Protein 6OQ7 (pdb70)

Radius of gyration: 30.63 Å; Cα contacts (8 Å, |Δi|>4): 1035; chains: 2; bounding box: 73×65×92 Å

InterPro domains:
  IPR018337 Cell wall/choline-binding repeat [PF01473] (1855-1870)
  IPR018337 Cell wall/choline-binding repeat [PF01473] (2105-2118)
  IPR018337 Cell wall/choline-binding repeat [PF01473] (2121-2137)
  IPR018337 Cell wall/choline-binding repeat [PF19127] (1968-2008)
  IPR018337 Cell wall/choline-binding repeat [PF19127] (2234-2272)
  IPR018337 Cell wall/choline-binding repeat [PS51170] (1987-2006)
  IPR018337 Cell wall/choline-binding repeat [PS51170] (2253-2272)
  IPR020974 CGT/MARTX, cysteine protease (CPD) domain [PF11713] (576-755)
  IPR020974 CGT/MARTX, cysteine protease (CPD) domain [PS51771] (568-775)
  IPR024769 TcdA/TcdB toxin, pore forming domain [PF12920] (863-1528)
  IPR024770 TcdA/TcdB toxin, catalytic glycosyltransferase domain [PF12919] (96-469)
  IPR024772 TcdA/TcdB toxin, N-terminal helical domain [PF12918] (22-83)
  IPR029044 Nucleotide-diphospho-sugar transferases [SSF53448] (1-542)
  IPR038383 CGT/MARTX, cysteine protease 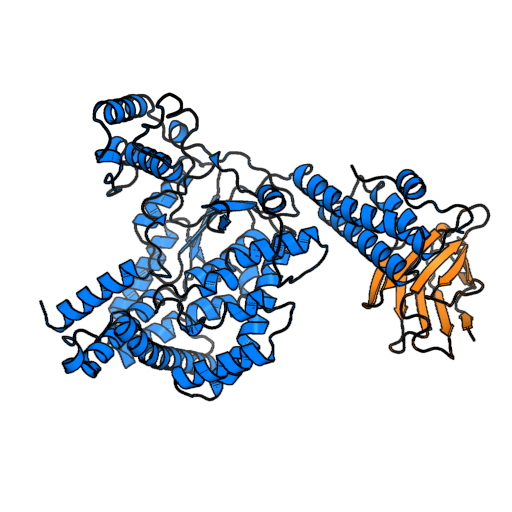(CPD) domain superfamily [G3DSA:3.40.50.11050] (545-798)

Solvent-accessible surface area: 29556 Å² total; per-residue (Å²): 128,13,26,66,45,138,84,0,44,164,59,1,99,46,182,179,84,123,77,18,10,2,3,10,1,0,0,19,0,0,79,30,17,76,104,15,109,156,48,79,13,50,75,42,2,73,4,0,57,28,0,15,20,5,0,62,15,0,32,59,31,46,153,207,11,51,5,8,181,17,0,105,90,0,53,89,67,0,40,101,20,0,30,61,14,3,74,88,66,72,53,106,6,56,69,22,0,0,1,11,55,6,1,4,54,3,87,86,50,8,17,36,3,3,47,5,2,62,82,8,3,111,78,17,86,18,18,0,2,17,1,28,25,0,6,0,0,51,31,0,25,144,8,0,30,96,22,0,3,76,56,0,7,93,77,48,135,157,60,1,136,64,138,148,24,76,19,40,10,0,0,107,65,5,1,54,43,0,7,82,40,2,27,84,0,6,90,50,24,106,58,36,64,150,137,56,98,129,45,65,2,2,43,3,0,42,55,8,0,34,102,102,54,104,91,72,70,112,127,13,56,48,65,31,107,97,1,59,90,52,4,78,148,29,36,29,49,16,0,39,111,14,93,99,2,66,112,35,133,7,26,93,11,0,41,26,2,0,2,43,13,0,7,25,28,0,0,10,10,0,0,11,2,5,0,4,48,31,51,0,0,0,3,0,35,22,25,0,0,0,2,25,39,76,74,10,13,135,114,20,128,78,25,131,83,8,163,55,82,81,57,28,29,8,16,25,0,3,0,0,8,97,62,56,133,53,7,93,177,26,33,23,145,51,1,67,108,14,98,130,133,18,39,54,42,0,94,70,42,0,83,73,65,106,77,39,39,84,0,0,41,46,13,25,123,18,94,0,0,26,0,0,0,30,0,1,19,36,198,51,66,16,51,11,8,0,0,0,0,10,117,81,2,40,0,1,55,2,4,24,48,0,0,49,26,1,2,125,36,0,46,90,18,6,32,80,15,37,92,114,66,60,83,5,72,52,0,30,106,50,1,41,136,36,13,52,88,73,33,81,168,118,15,88,54,2,8,79,127,0,28,39,8,1,53,8,14,1,42,7,90,3,70,2,8,62,8,2,0,1,20,31,0,1,13,0,0,1,38,0,0,4,50,15,136,74,73,19,16,55,29,80,45,118,75,77,29,25,116,41,0,49,3,46,95,77,13,4,1,21,12,1,62,44,63,126,51,56,117,44,50,29,69,68,129,111,0,100,112,57,6,98,100,55,40,118,84,38,108,153,84,146,45,104,47,60,31,33,35,124,25,112,71,49,27,57,27,122,0,23,0,33,11,73,76,51,172,24,7,0,63,9,1,2,0,1,8,67,27,130,81,143,95,36,61,2,1,0,4,17,12,98,109,81,57,83,1,37,0,53,49,1,98,86,28,5,81,2,36,28,48,154,68,50,23,25,0,63,0,37,0,47,56,1,98,63,95,0,39,2,47,0,28,0,24,0,44,170,29,101,4,162,24,13,94,0,47,7,49,87

Nearest PDB structures (foldseek):
  7s0z-assembly2_A  TM=9.963E-01  e=4.067E-74  Clostridioides difficile
  8y9c-assembly1_B  TM=9.790E-01  e=5.880E-68  Clostridioides difficile
  7v1n-assembly1_A  TM=9.703E-01  e=2.972E-64  Clostridioides difficile
  2bvm-assembly1_A  TM=9.924E-01  e=7.792E-62  Clostridioides difficile
  6oq5-assembly1_A  TM=9.741E-01  e=1.049E-63  Clostridioides difficile

Foldseek 3Di:
DADALVRLCVLQDDPPDDQDPLNVQLSVLRNVLVVPPPDALVVSLVSLLVSLVSLVVVCVVCVPRSRNVSSVVSNLSSLVVLLCSFQPDWDWFQQEEEEEDEQAADDPLLLLQVVLLCQQAVVHQYEYEYALQHHCLVVLLVLLLLVLLLVLCVVCVVCLPPPPCALQVSLVSSLLSSLVVLVVLVVQVVVVCVVPVVRGLLNSSLVCCCVPVVDDSVVSVVRSVNRVVNNVVRNYDHPVPVVCLCPDDCVVVLCCCVRRQSQPVLSVLLVVLSCCQAPFFKYAYSQWHWFFQCPLCVPQDDPPVQPDPLLVLQLLVLLCCVQVVSDPPFDNPSVVVDDPVSSVVSNVSNVVDDRSCNGGPRPPIDIGRLQAKFFADDPLATWRNMIGHHHNRNLSVLLNLLLVLLVVVVCVLLVVLVVVVDTPVSSLVSSLVSLVVPDDPQQPVLSVQCSLVSCWQSHACSPSSCLNRIRVSRLVSLVCSSNVHGNRNPSDDDSVSSVSRHDDPSTINCSGPCNVPDDTHHHPVVSNVVSVVSSCVSVPD/DKDWDFADEEAQFAKIKTKIAADDDQQQQLKKWKWWDDPPDDIGTAWIAHNVRDIGGDPVQPPFWDWDADPSNGMIMIIGGRDDQVNFGWMWMDGPPDIDPTGGHGYDD

Organism: Clostridioides difficile (NCBI:txid1496)

Sequence (650 aa):
SLVNRKQLEKMANVRFRVQEDEYVAILDALEEYHNMSENTVVEKYLKLKDINSLTDTYIDTYKKSGRNKALKKFKEYLVIEILELKNSNLTPVEKNLHFIWIGGQINDTAINYINQWKDVNSDYNVNVFYDSNAFLINTLKKTIIESASNDTLESFRENLNDPEFNHTAFFRKRMQIIYDKQQNFINYYKAQKEENPDLIIDDIVKTYLSNEYSKDIDELNAYIEESLNKVTENSGNDVRNFEEFKTGEVFNLYEQELVERWNLAGASDILRVAILKNIGGVYLDVDMLPGIHPDLFKDINKPDSVKTAVDWEEMQLEAIMKHKEYIPEYTSKHFDTLDEEVQSSFESVLASKSDKSEIFLPLGDIEVSPLEVKIAFAKGSIINQALISAKDSYCSDLLIKQIQNRYKILNDTLGPIISQGNDFNTTMNNFGESLGAIANEENISFIAKIGSYLRVGFYPEANTTITLSGPTIYAGAYKDLLTFKEMSIDTSILSSELRNFEFPKVNISQATEQEKNSLWQFNEERAKIQFEEYKKNYFEGQLVESGGGLVQTGGSLRLSCASSGSIAGFETVTWSRQAPGKSLQWVASMTKTNNEIYSDSVKGRFIISRDNAKNTVYLQMNSLKPEDTGVYFCKGPELRGQGIQVTVSS

Structure (mmCIF, N/CA/C/O backbone):
data_6OQ7
#
_entry.id   6OQ7
#
_cell.length_a   66.018
_cell.length_b   104.096
_cell.length_c   113.825
_cell.angle_alpha   90.00
_cell.angle_beta   90.00
_cell.angle_gamma   90.00
#
_symmetry.space_group_name_H-M   'P 21 21 21'
#
loop_
_entity.id
_entity.type
_entity.pdbx_description
1 polymer 'Toxin B'
2 polymer E3
3 non-polymer "URIDINE-5'-DIPHOSPHATE"
4 non-polymer alpha-D-glucopyranose
5 non-polymer 'MANGANESE (II) ION'
6 non-polymer 'MAGNESIUM ION'
7 water water
#
loop_
_atom_site.group_PDB
_atom_site.id
_atom_site.type_symbol
_atom_site.label_atom_id
_atom_site.label_alt_id
_atom_site.label_comp_id
_atom_site.label_asym_id
_atom_site.label_entity_id
_atom_site.label_seq_id
_atom_site.pdbx_PDB_ins_code
_atom_site.Cartn_x
_atom_site.Cartn_y
_atom_site.Cartn_z
_atom_site.occupancy
_atom_site.B_iso_or_equiv
_atom_site.auth_seq_id
_atom_site.auth_comp_id
_atom_site.auth_asym_id
_atom_site.auth_atom_id
_atom_site.pdbx_PDB_model_num
ATOM 1 N N . SER A 1 2 ? -7.941 23.200 -12.414 1.00 59.23 2 SER A N 1
ATOM 2 C CA . SER A 1 2 ? -7.955 22.385 -11.168 1.00 56.81 2 SER A CA 1
ATOM 3 C C . SER A 1 2 ? -9.311 21.707 -11.019 1.00 52.43 2 SER A C 1
ATOM 4 O O . SER A 1 2 ? -10.322 22.250 -11.455 1.00 55.61 2 SER A O 1
ATOM 7 N N . LEU A 1 3 ? -9.316 20.522 -10.398 1.00 46.06 3 LEU A N 1
ATOM 8 C CA . LEU A 1 3 ? -10.525 19.727 -10.263 1.00 43.76 3 LEU A CA 1
ATOM 9 C C . LEU A 1 3 ? -11.459 20.378 -9.243 1.00 40.97 3 LEU A C 1
ATOM 10 O O . LEU A 1 3 ? -11.001 20.858 -8.211 1.00 38.60 3 LEU A O 1
ATOM 15 N N . VAL A 1 4 ? -12.765 20.384 -9.550 1.00 38.95 4 VAL A N 1
ATOM 16 C CA . VAL A 1 4 ? -13.809 20.822 -8.630 1.00 38.32 4 VAL A CA 1
ATOM 17 C C . VAL A 1 4 ? -13.584 20.199 -7.251 1.00 39.84 4 VAL A C 1
ATOM 18 O O . VAL A 1 4 ? -13.176 19.042 -7.142 1.00 37.49 4 VAL A O 1
ATOM 22 N N . ASN A 1 5 ? -13.858 20.988 -6.202 1.00 39.83 5 ASN A N 1
ATOM 23 C CA . ASN A 1 5 ? -13.820 20.494 -4.835 1.00 38.21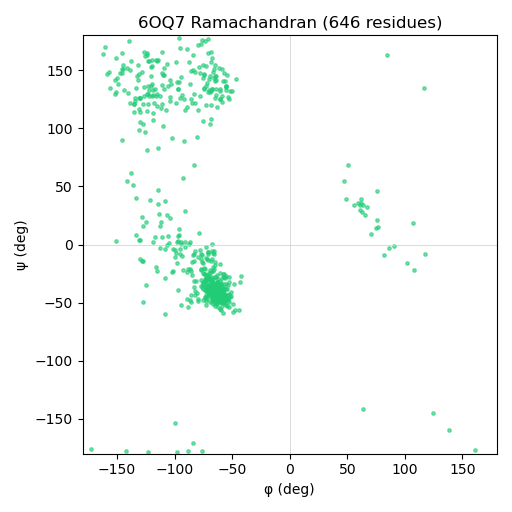 5 ASN A CA 1
ATOM 24 C C . ASN A 1 5 ? -15.190 19.929 -4.470 1.00 36.58 5 ASN A C 1
ATOM 25 O O . ASN A 1 5 ? -16.102 19.923 -5.297 1.00 34.33 5 ASN A O 1
ATOM 30 N N . ARG A 1 6 ? -15.318 19.476 -3.217 1.00 37.87 6 ARG A N 1
ATOM 31 C CA . ARG A 1 6 ? -16.500 18.765 -2.760 1.00 39.83 6 ARG A CA 1
ATOM 32 C C . ARG A 1 6 ? -17.745 19.619 -3.002 1.00 39.64 6 ARG A C 1
ATOM 33 O O . ARG A 1 6 ? -18.713 19.151 -3.598 1.00 41.70 6 ARG A O 1
ATOM 41 N N . LYS A 1 7 ? -17.696 20.881 -2.567 1.00 40.58 7 LYS A N 1
ATOM 42 C CA . LYS A 1 7 ? -18.852 21.762 -2.609 1.00 40.64 7 LYS A CA 1
ATOM 43 C C . LYS A 1 7 ? -19.249 22.054 -4.054 1.00 41.91 7 LYS A C 1
ATOM 44 O O . LYS A 1 7 ? -20.435 22.190 -4.349 1.00 45.09 7 LYS A O 1
ATOM 50 N N . GLN A 1 8 ? -18.258 22.144 -4.951 1.00 41.39 8 GLN A N 1
ATOM 51 C CA . GLN A 1 8 ? -18.532 22.412 -6.355 1.00 40.54 8 GLN A CA 1
ATOM 52 C C . GLN A 1 8 ? -19.207 21.211 -7.022 1.00 41.30 8 GLN A C 1
ATOM 53 O O . GLN A 1 8 ? -20.104 21.404 -7.841 1.00 40.43 8 GLN A O 1
ATOM 59 N N . LEU A 1 9 ? -18.780 19.983 -6.671 1.00 41.42 9 LEU A N 1
ATOM 60 C CA . LEU A 1 9 ? -19.462 18.786 -7.143 1.00 41.01 9 LEU A CA 1
ATOM 61 C C . LEU A 1 9 ? -20.898 18.764 -6.614 1.00 41.23 9 LEU A C 1
ATOM 62 O O . LEU A 1 9 ? -21.829 18.457 -7.357 1.00 38.19 9 LEU A O 1
ATOM 67 N N . GLU A 1 10 ? -21.075 19.125 -5.338 1.00 42.83 10 GLU A N 1
ATOM 68 C CA . GLU A 1 10 ? -22.400 19.155 -4.732 1.00 46.85 10 GLU A CA 1
ATOM 69 C C . GLU A 1 10 ? -23.340 20.075 -5.510 1.00 45.25 10 GLU A C 1
ATOM 70 O O . GLU A 1 10 ? -24.518 19.761 -5.657 1.00 42.70 10 GLU A O 1
ATOM 76 N N . LYS A 1 11 ? -22.817 21.211 -5.995 1.00 44.94 11 LYS A N 1
ATOM 77 C CA . LYS A 1 11 ? -23.618 22.146 -6.774 1.00 44.57 11 LYS A CA 1
ATOM 78 C C . LYS A 1 11 ? -23.941 21.563 -8.146 1.00 44.30 11 LYS A C 1
ATOM 79 O O . LYS A 1 11 ? -25.054 21.746 -8.636 1.00 44.26 11 LYS A O 1
ATOM 85 N N . MET A 1 12 ? -22.967 20.864 -8.748 1.00 45.37 12 MET A N 1
ATOM 86 C CA . MET A 1 12 ? -23.152 20.214 -10.040 1.00 45.02 12 MET A CA 1
ATOM 87 C C . MET A 1 12 ? -24.207 19.110 -9.955 1.00 42.38 12 MET A C 1
ATOM 88 O O . MET A 1 12 ? -25.122 19.072 -10.772 1.00 42.15 12 MET A O 1
ATOM 93 N N . ALA A 1 13 ? -24.064 18.207 -8.975 1.00 41.69 13 ALA A N 1
ATOM 94 C CA . ALA A 1 13 ? -24.835 16.970 -8.956 1.00 43.24 13 ALA A CA 1
ATOM 95 C C . ALA A 1 13 ? -26.077 17.102 -8.071 1.00 44.09 13 ALA A C 1
ATOM 96 O O . ALA A 1 13 ? -26.732 16.111 -7.751 1.00 42.60 13 ALA A O 1
ATOM 98 N N . ASN A 1 14 ? -26.402 18.346 -7.702 1.00 48.58 14 ASN A N 1
ATOM 99 C CA . ASN A 1 14 ? -27.591 18.659 -6.926 1.00 51.52 14 ASN A CA 1
ATOM 100 C C . ASN A 1 14 ? -28.856 18.324 -7.714 1.00 52.39 14 ASN A C 1
ATOM 101 O O . ASN A 1 14 ? -29.027 18.750 -8.855 1.00 54.71 14 ASN A O 1
ATOM 106 N N . VAL A 1 15 ? -29.746 17.558 -7.079 1.00 52.87 15 VAL A N 1
ATOM 107 C CA . VAL A 1 15 ? -31.107 17.374 -7.557 1.00 54.01 15 VAL A CA 1
ATOM 108 C C . VAL A 1 15 ? -32.045 17.704 -6.398 1.00 53.41 15 VAL A C 1
ATOM 109 O O . VAL A 1 15 ? -31.964 17.089 -5.338 1.00 55.72 15 VAL A O 1
ATOM 113 N N . ARG A 1 16 ? -32.917 18.695 -6.602 1.00 51.58 16 ARG A N 1
ATOM 114 C CA . ARG A 1 16 ? -33.807 19.148 -5.545 1.00 51.88 16 ARG A CA 1
ATOM 115 C C . ARG A 1 16 ? -34.713 18.002 -5.088 1.00 49.58 16 ARG A C 1
ATOM 116 O O . ARG A 1 16 ? -35.284 17.292 -5.914 1.00 48.97 16 ARG A O 1
ATOM 124 N N . PHE A 1 17 ? -34.799 17.834 -3.757 1.00 47.92 17 PHE A N 1
ATOM 125 C CA . PHE A 1 17 ? -35.623 16.869 -3.033 1.00 49.04 17 PHE A CA 1
ATOM 126 C C . PHE A 1 17 ? -34.977 15.483 -2.956 1.00 51.68 17 PHE A C 1
ATOM 127 O O . PHE A 1 17 ? -35.461 14.613 -2.231 1.00 58.32 17 PHE A O 1
ATOM 135 N N . ARG A 1 18 ? -33.879 15.268 -3.687 1.00 49.96 18 ARG A N 1
ATOM 136 C CA . ARG A 1 18 ? -33.253 13.957 -3.679 1.00 48.43 18 ARG A CA 1
ATOM 137 C C . ARG A 1 18 ? -32.283 13.860 -2.505 1.00 46.42 18 ARG A C 1
ATOM 138 O O . ARG A 1 18 ? -31.379 14.677 -2.363 1.00 47.13 18 ARG A O 1
ATOM 146 N N . VAL A 1 19 ? -32.476 12.841 -1.667 1.00 45.00 19 VAL A N 1
ATOM 147 C CA . VAL A 1 19 ? -31.620 12.666 -0.505 1.00 46.94 19 VAL A CA 1
ATOM 148 C C . VAL A 1 19 ? -30.254 12.144 -0.960 1.00 44.56 19 VAL A C 1
ATOM 149 O O . VAL A 1 19 ? -30.166 11.394 -1.931 1.00 43.02 19 VAL A O 1
ATOM 153 N N . GLN A 1 20 ? -29.194 12.559 -0.256 1.00 44.43 20 GLN A N 1
ATOM 154 C CA . GLN A 1 20 ? -27.837 12.140 -0.574 1.00 44.78 20 GLN A CA 1
ATOM 155 C C . GLN A 1 20 ? -27.654 10.654 -0.270 1.00 45.01 20 GLN A C 1
ATOM 156 O O . GLN A 1 20 ? -27.590 10.252 0.888 1.00 44.96 20 GLN A O 1
ATOM 162 N N . GLU A 1 21 ? -27.553 9.851 -1.334 1.00 43.79 21 GLU A N 1
ATOM 163 C CA . GLU A 1 21 ? -27.356 8.413 -1.229 1.00 43.61 21 GLU A CA 1
ATOM 164 C C . GLU A 1 21 ? -25.959 8.117 -0.683 1.00 44.15 21 GLU A C 1
ATOM 165 O O . GLU A 1 21 ? -25.040 8.924 -0.818 1.00 45.54 21 GLU A O 1
ATOM 171 N N . ASP A 1 22 ? -25.799 6.927 -0.098 1.00 44.79 22 ASP A N 1
ATOM 172 C CA . ASP A 1 22 ? -24.515 6.508 0.449 1.00 46.87 22 ASP A CA 1
ATOM 173 C C . ASP A 1 22 ? -23.452 6.406 -0.647 1.00 46.63 22 ASP A C 1
ATOM 174 O O . ASP A 1 22 ? -22.273 6.641 -0.379 1.00 43.93 22 ASP A O 1
ATOM 179 N N . GLU A 1 23 ? -23.863 6.039 -1.870 1.00 44.19 23 GLU A N 1
ATOM 180 C CA . GLU A 1 23 ? -22.910 5.889 -2.962 1.00 44.57 23 GLU A CA 1
ATOM 181 C C . GLU A 1 23 ? -22.464 7.264 -3.467 1.00 45.39 23 GLU A C 1
ATOM 182 O O . GLU A 1 23 ? -21.369 7.385 -4.023 1.00 43.36 23 GLU A O 1
ATOM 188 N N . TYR A 1 24 ? -23.324 8.283 -3.275 1.00 43.17 24 TYR A N 1
ATOM 189 C CA . TYR A 1 24 ? -23.000 9.669 -3.586 1.00 42.30 24 TYR A CA 1
ATOM 190 C C . TYR A 1 24 ? -22.005 10.198 -2.552 1.00 38.93 24 TYR A C 1
ATOM 191 O O . TYR A 1 24 ? -20.965 10.747 -2.907 1.00 38.38 24 TYR A O 1
ATOM 200 N N . VAL A 1 25 ? -22.310 9.983 -1.268 1.00 36.77 25 VAL A N 1
ATOM 201 C CA . VAL A 1 25 ? -21.440 10.453 -0.201 1.00 37.12 25 VAL A CA 1
ATOM 202 C C . VAL A 1 25 ? -20.054 9.824 -0.347 1.00 38.83 25 VAL A C 1
ATOM 203 O O . VAL A 1 25 ? -19.054 10.460 -0.012 1.00 37.85 25 VAL A O 1
ATOM 207 N N . ALA A 1 26 ? -20.002 8.578 -0.849 1.00 37.88 26 ALA A N 1
ATOM 208 C CA . ALA A 1 26 ? -18.734 7.922 -1.117 1.00 37.51 26 ALA A CA 1
ATOM 209 C C . ALA A 1 26 ? -17.901 8.783 -2.071 1.00 38.51 26 ALA A C 1
ATOM 210 O O . ALA A 1 26 ? -16.706 8.983 -1.848 1.00 35.96 26 ALA A O 1
ATOM 212 N N . ILE A 1 27 ? -18.552 9.331 -3.106 1.00 37.86 27 ILE A N 1
ATOM 213 C CA . ILE A 1 27 ? -17.873 10.145 -4.106 1.00 39.38 27 ILE A CA 1
ATOM 214 C C . ILE A 1 27 ? -17.392 11.453 -3.472 1.00 39.83 27 ILE A C 1
ATOM 215 O O . ILE A 1 27 ? -16.225 11.824 -3.629 1.00 38.02 27 ILE A O 1
ATOM 220 N N . LEU A 1 28 ? -18.294 12.135 -2.750 1.00 39.58 28 LEU A N 1
ATOM 221 C CA . LEU A 1 28 ? -18.025 13.462 -2.211 1.00 38.40 28 LEU A CA 1
ATOM 222 C C . LEU A 1 28 ? -16.894 13.403 -1.186 1.00 40.67 28 LEU A C 1
ATOM 223 O O . LEU A 1 28 ? -16.027 14.274 -1.177 1.00 40.67 28 LEU A O 1
ATOM 228 N N . ASP A 1 29 ? -16.912 12.372 -0.330 1.00 42.72 29 ASP A N 1
ATOM 229 C CA . ASP A 1 29 ? -15.899 12.182 0.699 1.00 43.18 29 ASP A CA 1
ATOM 230 C C . ASP A 1 29 ? -14.540 11.866 0.072 1.00 42.93 29 ASP A C 1
ATOM 231 O O . ASP A 1 29 ? -13.506 12.275 0.592 1.00 44.76 29 ASP A O 1
ATOM 236 N N . ALA A 1 30 ? -14.537 11.110 -1.030 1.00 41.21 30 ALA A N 1
ATOM 237 C CA . ALA A 1 30 ? -13.284 10.733 -1.663 1.00 40.69 30 ALA A CA 1
ATOM 238 C C . ALA A 1 30 ? -12.706 11.925 -2.422 1.00 39.80 30 ALA A C 1
ATOM 239 O O . ALA A 1 30 ? -11.488 12.057 -2.521 1.00 40.05 30 ALA A O 1
ATOM 241 N N . LEU A 1 31 ? -13.583 12.779 -2.961 1.00 39.25 31 LEU A N 1
ATOM 242 C CA . LEU A 1 31 ? -13.131 13.976 -3.652 1.00 39.83 31 LEU A CA 1
ATOM 243 C C . LEU A 1 31 ? -12.487 14.933 -2.651 1.00 40.96 31 LEU A C 1
ATOM 244 O O . LEU A 1 31 ? -11.443 15.518 -2.940 1.00 41.06 31 LEU A O 1
ATOM 249 N N . GLU A 1 32 ? -13.126 15.080 -1.483 1.00 41.88 32 GLU A N 1
ATOM 250 C CA . GLU A 1 32 ? -12.607 15.882 -0.387 1.00 44.73 32 GLU A CA 1
ATOM 251 C C . GLU A 1 32 ? -11.247 15.342 0.061 1.00 43.74 32 GLU A C 1
ATOM 252 O O . GLU A 1 32 ? -10.329 16.114 0.318 1.00 42.15 32 GLU A O 1
ATOM 258 N N . GLU A 1 33 ? -11.111 14.013 0.143 1.00 42.02 33 GLU A N 1
ATOM 259 C CA . GLU A 1 33 ? -9.845 13.419 0.543 1.00 40.71 33 GLU A CA 1
ATOM 260 C C . GLU A 1 33 ? -8.763 13.715 -0.492 1.00 40.34 33 GLU A C 1
ATOM 261 O O . GLU A 1 33 ? -7.615 13.941 -0.124 1.00 36.95 33 GLU A O 1
ATOM 267 N N . TYR A 1 34 ? -9.135 13.729 -1.778 1.00 40.07 34 TYR A N 1
ATOM 268 C CA . TYR A 1 34 ? -8.186 14.048 -2.833 1.00 39.46 34 TYR A CA 1
ATOM 269 C C . TYR A 1 34 ? -7.606 15.447 -2.606 1.00 41.77 34 TYR A C 1
ATOM 270 O O . TYR A 1 34 ? -6.405 15.656 -2.772 1.00 42.01 34 TYR A O 1
ATOM 279 N N . HIS A 1 35 ? -8.456 16.400 -2.203 1.00 40.96 35 HIS A N 1
ATOM 280 C CA . HIS A 1 35 ? -8.026 17.788 -2.093 1.00 45.81 35 HIS A CA 1
ATOM 281 C C . HIS A 1 35 ? -7.181 18.031 -0.841 1.00 47.29 35 HIS A C 1
ATOM 282 O O . HIS A 1 35 ? -6.593 19.101 -0.703 1.00 48.60 35 HIS A O 1
ATOM 289 N N . ASN A 1 36 ? -7.111 17.031 0.048 1.00 46.62 36 ASN A N 1
ATOM 290 C CA . ASN A 1 36 ? -6.322 17.116 1.266 1.00 49.90 36 ASN A CA 1
ATOM 291 C C . ASN A 1 36 ? -5.092 16.213 1.154 1.00 51.19 36 ASN A C 1
ATOM 292 O O . ASN A 1 36 ? -4.688 15.599 2.136 1.00 52.05 36 ASN A O 1
ATOM 297 N N . MET A 1 37 ? -4.492 16.131 -0.037 1.00 53.60 37 MET A N 1
ATOM 298 C CA . MET A 1 37 ? -3.354 15.244 -0.232 1.00 60.20 37 MET A CA 1
ATOM 299 C C . MET A 1 37 ? -2.083 16.037 -0.538 1.00 66.13 37 MET A C 1
ATOM 300 O O . MET A 1 37 ? -1.340 15.679 -1.447 1.00 71.01 37 MET A O 1
ATOM 305 N N . SER A 1 38 ? -1.820 17.091 0.242 1.00 75.95 38 SER A N 1
ATOM 306 C CA . SER A 1 38 ? -0.639 17.926 0.052 1.00 80.60 38 SER A CA 1
ATOM 307 C C . SER A 1 38 ? 0.638 17.081 0.022 1.00 81.63 38 SER A C 1
ATOM 308 O O . SER A 1 38 ? 1.492 17.278 -0.842 1.00 81.81 38 SER A O 1
ATOM 311 N N . GLU A 1 39 ? 0.716 16.109 0.940 1.00 82.48 39 GLU A N 1
ATOM 312 C CA . GLU A 1 39 ? 1.926 15.389 1.314 1.00 79.18 39 GLU A CA 1
ATOM 313 C C . GLU A 1 39 ? 2.183 14.161 0.434 1.00 72.03 39 GLU A C 1
ATOM 314 O O . GLU A 1 39 ? 3.167 13.459 0.655 1.00 71.96 39 GLU A O 1
ATOM 320 N N . ASN A 1 40 ? 1.319 13.893 -0.556 1.00 64.80 40 ASN A N 1
ATOM 321 C CA . ASN A 1 40 ? 1.339 12.606 -1.241 1.00 57.51 40 ASN A CA 1
ATOM 322 C C . ASN A 1 40 ? 2.104 12.677 -2.567 1.00 55.81 40 ASN A C 1
ATOM 323 O O . ASN A 1 40 ? 2.235 13.740 -3.174 1.00 53.96 40 ASN A O 1
ATOM 328 N N . THR A 1 41 ? 2.593 11.512 -3.017 1.00 51.85 41 THR A N 1
ATOM 329 C CA . THR A 1 41 ? 3.302 11.377 -4.281 1.00 49.14 41 THR A CA 1
ATOM 330 C C . THR A 1 41 ? 2.332 11.527 -5.453 1.00 48.97 41 THR A C 1
ATOM 331 O O . THR A 1 41 ? 1.115 11.437 -5.277 1.00 46.93 41 THR A O 1
ATOM 335 N N . VAL A 1 42 ? 2.902 11.738 -6.649 1.00 48.57 42 VAL A N 1
ATOM 336 C CA . VAL A 1 42 ? 2.149 11.927 -7.879 1.00 47.50 42 VAL A CA 1
ATOM 337 C C . VAL A 1 42 ? 1.318 10.675 -8.178 1.00 46.64 42 VAL A C 1
ATOM 338 O O . VAL A 1 42 ? 0.156 10.793 -8.557 1.00 46.49 42 VAL A O 1
ATOM 342 N N . VAL A 1 43 ? 1.884 9.481 -7.967 1.00 44.26 43 VAL A N 1
ATOM 343 C CA . VAL A 1 43 ? 1.143 8.272 -8.301 1.00 46.24 43 VAL A CA 1
ATOM 344 C C . VAL A 1 43 ? 0.024 8.051 -7.282 1.00 45.86 43 VAL A C 1
ATOM 345 O O . VAL A 1 43 ? -1.066 7.609 -7.646 1.00 45.61 43 VAL A O 1
ATOM 349 N N . GLU A 1 44 ? 0.293 8.383 -6.014 1.00 46.25 44 GLU A N 1
ATOM 350 C CA . GLU A 1 44 ? -0.717 8.294 -4.969 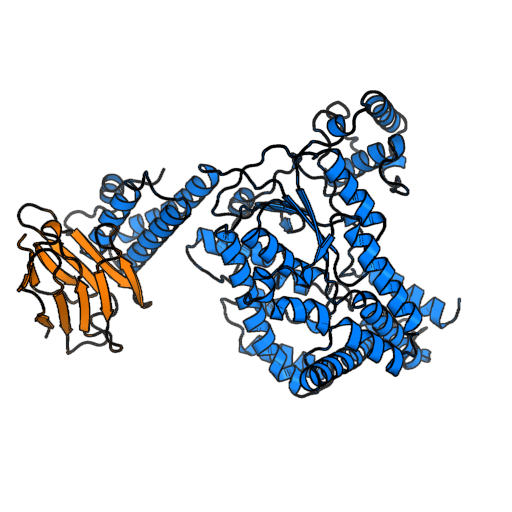1.00 46.75 44 GLU A CA 1
ATOM 351 C C . GLU A 1 44 ? -1.916 9.170 -5.333 1.00 45.17 44 GLU A C 1
ATOM 352 O O . GLU A 1 44 ? -3.060 8.728 -5.227 1.00 42.24 44 GLU A O 1
ATOM 358 N N . LYS A 1 45 ? -1.644 10.401 -5.785 1.00 44.63 45 LYS A N 1
ATOM 359 C CA . LYS A 1 45 ? -2.710 11.290 -6.219 1.00 42.69 45 LYS A CA 1
ATOM 360 C C . LYS A 1 45 ? -3.458 10.659 -7.389 1.00 42.00 45 LYS A C 1
ATOM 361 O O . LYS A 1 45 ? -4.690 10.694 -7.434 1.00 42.95 45 LYS A O 1
ATOM 367 N N . TYR A 1 46 ? -2.702 10.068 -8.321 1.00 39.15 46 TYR A N 1
ATOM 368 C CA . TYR A 1 46 ? -3.290 9.449 -9.496 1.00 38.60 46 TYR A CA 1
ATOM 369 C C . TYR A 1 46 ? -4.219 8.307 -9.083 1.00 38.96 46 TYR A C 1
ATOM 370 O O . TYR A 1 46 ? -5.315 8.177 -9.620 1.00 38.07 46 TYR A O 1
ATOM 379 N N . LEU A 1 47 ? -3.776 7.483 -8.127 1.00 39.64 47 LEU A N 1
ATOM 380 C CA . LEU A 1 47 ? -4.566 6.344 -7.686 1.00 40.01 47 LEU A CA 1
ATOM 381 C C . LEU A 1 47 ? -5.804 6.815 -6.925 1.00 40.95 47 LEU A C 1
ATOM 382 O O . LEU A 1 47 ? -6.809 6.108 -6.883 1.00 41.84 47 LEU A O 1
ATOM 387 N N . LYS A 1 48 ? -5.738 8.018 -6.343 1.00 41.41 48 LYS A N 1
ATOM 388 C CA . LYS A 1 48 ? -6.904 8.563 -5.665 1.00 42.13 48 LYS A CA 1
ATOM 389 C C . LYS A 1 48 ? -7.960 8.942 -6.698 1.00 41.36 48 LYS A C 1
ATOM 390 O O . LYS A 1 48 ? -9.153 8.733 -6.466 1.00 39.33 48 LYS A O 1
ATOM 396 N N . LEU A 1 49 ? -7.505 9.486 -7.837 1.00 39.08 49 LEU A N 1
ATOM 397 C CA . LEU A 1 49 ? -8.406 9.855 -8.916 1.00 38.85 49 LEU A CA 1
ATOM 398 C C . LEU A 1 49 ? -9.089 8.597 -9.449 1.00 39.10 49 LEU A C 1
ATOM 399 O O . LEU A 1 49 ? -10.290 8.602 -9.710 1.00 40.20 49 LEU A O 1
ATOM 404 N N . LYS A 1 50 ? -8.305 7.523 -9.592 1.00 39.21 50 LYS A N 1
ATOM 405 C CA . LYS A 1 50 ? -8.815 6.238 -10.037 1.00 38.86 50 LYS A CA 1
ATOM 406 C C . LYS A 1 50 ? -9.924 5.767 -9.100 1.00 38.48 50 LYS A C 1
ATOM 407 O O . LYS A 1 50 ? -10.953 5.266 -9.552 1.00 42.40 50 LYS A O 1
ATOM 413 N N . ASP A 1 51 ? -9.702 5.942 -7.795 1.00 36.30 51 ASP A N 1
ATOM 414 C CA . ASP A 1 51 ? -10.673 5.547 -6.788 1.00 38.16 51 ASP A CA 1
ATOM 415 C C . ASP A 1 51 ? -11.979 6.313 -6.975 1.00 37.91 51 ASP A C 1
ATOM 416 O O . ASP A 1 51 ? -13.052 5.706 -6.992 1.00 37.04 51 ASP A O 1
ATOM 421 N N . ILE A 1 52 ? -11.865 7.640 -7.129 1.00 36.26 52 ILE A N 1
ATOM 422 C CA . ILE A 1 52 ? -13.016 8.506 -7.324 1.00 36.02 52 ILE A CA 1
ATOM 423 C C . ILE A 1 52 ? -13.766 8.059 -8.578 1.00 35.48 52 ILE A C 1
ATOM 424 O O . ILE A 1 52 ? -14.996 8.018 -8.591 1.00 32.55 52 ILE A O 1
ATOM 429 N N . ASN A 1 53 ? -13.006 7.708 -9.621 1.00 35.32 53 ASN A N 1
ATOM 430 C CA . ASN A 1 53 ? -13.593 7.251 -10.869 1.00 38.29 53 ASN A CA 1
ATOM 431 C C . ASN A 1 53 ? -14.423 5.982 -10.652 1.00 41.86 53 ASN A C 1
ATOM 432 O O . ASN A 1 53 ? -15.535 5.884 -11.172 1.00 42.01 53 ASN A O 1
ATOM 437 N N . SER A 1 54 ? -13.886 5.023 -9.881 1.00 39.56 54 SER A N 1
ATOM 438 C CA . SER A 1 54 ? -14.580 3.765 -9.647 1.00 40.17 54 SER A CA 1
ATOM 439 C C . SER A 1 54 ? -15.845 3.980 -8.817 1.00 41.48 54 SER A C 1
ATOM 440 O O . SER A 1 54 ? -16.892 3.411 -9.130 1.00 40.49 54 SER A O 1
ATOM 443 N N . LEU A 1 55 ? -15.748 4.826 -7.780 1.00 42.00 55 LEU A N 1
ATOM 444 C CA . LEU A 1 55 ? -16.901 5.158 -6.953 1.00 41.47 55 LEU A CA 1
ATOM 445 C C . LEU A 1 55 ? -17.977 5.829 -7.804 1.00 41.88 55 LEU A C 1
ATOM 446 O O . LEU A 1 55 ? -19.170 5.591 -7.593 1.00 40.47 55 LEU A O 1
ATOM 451 N N . THR A 1 56 ? -17.540 6.644 -8.775 1.00 38.93 56 THR A N 1
ATOM 452 C CA . THR A 1 56 ? -18.467 7.357 -9.637 1.00 40.10 56 THR A CA 1
ATOM 453 C C . THR A 1 56 ? -19.194 6.365 -10.544 1.00 40.06 56 THR A C 1
ATOM 454 O O . THR A 1 56 ? -20.405 6.454 -10.720 1.00 38.22 56 THR A O 1
ATOM 458 N N . ASP A 1 57 ? -18.446 5.410 -11.109 1.00 43.32 57 ASP A N 1
ATOM 459 C CA . ASP A 1 57 ? -19.021 4.379 -11.963 1.00 42.76 57 ASP A CA 1
ATOM 460 C C . ASP A 1 57 ? -20.040 3.553 -11.179 1.00 42.52 57 ASP A C 1
ATOM 461 O O . ASP A 1 57 ? -21.090 3.196 -11.707 1.00 42.44 57 ASP A O 1
ATOM 466 N N . THR A 1 58 ? -19.718 3.259 -9.914 1.00 40.82 58 THR A N 1
ATOM 467 C CA . THR A 1 58 ? -20.575 2.447 -9.066 1.00 42.30 58 THR A CA 1
ATOM 468 C C . THR A 1 58 ? -21.924 3.129 -8.844 1.00 42.45 58 THR A C 1
ATOM 469 O O . THR A 1 58 ? -22.968 2.477 -8.898 1.00 40.76 58 THR A O 1
ATOM 473 N N . TYR A 1 59 ? -21.884 4.441 -8.581 1.00 41.68 59 TYR A N 1
ATOM 474 C CA . TYR A 1 59 ? -23.100 5.206 -8.366 1.00 41.41 59 TYR A CA 1
ATOM 475 C C . TYR A 1 59 ? -24.019 5.111 -9.588 1.00 42.20 59 TYR A C 1
ATOM 476 O O . TYR A 1 59 ? -25.215 4.851 -9.440 1.00 38.95 59 TYR A O 1
ATOM 485 N N . ILE A 1 60 ? -23.440 5.349 -10.776 1.00 43.08 60 ILE A N 1
ATOM 486 C CA . ILE A 1 60 ? -24.159 5.464 -12.039 1.00 43.40 60 ILE A CA 1
ATOM 487 C C . ILE A 1 60 ? -24.841 4.133 -12.351 1.00 44.74 60 ILE A C 1
ATOM 488 O O . ILE A 1 60 ? -25.992 4.101 -12.787 1.00 44.21 60 ILE A O 1
ATOM 493 N N . ASP A 1 61 ? -24.119 3.043 -12.082 1.00 45.89 61 ASP A N 1
ATOM 494 C CA . ASP A 1 61 ? -24.606 1.690 -12.271 1.00 49.65 61 ASP A CA 1
ATOM 495 C C . ASP A 1 61 ? -25.736 1.371 -11.288 1.00 51.75 61 ASP A C 1
ATOM 496 O O . ASP A 1 61 ? -26.601 0.545 -11.583 1.00 50.38 61 ASP A O 1
ATOM 501 N N . THR A 1 62 ? -25.730 2.023 -10.117 1.00 49.08 62 THR A N 1
ATOM 502 C CA . THR A 1 62 ? -26.699 1.713 -9.075 1.00 47.82 62 THR A CA 1
ATOM 503 C C . THR A 1 62 ? -28.028 2.426 -9.326 1.00 49.13 62 THR A C 1
ATOM 504 O O . THR A 1 62 ? -29.085 1.846 -9.096 1.00 49.93 62 THR A O 1
ATOM 508 N N . TYR A 1 63 ? -27.962 3.687 -9.770 1.00 48.26 63 TYR A N 1
ATOM 509 C CA . TYR A 1 63 ? -29.144 4.498 -10.014 1.00 48.28 63 TYR A CA 1
ATOM 510 C C . TYR A 1 63 ? -29.106 4.979 -11.460 1.00 47.96 63 TYR A C 1
ATOM 511 O O . TYR A 1 63 ? -28.703 6.107 -11.738 1.00 48.10 63 TYR A O 1
ATOM 520 N N . LYS A 1 64 ? -29.539 4.103 -12.370 1.00 48.70 64 LYS A N 1
ATOM 521 C CA . LYS A 1 64 ? -29.324 4.287 -13.796 1.00 52.93 64 LYS A CA 1
ATOM 522 C C . LYS A 1 64 ? -30.154 5.455 -14.324 1.00 51.88 64 LYS A C 1
ATOM 523 O O . LYS A 1 64 ? -29.824 6.006 -15.370 1.00 50.48 64 LYS A O 1
ATOM 529 N N . LYS A 1 65 ? -31.222 5.818 -13.600 1.00 53.45 65 LYS A N 1
ATOM 530 C CA . LYS A 1 65 ? -32.106 6.891 -14.030 1.00 54.24 65 LYS A CA 1
ATOM 531 C C . LYS A 1 65 ? -31.982 8.095 -13.098 1.00 54.05 65 LYS A C 1
ATOM 532 O O . LYS A 1 65 ? -32.868 8.952 -13.080 1.00 55.30 65 LYS A O 1
ATOM 538 N N . SER A 1 66 ? -30.876 8.159 -12.343 1.00 50.56 66 SER A N 1
ATOM 539 C CA . SER A 1 66 ? -30.636 9.243 -11.402 1.00 47.09 66 SER A CA 1
ATOM 540 C C . SER A 1 66 ? -30.498 10.560 -12.157 1.00 45.36 66 SER A C 1
ATOM 541 O O . SER A 1 66 ? -29.899 10.596 -13.230 1.00 44.02 66 SER A O 1
ATOM 544 N N . GLY A 1 67 ? -31.053 11.627 -11.567 1.00 46.19 67 GLY A N 1
ATOM 545 C CA . GLY A 1 67 ? -30.898 12.983 -12.069 1.00 42.75 67 GLY A CA 1
ATOM 546 C C . GLY A 1 67 ? -29.483 13.525 -11.858 1.00 43.46 67 GLY A C 1
ATOM 547 O O . GLY A 1 67 ? -29.165 14.605 -12.344 1.00 45.92 67 GLY A O 1
ATOM 548 N N . ARG A 1 68 ? -28.636 12.770 -11.144 1.00 42.64 68 ARG A N 1
ATOM 549 C CA . ARG A 1 68 ? -27.269 13.193 -10.873 1.00 43.67 68 ARG A CA 1
ATOM 550 C C . ARG A 1 68 ? -26.334 12.777 -12.009 1.00 45.34 68 ARG A C 1
ATOM 551 O O . ARG A 1 68 ? -25.255 13.350 -12.156 1.00 47.78 68 ARG A O 1
ATOM 559 N N . ASN A 1 69 ? -26.755 11.776 -12.794 1.00 45.18 69 ASN A N 1
ATOM 560 C CA . ASN A 1 69 ? -25.872 11.049 -13.695 1.00 46.68 69 ASN A CA 1
ATOM 561 C C . ASN A 1 69 ? -25.238 11.983 -14.724 1.00 48.00 69 ASN A C 1
ATOM 562 O O . ASN A 1 69 ? -24.052 11.848 -15.033 1.00 45.96 69 ASN A O 1
ATOM 567 N N . LYS A 1 70 ? -26.037 12.925 -15.242 1.00 48.85 70 LYS A N 1
ATOM 568 C CA . LYS A 1 70 ? -25.562 13.870 -16.240 1.00 51.20 70 LYS A CA 1
ATOM 569 C C . LYS A 1 70 ? -24.327 14.602 -15.709 1.00 50.25 70 LYS A C 1
ATOM 570 O O . LYS A 1 70 ? -23.316 14.698 -16.400 1.00 52.81 70 LYS A O 1
ATOM 576 N N . ALA A 1 71 ? -24.415 15.085 -14.463 1.00 46.54 71 ALA A N 1
ATOM 577 C CA . ALA A 1 71 ? -23.348 15.842 -13.831 1.00 44.09 71 ALA A CA 1
ATOM 578 C C . ALA A 1 71 ? -22.163 14.931 -13.501 1.00 43.05 71 ALA A C 1
ATOM 579 O O . ALA A 1 71 ? -21.007 15.352 -13.574 1.00 41.53 71 ALA A O 1
ATOM 581 N N . LEU A 1 72 ? -22.458 13.683 -13.127 1.00 41.82 72 LEU A N 1
ATOM 582 C CA . LEU A 1 72 ? -21.418 12.749 -12.721 1.00 44.54 72 LEU A CA 1
ATOM 583 C C . LEU A 1 72 ? -20.580 12.321 -13.929 1.00 44.69 72 LEU A C 1
ATOM 584 O O . LEU A 1 72 ? -19.364 12.171 -13.815 1.00 44.68 72 LEU A O 1
ATOM 589 N N . LYS A 1 73 ? -21.233 12.161 -15.087 1.00 44.67 73 LYS A N 1
ATOM 590 C CA . LYS A 1 73 ? -20.537 11.834 -16.323 1.00 47.70 73 LYS A CA 1
ATOM 591 C C . LYS A 1 73 ? -19.647 12.998 -16.749 1.00 45.84 73 LYS A C 1
ATOM 592 O O . LYS A 1 73 ? -18.583 12.787 -17.329 1.00 47.15 73 LYS A O 1
ATOM 598 N N . LYS A 1 74 ? -20.096 14.224 -16.462 1.00 43.13 74 LYS A N 1
ATOM 599 C CA . LYS A 1 74 ? -19.278 15.400 -16.710 1.00 45.64 74 LYS A CA 1
ATOM 600 C C . LYS A 1 74 ? -18.078 15.394 -15.762 1.00 43.01 74 LYS A C 1
ATOM 601 O O . LYS A 1 74 ? -16.953 15.698 -16.157 1.00 40.75 74 LYS A O 1
ATOM 607 N N . PHE A 1 75 ? -18.346 15.047 -14.499 1.00 40.22 75 PHE A N 1
ATOM 608 C CA . PHE A 1 75 ? -17.314 14.942 -13.482 1.00 41.46 75 PHE A CA 1
ATOM 609 C C . PHE A 1 75 ? -16.244 13.941 -13.918 1.00 40.10 75 PHE A C 1
ATOM 610 O O . PHE A 1 75 ? -15.053 14.218 -13.787 1.00 38.95 75 PHE A O 1
ATOM 618 N N . LYS A 1 76 ? -16.672 12.786 -14.448 1.00 40.80 76 LYS A N 1
ATOM 619 C CA . LYS A 1 76 ? -15.736 11.767 -14.905 1.00 44.17 76 LYS A CA 1
ATOM 620 C C . LYS A 1 76 ? -14.753 12.341 -15.926 1.00 46.12 76 LYS A C 1
ATOM 621 O O . LYS A 1 76 ? -13.572 12.000 -15.895 1.00 48.37 76 LYS A O 1
ATOM 627 N N . GLU A 1 77 ? -15.237 13.232 -16.802 1.00 47.61 77 GLU A N 1
ATOM 628 C CA . GLU A 1 77 ? -14.386 13.882 -17.790 1.00 49.47 77 GLU A CA 1
ATOM 629 C C . GLU A 1 77 ? -13.420 14.838 -17.092 1.00 48.98 77 GLU A C 1
ATOM 630 O O . GLU A 1 77 ? -12.288 15.017 -17.546 1.00 50.88 77 GLU A O 1
ATOM 636 N N . TYR A 1 78 ? -13.878 15.451 -15.993 1.00 44.36 78 TYR A N 1
ATOM 637 C CA . TYR A 1 78 ? -13.036 16.389 -15.271 1.00 42.14 78 TYR A CA 1
ATOM 638 C C . TYR A 1 78 ? -11.874 15.632 -14.637 1.00 42.07 78 TYR A C 1
ATOM 639 O O . TYR A 1 78 ? -10.784 16.181 -14.503 1.00 44.85 78 TYR A O 1
ATOM 648 N N . LEU A 1 79 ? -12.113 14.367 -14.272 1.00 40.82 79 LEU A N 1
ATOM 649 C CA . LEU A 1 79 ? -11.064 13.557 -13.679 1.00 40.54 79 LEU A CA 1
ATOM 650 C C . LEU A 1 79 ? -9.903 13.408 -14.660 1.00 41.86 79 LEU A C 1
ATOM 651 O O . LEU A 1 79 ? -8.746 13.454 -14.245 1.00 42.43 79 LEU A O 1
ATOM 656 N N . VAL A 1 80 ? -10.229 13.252 -15.953 1.00 42.45 80 VAL A N 1
ATOM 657 C CA . VAL A 1 80 ? -9.239 13.057 -17.003 1.00 42.15 80 VAL A CA 1
ATOM 658 C C . VAL A 1 80 ? -8.433 14.343 -17.176 1.00 42.70 80 VAL A C 1
ATOM 659 O O . VAL A 1 80 ? -7.221 14.292 -17.372 1.00 43.29 80 VAL A O 1
ATOM 663 N N . ILE A 1 81 ? -9.113 15.492 -17.088 1.00 40.53 81 ILE A N 1
ATOM 664 C CA . ILE A 1 81 ? -8.434 16.774 -17.180 1.00 40.14 81 ILE A CA 1
ATOM 665 C C . ILE A 1 81 ? -7.423 16.892 -16.037 1.00 40.96 81 ILE A C 1
ATOM 666 O O . ILE A 1 81 ? -6.301 17.354 -16.245 1.00 43.26 81 ILE A O 1
ATOM 671 N N . GLU A 1 82 ? -7.821 16.435 -14.843 1.00 39.97 82 GLU A N 1
ATOM 672 C CA . GLU A 1 82 ? -6.975 16.483 -13.663 1.00 39.60 82 GLU A CA 1
ATOM 673 C C . GLU A 1 82 ? -5.727 15.618 -13.850 1.00 41.50 82 GLU A C 1
ATOM 674 O O . GLU A 1 82 ? -4.649 15.990 -13.380 1.00 41.66 82 GLU A O 1
ATOM 680 N N . ILE A 1 83 ? -5.872 14.467 -14.528 1.00 40.16 83 ILE A N 1
ATOM 681 C CA . ILE A 1 83 ? -4.728 13.601 -14.782 1.00 41.71 83 ILE A CA 1
ATOM 682 C C . ILE A 1 83 ? -3.654 14.396 -15.524 1.00 39.90 83 ILE A C 1
ATOM 683 O O . ILE A 1 83 ? -2.490 14.390 -15.128 1.00 36.90 83 ILE A O 1
ATOM 688 N N . LEU A 1 84 ? -4.075 15.077 -16.597 1.00 40.01 84 LEU A N 1
ATOM 689 C CA . LEU A 1 84 ? -3.173 15.797 -17.482 1.00 46.45 84 LEU A CA 1
ATOM 690 C C . LEU A 1 84 ? -2.535 16.975 -16.747 1.00 48.24 84 LEU A C 1
ATOM 691 O O . LEU A 1 84 ? -1.359 17.263 -16.950 1.00 50.16 84 LEU A O 1
ATOM 696 N N . GLU A 1 85 ? -3.316 17.634 -15.882 1.00 49.89 85 GLU A N 1
ATOM 697 C CA . GLU A 1 85 ? -2.791 18.679 -15.021 1.00 50.77 85 GLU A CA 1
ATOM 698 C C . GLU A 1 85 ? -1.707 18.106 -14.115 1.00 48.70 85 GLU A C 1
ATOM 699 O O . GLU A 1 85 ? -0.597 18.630 -14.088 1.00 49.46 85 GLU A O 1
ATOM 705 N N . LEU A 1 86 ? -2.052 17.049 -13.363 1.00 46.87 86 LEU A N 1
ATOM 706 C CA . LEU A 1 86 ? -1.087 16.303 -12.567 1.00 46.05 86 LEU A CA 1
ATOM 707 C C . LEU A 1 86 ? 0.178 16.061 -13.391 1.00 44.80 86 LEU A C 1
ATOM 708 O O . LEU A 1 86 ? 1.263 16.461 -12.982 1.00 44.61 86 LEU A O 1
ATOM 713 N N . LYS A 1 87 ? 0.015 15.432 -14.563 1.00 43.71 87 LYS A N 1
ATOM 714 C CA . LYS A 1 87 ? 1.130 15.065 -15.425 1.00 48.09 87 LYS A CA 1
ATOM 715 C C . LYS A 1 87 ? 1.968 16.289 -15.798 1.00 48.83 87 LYS A C 1
ATOM 716 O O . LYS A 1 87 ? 3.196 16.225 -15.745 1.00 48.19 87 LYS A O 1
ATOM 722 N N . ASN A 1 88 ? 1.296 17.392 -16.162 1.00 48.20 88 ASN A N 1
ATOM 723 C CA . ASN A 1 88 ? 1.945 18.536 -16.789 1.00 50.56 88 ASN A CA 1
ATOM 724 C C . ASN A 1 88 ? 2.414 19.572 -15.765 1.00 52.06 88 ASN A C 1
ATOM 725 O O . ASN A 1 88 ? 3.023 20.564 -16.152 1.00 56.88 88 ASN A O 1
ATOM 730 N N . SER A 1 89 ? 2.146 19.347 -14.472 1.00 53.26 89 SER A N 1
ATOM 731 C CA . SER A 1 89 ? 2.377 20.380 -13.472 1.00 54.35 89 SER A CA 1
ATOM 732 C C . SER A 1 89 ? 3.467 19.979 -12.484 1.00 53.23 89 SER A C 1
ATOM 733 O O . SER A 1 89 ? 4.074 20.843 -11.856 1.00 53.56 89 SER A O 1
ATOM 736 N N . ASN A 1 90 ? 3.696 18.671 -12.346 1.00 52.14 90 ASN A N 1
ATOM 737 C CA . ASN A 1 90 ? 4.560 18.161 -11.297 1.00 53.21 90 ASN A CA 1
ATOM 738 C C . ASN A 1 90 ? 5.643 17.291 -11.926 1.00 52.24 90 ASN A C 1
ATOM 739 O O . ASN A 1 90 ? 5.414 16.111 -12.178 1.00 58.06 90 ASN A O 1
ATOM 744 N N . LEU A 1 91 ? 6.818 17.896 -12.157 1.00 51.97 91 LEU A N 1
ATOM 745 C CA . LEU A 1 91 ? 7.917 17.275 -12.881 1.00 49.35 91 LEU A CA 1
ATOM 746 C C . LEU A 1 91 ? 9.076 16.991 -11.929 1.00 49.08 91 LEU A C 1
ATOM 747 O O . LEU A 1 91 ? 9.403 17.817 -11.083 1.00 48.07 91 LEU A O 1
ATOM 752 N N . THR A 1 92 ? 9.682 15.807 -12.072 1.00 50.38 92 THR A N 1
ATOM 753 C CA . THR A 1 92 ? 10.925 15.484 -11.389 1.00 52.87 92 THR A CA 1
ATOM 754 C C . THR A 1 92 ? 12.046 15.504 -12.426 1.00 51.29 92 THR A C 1
ATOM 755 O O . THR A 1 92 ? 11.779 15.314 -13.609 1.00 50.30 92 THR A O 1
ATOM 759 N N . PRO A 1 93 ? 13.323 15.735 -12.037 1.00 50.51 93 PRO A N 1
ATOM 760 C CA . PRO A 1 93 ? 14.438 15.645 -12.981 1.00 50.12 93 PRO A CA 1
ATOM 761 C C . PRO A 1 93 ? 14.603 14.226 -13.520 1.00 50.11 93 PRO A C 1
ATOM 762 O O . PRO A 1 93 ? 14.354 13.249 -12.814 1.00 50.14 93 PRO A O 1
ATOM 766 N N . VAL A 1 94 ? 15.007 14.144 -14.793 1.00 48.68 94 VAL A N 1
ATOM 767 C CA . VAL A 1 94 ? 15.306 12.887 -15.455 1.00 47.57 94 VAL A CA 1
ATOM 768 C C . VAL A 1 94 ? 16.738 12.505 -15.102 1.00 45.97 94 VAL A C 1
ATOM 769 O O . VAL A 1 94 ? 17.650 13.317 -15.237 1.00 45.89 94 VAL A O 1
ATOM 773 N N . GLU A 1 95 ? 16.916 11.262 -14.650 1.00 48.57 95 GLU A N 1
ATOM 774 C CA . GLU A 1 95 ? 18.229 10.675 -14.445 1.00 49.03 95 GLU A CA 1
ATOM 775 C C . GLU A 1 95 ? 19.049 10.898 -15.712 1.00 48.43 95 GLU A C 1
ATOM 776 O O . GLU A 1 95 ? 18.571 10.650 -16.820 1.00 49.13 95 GLU A O 1
ATOM 782 N N . LYS A 1 96 ? 20.282 11.378 -15.536 1.00 45.15 96 LYS A N 1
ATOM 783 C CA . LYS A 1 96 ? 21.128 11.740 -16.659 1.00 41.97 96 LYS A CA 1
ATOM 784 C C . LYS A 1 96 ? 21.831 10.504 -17.213 1.00 42.63 96 LYS A C 1
ATOM 785 O O . LYS A 1 96 ? 23.046 10.363 -17.109 1.00 44.76 96 LYS A O 1
ATOM 791 N N . ASN A 1 97 ? 21.035 9.621 -17.820 1.00 42.50 97 ASN A N 1
ATOM 792 C CA . ASN A 1 97 ? 21.542 8.462 -18.530 1.00 42.91 97 ASN A CA 1
ATOM 793 C C . ASN A 1 97 ? 21.073 8.544 -19.981 1.00 44.93 97 ASN A C 1
ATOM 794 O O . ASN A 1 97 ? 19.919 8.891 -20.242 1.00 47.27 97 ASN A O 1
ATOM 799 N N . LEU A 1 98 ? 21.992 8.251 -20.913 1.00 44.07 98 LEU A N 1
ATOM 800 C CA . LEU A 1 98 ? 21.652 7.955 -22.297 1.00 43.80 98 LEU A CA 1
ATOM 801 C C . LEU A 1 98 ? 21.774 6.449 -22.520 1.00 42.82 98 LEU A C 1
ATOM 802 O O . LEU A 1 98 ? 22.837 5.868 -22.307 1.00 42.43 98 LEU A O 1
ATOM 807 N N . HIS A 1 99 ? 20.681 5.831 -22.972 1.00 42.26 99 HIS A N 1
ATOM 808 C CA . HIS A 1 99 ? 20.654 4.395 -23.187 1.00 42.98 99 HIS A CA 1
ATOM 809 C C . HIS A 1 99 ? 20.541 4.092 -24.673 1.00 43.04 99 HIS A C 1
ATOM 810 O O . HIS A 1 99 ? 19.641 4.598 -25.345 1.00 43.03 99 HIS A O 1
ATOM 817 N N . PHE A 1 100 ? 21.462 3.245 -25.145 1.00 41.35 100 PHE A N 1
ATOM 818 C CA . PHE A 1 100 ? 21.462 2.699 -26.490 1.00 39.53 100 PHE A CA 1
ATOM 819 C C . PHE A 1 100 ? 21.456 1.174 -26.392 1.00 37.81 100 PHE A C 1
ATOM 820 O O . PHE A 1 100 ? 21.866 0.617 -25.376 1.00 36.78 100 PHE A O 1
ATOM 828 N N . ILE A 1 101 ? 20.997 0.518 -27.465 1.00 36.31 101 ILE A N 1
ATOM 829 C CA . ILE A 1 101 ? 20.989 -0.931 -27.588 1.00 36.31 101 ILE A CA 1
ATOM 830 C C . ILE A 1 101 ? 21.607 -1.326 -28.931 1.00 37.66 101 ILE A C 1
ATOM 831 O O . ILE A 1 101 ? 21.160 -0.864 -29.979 1.00 36.57 101 ILE A O 1
ATOM 836 N N . TRP A 1 102 ? 22.622 -2.201 -28.887 1.00 38.08 102 TRP A N 1
ATOM 837 C CA . TRP A 1 102 ? 23.000 -2.988 -30.048 1.00 38.14 102 TRP A CA 1
ATOM 838 C C . TRP A 1 102 ? 23.120 -4.466 -29.681 1.00 38.25 102 TRP A C 1
ATOM 839 O O . TRP A 1 102 ? 24.104 -4.869 -29.067 1.00 41.13 102 TRP A O 1
ATOM 850 N N . ILE A 1 103 ? 22.135 -5.273 -30.093 1.00 37.61 103 ILE A N 1
ATOM 851 C CA . ILE A 1 103 ? 22.124 -6.699 -29.786 1.00 38.47 103 ILE A CA 1
ATOM 852 C C . ILE A 1 103 ? 22.134 -7.520 -31.075 1.00 38.35 103 ILE A C 1
ATOM 853 O O . ILE A 1 103 ? 21.668 -7.067 -32.118 1.00 38.46 103 ILE A O 1
ATOM 858 N N . GLY A 1 104 ? 22.665 -8.743 -30.979 1.00 39.45 104 GLY A N 1
ATOM 859 C CA . GLY A 1 104 ? 22.532 -9.732 -32.038 1.00 40.88 104 GLY A CA 1
ATOM 860 C C . GLY A 1 104 ? 23.781 -9.882 -32.908 1.00 41.49 104 GLY A C 1
ATOM 861 O O . GLY A 1 104 ? 23.908 -10.862 -33.640 1.00 42.96 104 GLY A O 1
ATOM 862 N N . GLY A 1 105 ? 24.694 -8.909 -32.837 1.00 41.53 105 GLY A N 1
ATOM 863 C CA . GLY A 1 105 ? 25.886 -8.946 -33.669 1.00 41.80 105 GLY A CA 1
ATOM 864 C C . GLY A 1 105 ? 26.864 -7.846 -33.284 1.00 43.19 105 GLY A C 1
ATOM 865 O O . GLY A 1 105 ? 26.624 -7.116 -32.325 1.00 45.85 105 GLY A O 1
ATOM 866 N N . GLN A 1 106 ? 27.954 -7.738 -34.049 1.00 42.44 106 GLN A N 1
ATOM 867 C CA . GLN A 1 106 ? 28.982 -6.750 -33.776 1.00 42.61 106 GLN A CA 1
ATOM 868 C C . GLN A 1 106 ? 28.427 -5.357 -34.049 1.00 42.21 106 GLN A C 1
ATOM 869 O O . GLN A 1 106 ? 27.830 -5.113 -35.097 1.00 41.79 106 GLN A O 1
ATOM 875 N N . ILE A 1 107 ? 28.639 -4.448 -33.094 1.00 42.71 107 ILE A N 1
ATOM 876 C CA . ILE A 1 107 ? 28.283 -3.055 -33.307 1.00 43.78 107 ILE A CA 1
ATOM 877 C C . ILE A 1 107 ? 29.145 -2.490 -34.437 1.00 44.94 107 ILE A C 1
ATOM 878 O O . ILE A 1 107 ? 30.359 -2.698 -34.476 1.00 43.76 107 ILE A O 1
ATOM 883 N N . ASN A 1 108 ? 28.483 -1.783 -35.358 1.00 47.20 108 ASN A N 1
ATOM 884 C CA . ASN A 1 108 ? 29.127 -1.185 -36.512 1.00 49.08 108 ASN A CA 1
ATOM 885 C C . ASN A 1 108 ? 29.725 0.168 -36.130 1.00 51.41 108 ASN A C 1
ATOM 886 O O . ASN A 1 108 ? 29.204 0.859 -35.253 1.00 49.66 108 ASN A O 1
ATOM 891 N N . ASP A 1 109 ? 30.810 0.534 -36.824 1.00 48.85 109 ASP A N 1
ATOM 892 C CA . ASP A 1 109 ? 31.493 1.805 -36.650 1.00 51.41 109 ASP A CA 1
ATOM 893 C C . ASP A 1 109 ? 30.541 2.982 -36.867 1.00 49.04 109 ASP A C 1
ATOM 894 O O . ASP A 1 109 ? 30.755 4.046 -36.291 1.00 48.49 109 ASP A O 1
ATOM 899 N N . THR A 1 110 ? 29.501 2.794 -37.691 1.00 47.61 110 THR A N 1
ATOM 900 C CA . THR A 1 110 ? 28.519 3.844 -37.944 1.00 51.07 110 THR A CA 1
ATOM 901 C C . THR A 1 110 ? 27.735 4.175 -36.671 1.00 50.74 110 THR A C 1
ATOM 902 O O . THR A 1 110 ? 27.547 5.345 -36.343 1.00 51.25 110 THR A O 1
ATOM 906 N N . ALA A 1 111 ? 27.278 3.138 -35.961 1.00 47.06 111 ALA A N 1
ATOM 907 C CA . ALA A 1 111 ? 26.554 3.324 -34.716 1.00 46.37 111 ALA A CA 1
ATOM 908 C C . ALA A 1 111 ? 27.427 4.076 -33.711 1.00 46.06 111 ALA A C 1
ATOM 909 O O . ALA A 1 111 ? 26.968 5.043 -33.107 1.00 47.89 111 ALA A O 1
ATOM 911 N N . ILE A 1 112 ? 28.694 3.652 -33.572 1.00 45.38 112 ILE A N 1
ATOM 912 C CA . ILE A 1 112 ? 29.644 4.257 -32.646 1.00 45.37 112 ILE A CA 1
ATOM 913 C C . ILE A 1 112 ? 29.730 5.763 -32.895 1.00 44.51 112 ILE A C 1
ATOM 914 O O . ILE A 1 112 ? 29.678 6.544 -31.950 1.00 45.74 112 ILE A O 1
ATOM 919 N N . ASN A 1 113 ? 29.850 6.151 -34.170 1.00 42.42 113 ASN A N 1
ATOM 920 C CA . ASN A 1 113 ? 30.102 7.532 -34.550 1.00 43.74 113 ASN A CA 1
ATOM 921 C C . ASN A 1 113 ? 28.908 8.423 -34.205 1.00 44.58 113 ASN A C 1
ATOM 922 O O . ASN A 1 113 ? 29.101 9.572 -33.810 1.00 44.79 113 ASN A O 1
ATOM 927 N N . TYR A 1 114 ? 27.686 7.893 -34.363 1.00 43.76 114 TYR A N 1
ATOM 928 C CA . TYR A 1 114 ? 26.485 8.622 -33.977 1.00 42.56 114 TYR A CA 1
ATOM 929 C C . TYR A 1 114 ? 26.454 8.765 -32.457 1.00 40.34 114 TYR A C 1
ATOM 930 O O . TYR A 1 114 ? 26.208 9.851 -31.931 1.00 39.69 114 TYR A O 1
ATOM 939 N N . ILE A 1 115 ? 26.714 7.653 -31.761 1.00 39.28 115 ILE A N 1
ATOM 940 C CA . ILE A 1 115 ? 26.743 7.641 -30.304 1.00 41.21 115 ILE A CA 1
ATOM 941 C C . ILE A 1 115 ? 27.708 8.716 -29.797 1.00 41.92 115 ILE A C 1
ATOM 942 O O . ILE A 1 115 ? 27.360 9.454 -28.876 1.00 44.27 115 ILE A O 1
ATOM 947 N N . ASN A 1 116 ? 28.899 8.809 -30.416 1.00 41.44 116 ASN A N 1
ATOM 948 C CA . ASN A 1 116 ? 29.962 9.703 -29.976 1.00 41.06 116 ASN A CA 1
ATOM 949 C C . ASN A 1 116 ? 29.521 11.165 -30.020 1.00 40.46 116 ASN A C 1
ATOM 950 O O . ASN A 1 116 ? 30.078 11.988 -29.301 1.00 42.83 116 ASN A O 1
ATOM 955 N N . GLN A 1 117 ? 28.530 11.485 -30.859 1.00 39.08 117 GLN A N 1
ATOM 956 C CA . GLN A 1 117 ? 28.077 12.858 -31.007 1.00 41.57 117 GLN A CA 1
ATOM 957 C C . GLN A 1 117 ? 27.301 13.280 -29.761 1.00 44.20 117 GLN A C 1
ATOM 958 O O . GLN A 1 117 ? 27.446 14.411 -29.290 1.00 46.59 117 GLN A O 1
ATOM 964 N N . TRP A 1 118 ? 26.487 12.356 -29.233 1.00 42.29 118 TRP A N 1
ATOM 965 C CA . TRP A 1 118 ? 25.763 12.585 -27.994 1.00 43.36 118 TRP A CA 1
ATOM 966 C C . TRP A 1 118 ? 26.752 12.744 -26.843 1.00 43.59 118 TRP A C 1
ATOM 967 O O . TRP A 1 118 ? 26.626 13.666 -26.043 1.00 43.77 118 TRP A O 1
ATOM 978 N N . LYS A 1 119 ? 27.753 11.857 -26.795 1.00 45.05 119 LYS A N 1
ATOM 979 C CA . LYS A 1 119 ? 28.782 11.901 -25.763 1.00 46.71 119 LYS A CA 1
ATOM 980 C C . LYS A 1 119 ? 29.503 13.250 -25.767 1.00 46.97 119 LYS A C 1
ATOM 981 O O . LYS A 1 119 ? 29.790 13.786 -24.702 1.00 49.60 119 LYS A O 1
ATOM 987 N N . ASP A 1 120 ? 29.789 13.795 -26.958 1.00 45.14 120 ASP A N 1
ATOM 988 C CA . ASP A 1 120 ? 30.641 14.972 -27.057 1.00 47.47 120 ASP A CA 1
ATOM 989 C C . ASP A 1 120 ? 29.939 16.222 -26.523 1.00 45.50 120 ASP A C 1
ATOM 990 O O . ASP A 1 120 ? 30.601 17.145 -26.065 1.00 47.19 120 ASP A O 1
ATOM 995 N N . VAL A 1 121 ? 28.605 16.262 -26.575 1.00 45.92 121 VAL A N 1
ATOM 996 C CA . VAL A 1 121 ? 27.909 17.476 -26.175 1.00 46.25 121 VAL A CA 1
ATOM 997 C C . VAL A 1 121 ? 27.143 17.259 -24.871 1.00 46.66 121 VAL A C 1
ATOM 998 O O . VAL A 1 121 ? 26.413 18.148 -24.433 1.00 49.90 121 VAL A O 1
ATOM 1002 N N . ASN A 1 122 ? 27.332 16.089 -24.247 1.00 44.47 122 ASN A N 1
ATOM 1003 C CA . ASN A 1 122 ? 26.621 15.738 -23.027 1.00 43.64 122 ASN A CA 1
ATOM 1004 C C . ASN A 1 122 ? 27.581 15.070 -22.044 1.00 44.85 122 ASN A C 1
ATOM 1005 O O . ASN A 1 122 ? 27.370 13.919 -21.657 1.00 45.07 122 ASN A O 1
ATOM 1010 N N . SER A 1 123 ? 28.617 15.814 -21.629 1.00 45.36 123 SER A N 1
ATOM 1011 C CA . SER A 1 123 ? 29.660 15.276 -20.767 1.00 46.95 123 SER A CA 1
ATOM 1012 C C . SER A 1 123 ? 29.104 14.916 -19.390 1.00 48.80 123 SER A C 1
ATOM 1013 O O . SER A 1 123 ? 29.692 14.098 -18.683 1.00 49.32 123 SER A O 1
ATOM 1016 N N . ASP A 1 124 ? 27.960 15.518 -19.032 1.00 46.77 124 ASP A N 1
ATOM 1017 C CA . ASP A 1 124 ? 27.325 15.314 -17.738 1.00 45.65 124 ASP A CA 1
ATOM 1018 C C . ASP A 1 124 ? 26.393 14.099 -17.759 1.00 46.46 124 ASP A C 1
ATOM 1019 O O . ASP A 1 124 ? 25.756 13.804 -16.751 1.00 47.82 124 ASP A O 1
ATOM 1024 N N . TYR A 1 125 ? 26.318 13.392 -18.896 1.00 46.52 125 TYR A N 1
ATOM 1025 C CA . TYR A 1 125 ? 25.443 12.232 -19.020 1.00 44.82 125 TYR A CA 1
ATOM 1026 C C . TYR A 1 125 ? 26.250 10.940 -18.947 1.00 43.86 125 TYR A C 1
ATOM 1027 O O . TYR A 1 125 ? 27.362 10.864 -19.464 1.00 43.12 125 TYR A O 1
ATOM 1036 N N . ASN A 1 126 ? 25.669 9.939 -18.279 1.00 45.28 126 ASN A N 1
ATOM 1037 C CA . ASN A 1 126 ? 26.184 8.579 -18.276 1.00 44.54 126 ASN A CA 1
ATOM 1038 C C . ASN A 1 126 ? 25.608 7.857 -19.495 1.00 44.39 126 ASN A C 1
ATOM 1039 O O . ASN A 1 126 ? 24.433 8.033 -19.819 1.00 44.20 126 ASN A O 1
ATOM 1044 N N . VAL A 1 127 ? 26.449 7.072 -20.183 1.00 44.53 127 VAL A N 1
ATOM 1045 C CA . VAL A 1 127 ? 26.066 6.424 -21.430 1.00 43.47 127 VAL A CA 1
ATOM 1046 C C . VAL A 1 127 ? 26.152 4.910 -21.269 1.00 43.32 127 VAL A C 1
ATOM 1047 O O . VAL A 1 127 ? 27.176 4.388 -20.846 1.00 45.24 127 VAL A O 1
ATOM 1051 N N . ASN A 1 128 ? 25.073 4.213 -21.633 1.00 44.31 128 ASN A N 1
ATOM 1052 C CA . ASN A 1 128 ? 25.110 2.763 -21.721 1.00 45.90 128 ASN A CA 1
ATOM 1053 C C . ASN A 1 128 ? 24.720 2.343 -23.131 1.00 44.71 128 ASN A C 1
ATOM 1054 O O . ASN A 1 128 ? 23.743 2.848 -23.679 1.00 44.87 128 ASN A O 1
ATOM 1059 N N . VAL A 1 129 ? 25.513 1.426 -23.698 1.00 45.24 129 VAL A N 1
ATOM 1060 C CA . VAL A 1 129 ? 25.148 0.693 -24.899 1.00 43.23 129 VAL A CA 1
ATOM 1061 C C . VAL A 1 129 ? 24.898 -0.749 -24.473 1.00 41.51 129 VAL A C 1
ATOM 1062 O O . VAL A 1 129 ? 25.844 -1.492 -24.225 1.00 40.43 129 VAL A O 1
ATOM 1066 N N . PHE A 1 130 ? 23.618 -1.115 -24.355 1.00 40.47 130 PHE A N 1
ATOM 1067 C CA . PHE A 1 130 ? 23.251 -2.453 -23.920 1.00 42.04 130 PHE A CA 1
ATOM 1068 C C . PHE A 1 130 ? 23.489 -3.442 -25.059 1.00 42.96 130 PHE A C 1
ATOM 1069 O O . PHE A 1 130 ? 23.151 -3.165 -26.209 1.00 42.98 130 PHE A O 1
ATOM 1077 N N . TYR A 1 131 ? 24.100 -4.581 -24.712 1.00 41.89 131 TYR A N 1
ATOM 1078 C CA . TYR A 1 131 ? 24.355 -5.677 -25.632 1.00 41.35 131 TYR A CA 1
ATOM 1079 C C . TYR A 1 131 ? 24.086 -6.980 -24.888 1.00 40.49 131 TYR A C 1
ATOM 1080 O O . TYR A 1 131 ? 23.821 -6.957 -23.690 1.00 41.78 131 TYR A O 1
ATOM 1089 N N . ASP A 1 132 ? 24.169 -8.104 -25.605 1.00 40.34 132 ASP A N 1
ATOM 1090 C CA . ASP A 1 132 ? 23.904 -9.413 -25.034 1.00 39.84 132 ASP A CA 1
ATOM 1091 C C . ASP A 1 132 ? 25.089 -10.323 -25.346 1.00 39.05 132 ASP A C 1
ATOM 1092 O O . ASP A 1 132 ? 25.221 -10.793 -26.472 1.00 38.79 132 ASP A O 1
ATOM 1097 N N . SER A 1 133 ? 25.934 -10.567 -24.336 1.00 39.40 133 SER A N 1
ATOM 1098 C CA . SER A 1 133 ? 27.195 -11.278 -24.510 1.00 40.24 133 SER A CA 1
ATOM 1099 C C . SER A 1 133 ? 26.976 -12.735 -24.916 1.00 41.33 133 SER A C 1
ATOM 1100 O O . SER A 1 133 ? 27.935 -13.420 -25.263 1.00 42.82 133 SER A O 1
ATOM 1103 N N . ASN A 1 134 ? 25.716 -13.191 -24.896 1.00 40.59 134 ASN A N 1
ATOM 1104 C CA . ASN A 1 134 ? 25.377 -14.578 -25.180 1.00 40.00 134 ASN A CA 1
ATOM 1105 C C . ASN A 1 134 ? 24.884 -14.745 -26.617 1.00 39.50 134 ASN A C 1
ATOM 1106 O O . ASN A 1 134 ? 24.702 -15.874 -27.078 1.00 40.86 134 ASN A O 1
ATOM 1111 N N . ALA A 1 135 ? 24.628 -13.627 -27.310 1.00 38.66 135 ALA A N 1
ATOM 1112 C CA . ALA A 1 135 ? 23.935 -13.688 -28.591 1.00 39.55 135 ALA A CA 1
ATOM 1113 C C . ALA A 1 135 ? 24.591 -12.793 -29.637 1.00 38.56 135 ALA A C 1
ATOM 1114 O O . ALA A 1 135 ? 23.896 -12.035 -30.306 1.00 42.49 135 ALA A O 1
ATOM 1116 N N . PHE A 1 136 ? 25.910 -12.917 -29.818 1.00 40.08 136 PHE A N 1
ATOM 1117 C CA . PHE A 1 136 ? 26.593 -12.132 -30.838 1.00 40.15 136 PHE A CA 1
ATOM 1118 C C . PHE A 1 136 ? 26.405 -12.736 -32.232 1.00 40.18 136 PHE A C 1
ATOM 1119 O O . PHE A 1 136 ? 26.745 -12.096 -33.225 1.00 44.93 136 PHE A O 1
ATOM 1127 N N . LEU A 1 137 ? 25.867 -13.959 -32.318 1.00 38.91 137 LEU A N 1
ATOM 1128 C CA . LEU A 1 137 ? 25.831 -14.656 -33.596 1.00 38.30 137 LEU A CA 1
ATOM 1129 C C . LEU A 1 137 ? 24.422 -14.683 -34.200 1.00 39.34 137 LEU A C 1
ATOM 1130 O O . LEU A 1 137 ? 24.208 -15.336 -35.223 1.00 37.82 137 LEU A O 1
ATOM 1135 N N . ILE A 1 138 ? 23.459 -13.971 -33.598 1.00 38.29 138 ILE A N 1
ATOM 1136 C CA . ILE A 1 138 ? 22.096 -13.994 -34.114 1.00 37.44 138 ILE A CA 1
ATOM 1137 C C . ILE A 1 138 ? 22.048 -13.463 -35.547 1.00 38.72 138 ILE A C 1
ATOM 1138 O O . ILE A 1 138 ? 21.404 -14.069 -36.396 1.00 42.22 138 ILE A O 1
ATOM 1143 N N . ASN A 1 139 ? 22.740 -12.348 -35.820 1.00 41.40 139 ASN A N 1
ATOM 1144 C CA . ASN A 1 139 ? 22.761 -11.750 -37.150 1.00 41.19 139 ASN A CA 1
ATOM 1145 C C . ASN A 1 139 ? 23.391 -12.697 -38.173 1.00 40.37 139 ASN A C 1
ATOM 1146 O O . ASN A 1 139 ? 22.885 -12.809 -39.287 1.00 39.29 139 ASN A O 1
ATOM 1151 N N . THR A 1 140 ? 24.488 -13.370 -37.791 1.00 40.92 140 THR A N 1
ATOM 1152 C CA . THR A 1 140 ? 25.135 -14.350 -38.655 1.00 40.96 140 THR A CA 1
ATOM 1153 C C . THR A 1 140 ? 24.135 -15.444 -39.023 1.00 39.89 140 THR A C 1
ATOM 1154 O O . THR A 1 140 ? 24.016 -15.796 -40.196 1.00 39.56 140 THR A O 1
ATOM 1158 N N . LEU A 1 141 ? 23.415 -15.955 -38.015 1.00 38.63 141 LEU A N 1
ATOM 1159 C CA . LEU A 1 141 ? 22.481 -17.053 -38.217 1.00 39.59 141 LEU A CA 1
ATOM 1160 C C . LEU A 1 141 ? 21.352 -16.630 -39.158 1.00 41.20 141 LEU A C 1
ATOM 1161 O O . LEU A 1 141 ? 20.993 -17.380 -40.064 1.00 41.01 141 LEU A O 1
ATOM 1166 N N . LYS A 1 142 ? 20.802 -15.428 -38.949 1.00 43.50 142 LYS A N 1
ATOM 1167 C CA . LYS A 1 142 ? 19.706 -14.964 -39.785 1.00 43.57 142 LYS A CA 1
ATOM 1168 C C . LYS A 1 142 ? 20.188 -14.769 -41.221 1.00 43.60 142 LYS A C 1
ATOM 1169 O O . LYS A 1 142 ? 19.529 -15.215 -42.157 1.00 42.85 142 LYS A O 1
ATOM 1175 N N . LYS A 1 143 ? 21.345 -14.115 -41.387 1.00 43.67 143 LYS A N 1
ATOM 1176 C CA . LYS A 1 143 ? 21.887 -13.875 -42.715 1.00 46.10 143 LYS A CA 1
ATOM 1177 C C . LYS A 1 143 ? 22.086 -15.201 -43.456 1.00 43.97 143 LYS A C 1
ATOM 1178 O O . LYS A 1 143 ? 21.647 -15.350 -44.595 1.00 43.94 143 LYS A O 1
ATOM 1184 N N . THR A 1 144 ? 22.746 -16.161 -42.795 1.00 41.24 144 THR A N 1
ATOM 1185 C CA . THR A 1 144 ? 23.079 -17.450 -43.383 1.00 38.45 144 THR A CA 1
ATOM 1186 C C . THR A 1 144 ? 21.815 -18.151 -43.868 1.00 37.04 144 THR A C 1
ATOM 1187 O O . THR A 1 144 ? 21.787 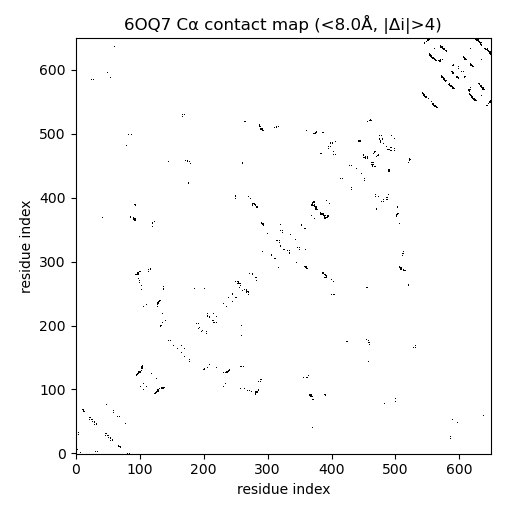-18.694 -44.969 1.00 36.71 144 THR A O 1
ATOM 1191 N N . ILE A 1 145 ? 20.776 -18.132 -43.031 1.00 36.66 145 ILE A N 1
ATOM 1192 C CA . ILE A 1 145 ? 19.564 -18.882 -43.307 1.00 38.62 145 ILE A CA 1
ATOM 1193 C C . ILE A 1 145 ? 18.786 -18.224 -44.445 1.00 39.36 145 ILE A C 1
ATOM 1194 O O . ILE A 1 145 ? 18.245 -18.921 -45.302 1.00 41.16 145 ILE A O 1
ATOM 1199 N N . ILE A 1 146 ? 18.758 -16.886 -44.460 1.00 38.36 146 ILE A N 1
ATOM 1200 C CA . ILE A 1 146 ? 18.095 -16.139 -45.520 1.00 39.58 146 ILE A CA 1
ATOM 1201 C C . ILE A 1 146 ? 18.764 -16.425 -46.868 1.00 42.22 146 ILE A C 1
ATOM 1202 O O . ILE A 1 146 ? 18.072 -16.615 -47.870 1.00 42.10 146 ILE A O 1
ATOM 1207 N N . GLU A 1 147 ? 20.105 -16.463 -46.892 1.00 45.40 147 GLU A N 1
ATOM 1208 C CA . GLU A 1 147 ? 20.829 -16.645 -48.144 1.00 47.13 147 GLU A CA 1
ATOM 1209 C C . GLU A 1 147 ? 20.649 -18.082 -48.637 1.00 43.92 147 GLU A C 1
ATOM 1210 O O . GLU A 1 147 ? 20.454 -18.319 -49.828 1.00 43.83 147 GLU A O 1
ATOM 1216 N N . SER A 1 148 ? 20.673 -19.040 -47.709 1.00 39.38 148 SER A N 1
ATOM 1217 C CA . SER A 1 148 ? 20.479 -20.436 -48.068 1.00 36.64 148 SER A CA 1
ATOM 1218 C C . SER A 1 148 ? 19.080 -20.636 -48.655 1.00 38.72 148 SER A C 1
ATOM 1219 O O . SER A 1 148 ? 18.907 -21.353 -49.636 1.00 39.46 148 SER A O 1
ATOM 1222 N N . ALA A 1 149 ? 18.074 -19.986 -48.059 1.00 37.42 149 ALA A N 1
ATOM 1223 C CA . ALA A 1 149 ? 16.714 -20.109 -48.558 1.00 37.41 149 ALA A CA 1
ATOM 1224 C C . ALA A 1 149 ? 16.553 -19.379 -49.895 1.00 38.57 149 ALA A C 1
ATOM 1225 O O . ALA A 1 149 ? 15.746 -19.789 -50.728 1.00 37.57 149 ALA A O 1
ATOM 1227 N N . SER A 1 150 ? 17.314 -18.294 -50.098 1.00 37.27 150 SER A N 1
ATOM 1228 C CA . SER A 1 150 ? 17.289 -17.591 -51.372 1.00 38.41 150 SER A CA 1
ATOM 1229 C C . SER A 1 150 ? 17.775 -18.523 -52.481 1.00 39.34 150 SER A C 1
ATOM 1230 O O . SER A 1 150 ? 17.126 -18.657 -53.519 1.00 40.72 150 SER A O 1
ATOM 1233 N N . ASN A 1 151 ? 18.913 -19.177 -52.232 1.00 40.01 151 ASN A N 1
ATOM 1234 C CA . ASN A 1 151 ? 19.533 -20.066 -53.201 1.00 42.05 151 ASN A CA 1
ATOM 1235 C C . ASN A 1 151 ? 18.612 -21.244 -53.514 1.00 40.21 151 ASN A C 1
ATOM 1236 O O . ASN A 1 151 ? 18.475 -21.607 -54.678 1.00 43.39 151 ASN A O 1
ATOM 1241 N N . ASP A 1 152 ? 17.984 -21.828 -52.481 1.00 39.87 152 ASP A N 1
ATOM 1242 C CA . ASP A 1 152 ? 17.076 -22.953 -52.667 1.00 40.19 152 ASP A CA 1
ATOM 1243 C C . ASP A 1 152 ? 15.889 -22.527 -53.527 1.00 39.16 152 ASP A C 1
ATOM 1244 O O . ASP A 1 152 ? 15.443 -23.285 -54.383 1.00 38.36 152 ASP A O 1
ATOM 1249 N N . THR A 1 153 ? 15.404 -21.302 -53.294 1.00 39.45 153 THR A N 1
ATOM 1250 C CA . THR A 1 153 ? 14.247 -20.770 -53.996 1.00 38.89 153 THR A CA 1
ATOM 1251 C C . THR A 1 153 ? 14.591 -20.553 -55.470 1.00 39.73 153 THR A C 1
ATOM 1252 O O . THR A 1 153 ? 13.814 -20.919 -56.356 1.00 37.99 153 THR A O 1
ATOM 1256 N N . LEU A 1 154 ? 15.766 -19.964 -55.725 1.00 39.88 154 LEU A N 1
ATOM 1257 C CA . LEU A 1 154 ? 16.177 -19.664 -57.089 1.00 39.78 154 LEU A CA 1
ATOM 1258 C C . LEU A 1 154 ? 16.409 -20.964 -57.856 1.00 41.22 154 LEU A C 1
ATOM 1259 O O . LEU A 1 154 ? 16.072 -21.041 -59.035 1.00 38.23 154 LEU A O 1
ATOM 1264 N N . GLU A 1 155 ? 16.970 -21.973 -57.173 1.00 40.78 155 GLU A N 1
ATOM 1265 C CA . GLU A 1 155 ? 17.189 -23.287 -57.753 1.00 42.70 155 GLU A CA 1
ATOM 1266 C C . GLU A 1 155 ? 15.855 -23.921 -58.141 1.00 41.72 155 GLU A C 1
ATOM 1267 O O . GLU A 1 155 ? 15.696 -24.418 -59.253 1.00 42.27 155 GLU A O 1
ATOM 1273 N N . SER A 1 156 ? 14.897 -23.888 -57.213 1.00 40.71 156 SER A N 1
ATOM 1274 C CA . SER A 1 156 ? 13.631 -24.582 -57.363 1.00 42.13 156 SER A CA 1
ATOM 1275 C C . SER A 1 156 ? 12.804 -23.981 -58.502 1.00 44.65 156 SER A C 1
ATOM 1276 O O . SER A 1 156 ? 12.033 -24.691 -59.140 1.00 45.41 156 SER A O 1
ATOM 1279 N N . PHE A 1 157 ? 12.973 -22.677 -58.762 1.00 45.74 157 PHE A N 1
ATOM 1280 C CA . PHE A 1 157 ? 12.156 -21.980 -59.746 1.00 49.04 157 PHE A CA 1
ATOM 1281 C C . PHE A 1 157 ? 13.010 -21.518 -60.923 1.00 50.67 157 PHE A C 1
ATOM 1282 O O . PHE A 1 157 ? 12.746 -20.477 -61.519 1.00 51.76 157 PHE A O 1
ATOM 1290 N N . ARG A 1 158 ? 14.009 -22.330 -61.270 1.00 56.07 158 ARG A N 1
ATOM 1291 C CA . ARG A 1 158 ? 15.049 -21.920 -62.198 1.00 61.11 158 ARG A CA 1
ATOM 1292 C C . ARG A 1 158 ? 14.475 -21.591 -63.574 1.00 60.96 158 ARG A C 1
ATOM 1293 O O . ARG A 1 158 ? 14.904 -20.619 -64.190 1.00 61.11 158 ARG A O 1
ATOM 1301 N N . GLU A 1 159 ? 13.510 -22.389 -64.049 1.00 61.53 159 GLU A N 1
ATOM 1302 C CA . GLU A 1 159 ? 12.996 -22.188 -65.397 1.00 63.69 159 GLU A CA 1
ATOM 1303 C C . GLU A 1 159 ? 11.911 -21.117 -65.426 1.00 61.47 159 GLU A C 1
ATOM 1304 O O . GLU A 1 159 ? 11.486 -20.706 -66.503 1.00 63.51 159 GLU A O 1
ATOM 1310 N N . ASN A 1 160 ? 11.472 -20.667 -64.249 1.00 56.98 160 ASN A N 1
ATOM 1311 C CA . ASN A 1 160 ? 10.402 -19.686 -64.184 1.00 53.67 160 ASN A CA 1
ATOM 1312 C C . ASN A 1 160 ? 10.988 -18.297 -63.973 1.00 51.09 160 ASN A C 1
ATOM 1313 O O . ASN A 1 160 ? 10.251 -17.317 -63.996 1.00 49.80 160 ASN A O 1
ATOM 1318 N N . LEU A 1 161 ? 12.313 -18.230 -63.795 1.00 49.92 161 LEU A N 1
ATOM 1319 C CA . LEU A 1 161 ? 12.996 -17.003 -63.412 1.00 50.51 161 LEU A CA 1
ATOM 1320 C C . LEU A 1 161 ? 12.849 -15.919 -64.481 1.00 52.17 161 LEU A C 1
ATOM 1321 O O . LEU A 1 161 ? 12.735 -14.744 -64.136 1.00 56.73 161 LEU A O 1
ATOM 1326 N N . ASN A 1 162 ? 12.844 -16.312 -65.763 1.00 52.29 162 ASN A N 1
ATOM 1327 C CA . ASN A 1 162 ? 12.768 -15.361 -66.865 1.00 54.92 162 ASN A CA 1
ATOM 1328 C C . ASN A 1 162 ? 11.319 -15.226 -67.340 1.00 59.41 162 ASN A C 1
ATOM 1329 O O . ASN A 1 162 ? 11.039 -14.511 -68.302 1.00 58.79 162 ASN A O 1
ATOM 1334 N N . ASP A 1 163 ? 10.400 -15.917 -66.655 1.00 63.01 163 ASP A N 1
ATOM 1335 C CA . ASP A 1 163 ? 8.978 -15.825 -66.942 1.00 65.87 163 ASP A CA 1
ATOM 1336 C C . ASP A 1 163 ? 8.509 -14.405 -66.628 1.00 71.75 163 ASP A C 1
ATOM 1337 O O . ASP A 1 163 ? 8.733 -13.911 -65.524 1.00 63.39 163 ASP A O 1
ATOM 1342 N N . PRO A 1 164 ? 7.862 -13.703 -67.590 1.00 79.11 164 PRO A N 1
ATOM 1343 C CA . PRO A 1 164 ? 7.307 -12.369 -67.339 1.00 79.85 164 PRO A CA 1
ATOM 1344 C C . PRO A 1 164 ? 6.566 -12.195 -66.008 1.00 83.35 164 PRO A C 1
ATOM 1345 O O . PRO A 1 164 ? 6.629 -11.123 -65.410 1.00 84.59 164 PRO A O 1
ATOM 1349 N N . GLU A 1 165 ? 5.912 -13.265 -65.526 1.00 81.32 165 GLU A N 1
ATOM 1350 C CA . GLU A 1 165 ? 4.951 -13.189 -64.430 1.00 71.98 165 GLU A CA 1
ATOM 1351 C C . GLU A 1 165 ? 5.559 -13.586 -63.083 1.00 69.08 165 GLU A C 1
ATOM 1352 O O . GLU A 1 165 ? 4.895 -13.457 -62.054 1.00 68.72 165 GLU A O 1
ATOM 1358 N N . PHE A 1 166 ? 6.805 -14.082 -63.078 1.00 63.00 166 PHE A N 1
ATOM 1359 C CA . PHE A 1 166 ? 7.418 -14.533 -61.835 1.00 58.47 166 PHE A CA 1
ATOM 1360 C C . PHE A 1 166 ? 7.961 -13.347 -61.038 1.00 60.07 166 PHE A C 1
ATOM 1361 O O . PHE A 1 166 ? 9.118 -12.957 -61.187 1.00 56.58 166 PHE A O 1
ATOM 1369 N N . ASN A 1 167 ? 7.110 -12.834 -60.144 1.00 63.57 167 ASN A N 1
ATOM 1370 C CA . ASN A 1 167 ? 7.292 -11.581 -59.429 1.00 61.00 167 ASN A CA 1
ATOM 1371 C C . ASN A 1 167 ? 8.439 -11.651 -58.418 1.00 57.93 167 ASN A C 1
ATOM 1372 O O . ASN A 1 167 ? 8.918 -12.727 -58.064 1.00 54.32 167 ASN A O 1
ATOM 1377 N N . HIS A 1 168 ? 8.853 -10.469 -57.942 1.00 53.42 168 HIS A N 1
ATOM 1378 C CA . HIS A 1 168 ? 9.544 -10.355 -56.670 1.00 52.61 168 HIS A CA 1
ATOM 1379 C C . HIS A 1 168 ? 8.638 -10.901 -55.566 1.00 53.27 168 HIS A C 1
ATOM 1380 O O . HIS A 1 168 ? 9.115 -11.541 -54.628 1.00 54.31 168 HIS A O 1
ATOM 1387 N N . THR A 1 169 ? 7.327 -10.654 -55.708 1.00 47.21 169 THR A N 1
ATOM 1388 C CA . THR A 1 169 ? 6.339 -11.126 -54.753 1.00 45.36 169 THR A CA 1
ATOM 1389 C C . THR A 1 169 ? 6.392 -12.651 -54.707 1.00 44.72 169 THR A C 1
ATOM 1390 O O . THR A 1 169 ? 6.471 -13.240 -53.630 1.00 45.47 169 THR A O 1
ATOM 1394 N N . ALA A 1 170 ? 6.388 -13.270 -55.893 1.00 42.60 170 ALA A N 1
ATOM 1395 C CA . ALA A 1 170 ? 6.371 -14.717 -56.014 1.00 41.44 170 ALA A CA 1
ATOM 1396 C C . ALA A 1 170 ? 7.626 -15.310 -55.374 1.00 42.36 170 ALA A C 1
ATOM 1397 O O . ALA A 1 170 ? 7.559 -16.346 -54.714 1.00 42.98 170 ALA A O 1
ATOM 1399 N N . PHE A 1 171 ? 8.761 -14.627 -55.564 1.00 39.79 171 PHE A N 1
ATOM 1400 C CA . PHE A 1 171 ? 10.039 -15.062 -55.031 1.00 3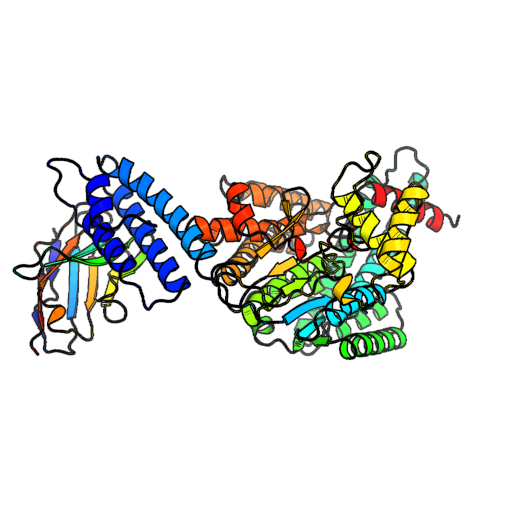9.87 171 PHE A CA 1
ATOM 1401 C C . PHE A 1 171 ? 10.000 -15.093 -53.503 1.00 40.15 171 PHE A C 1
ATOM 1402 O O . PHE A 1 171 ? 10.307 -16.118 -52.891 1.00 39.67 171 PHE A O 1
ATOM 1410 N N . PHE A 1 172 ? 9.613 -13.958 -52.907 1.00 39.04 172 PHE A N 1
ATOM 1411 C CA . PHE A 1 172 ? 9.547 -13.800 -51.463 1.00 38.33 172 PHE A CA 1
ATOM 1412 C C . PHE A 1 172 ? 8.497 -14.725 -50.850 1.00 39.09 172 PHE A C 1
ATOM 1413 O O . PHE A 1 172 ? 8.691 -15.198 -49.734 1.00 39.44 172 PHE A O 1
ATOM 1421 N N . ARG A 1 173 ? 7.398 -14.970 -51.575 1.00 38.80 173 ARG A N 1
ATOM 1422 C CA . ARG A 1 173 ? 6.334 -15.838 -51.095 1.00 39.98 173 ARG A CA 1
ATOM 1423 C C . ARG A 1 173 ? 6.880 -17.262 -50.988 1.00 40.93 173 ARG A C 1
ATOM 1424 O O . ARG A 1 173 ? 6.680 -17.933 -49.977 1.00 39.03 173 ARG A O 1
ATOM 1432 N N . LYS A 1 174 ? 7.610 -17.700 -52.022 1.00 40.44 174 LYS A N 1
ATOM 1433 C CA . LYS A 1 174 ? 8.142 -19.053 -52.067 1.00 40.41 174 LYS A CA 1
ATOM 1434 C C . LYS A 1 174 ? 9.289 -19.203 -51.066 1.00 41.54 174 LYS A C 1
ATOM 1435 O O . LYS A 1 174 ? 9.414 -20.237 -50.406 1.00 39.37 174 LYS A O 1
ATOM 1441 N N . ARG A 1 175 ? 10.125 -18.159 -50.961 1.00 39.25 175 ARG A N 1
ATOM 1442 C CA . ARG A 1 175 ? 11.268 -18.187 -50.064 1.00 38.85 175 ARG A CA 1
ATOM 1443 C C . ARG A 1 175 ? 10.805 -18.231 -48.610 1.00 39.86 175 ARG A C 1
ATOM 1444 O O . ARG A 1 175 ? 11.460 -18.855 -47.774 1.00 41.44 175 ARG A O 1
ATOM 1452 N N . MET A 1 176 ? 9.676 -17.572 -48.319 1.00 40.20 176 MET A N 1
ATOM 1453 C CA . MET A 1 176 ? 9.131 -17.535 -46.971 1.00 39.97 176 MET A CA 1
ATOM 1454 C C . MET A 1 176 ? 8.859 -18.960 -46.477 1.00 39.68 176 MET A C 1
ATOM 1455 O O . MET A 1 176 ? 9.156 -19.287 -45.329 1.00 41.51 176 MET A O 1
ATOM 1460 N N . GLN A 1 177 ? 8.323 -19.813 -47.358 1.00 36.59 177 GLN A N 1
ATOM 1461 C CA . GLN A 1 177 ? 7.978 -21.179 -46.993 1.00 41.16 177 GLN A CA 1
ATOM 1462 C C . GLN A 1 177 ? 9.217 -21.946 -46.529 1.00 38.88 177 GLN A C 1
ATOM 1463 O O . GLN A 1 177 ? 9.152 -22.693 -45.559 1.00 39.90 177 GLN A O 1
ATOM 1469 N N . ILE A 1 178 ? 10.344 -21.739 -47.219 1.00 37.96 178 ILE A N 1
ATOM 1470 C CA . ILE A 1 178 ? 11.587 -22.433 -46.921 1.00 36.22 178 ILE A CA 1
ATOM 1471 C C . ILE A 1 178 ? 12.230 -21.854 -45.660 1.00 36.95 178 ILE A C 1
ATOM 1472 O O . ILE A 1 178 ? 12.797 -22.610 -44.869 1.00 35.86 178 ILE A O 1
ATOM 1477 N N . ILE A 1 179 ? 12.148 -20.523 -45.484 1.00 36.78 179 ILE A N 1
ATOM 1478 C CA . ILE A 1 179 ? 12.707 -19.862 -44.311 1.00 36.31 179 ILE A CA 1
ATOM 1479 C C . ILE A 1 179 ? 12.036 -20.416 -43.057 1.00 37.26 179 ILE A C 1
ATOM 1480 O O . ILE A 1 179 ? 12.716 -20.802 -42.110 1.00 38.13 179 ILE A O 1
ATOM 1485 N N . TYR A 1 180 ? 10.699 -20.465 -43.074 1.00 37.76 180 TYR A N 1
ATOM 1486 C CA . TYR A 1 180 ? 9.935 -21.028 -41.973 1.00 37.62 180 TYR A CA 1
ATOM 1487 C C . TYR A 1 180 ? 10.452 -22.424 -41.630 1.00 39.53 180 TYR A C 1
ATOM 1488 O O . TYR A 1 180 ? 10.629 -22.740 -40.456 1.00 39.00 180 TYR A O 1
ATOM 1497 N N . ASP A 1 181 ? 10.682 -23.255 -42.657 1.00 39.96 181 ASP A N 1
ATOM 1498 C CA . ASP A 1 181 ? 11.170 -24.612 -42.447 1.00 40.37 181 ASP A CA 1
ATOM 1499 C C . ASP A 1 181 ? 12.499 -24.575 -41.693 1.00 37.39 181 ASP A C 1
ATOM 1500 O O . ASP A 1 181 ? 12.690 -25.308 -40.727 1.00 37.46 181 ASP A O 1
ATOM 1505 N N . LYS A 1 182 ? 13.411 -23.706 -42.134 1.00 36.06 182 LYS A N 1
ATOM 1506 C CA . LYS A 1 182 ? 14.755 -23.665 -41.583 1.00 36.49 182 LYS A CA 1
ATOM 1507 C C . LYS A 1 182 ? 14.726 -23.044 -40.188 1.00 36.84 182 LYS A C 1
ATOM 1508 O O . LYS A 1 182 ? 15.431 -23.500 -39.294 1.00 34.89 182 LYS A O 1
ATOM 1514 N N . GLN A 1 183 ? 13.897 -22.008 -40.014 1.00 39.15 183 GLN A N 1
ATOM 1515 C CA . GLN A 1 183 ? 13.789 -21.307 -38.744 1.00 40.04 183 GLN A CA 1
ATOM 1516 C C . GLN A 1 183 ? 13.274 -22.277 -37.681 1.00 38.49 183 GLN A C 1
ATOM 1517 O O . GLN A 1 183 ? 13.827 -22.360 -36.587 1.00 39.21 183 GLN A O 1
ATOM 1523 N N . GLN A 1 184 ? 12.220 -23.022 -38.029 1.00 38.56 184 GLN A N 1
ATOM 1524 C CA . GLN A 1 184 ? 11.641 -24.030 -37.154 1.00 39.22 184 GLN A CA 1
ATOM 1525 C C . GLN A 1 184 ? 12.658 -25.126 -36.843 1.00 39.39 184 GLN A C 1
ATOM 1526 O O . GLN A 1 184 ? 12.638 -25.685 -35.750 1.00 40.67 184 GLN A O 1
ATOM 1532 N N . ASN A 1 185 ? 13.525 -25.441 -37.816 1.00 41.45 185 ASN A N 1
ATOM 1533 C CA . ASN A 1 185 ? 14.570 -26.441 -37.646 1.00 39.52 185 ASN A CA 1
ATOM 1534 C C . ASN A 1 185 ? 15.543 -25.984 -36.556 1.00 39.85 185 ASN A C 1
ATOM 1535 O O . ASN A 1 185 ? 15.834 -26.739 -35.629 1.00 40.25 185 ASN A O 1
ATOM 1540 N N . PHE A 1 186 ? 16.025 -24.735 -36.657 1.00 37.67 186 PHE A N 1
ATOM 1541 C CA . PHE A 1 186 ? 16.882 -24.165 -35.627 1.00 37.68 186 PHE A CA 1
ATOM 1542 C C . PHE A 1 186 ? 16.166 -24.073 -34.278 1.00 38.30 186 PHE A C 1
ATOM 1543 O O . PHE A 1 186 ? 16.761 -24.399 -33.253 1.00 40.24 186 PHE A O 1
ATOM 1551 N N . ILE A 1 187 ? 14.911 -23.597 -34.272 1.00 39.23 187 ILE A N 1
ATOM 1552 C CA . ILE A 1 187 ? 14.192 -23.362 -33.026 1.00 39.47 187 ILE A CA 1
ATOM 1553 C C . ILE A 1 187 ? 14.076 -24.670 -32.242 1.00 40.25 187 ILE A C 1
ATOM 1554 O O . ILE A 1 187 ? 14.324 -24.693 -31.037 1.00 39.73 187 ILE A O 1
ATOM 1559 N N . ASN A 1 188 ? 13.723 -25.759 -32.936 1.00 40.80 188 ASN A N 1
ATOM 1560 C CA . ASN A 1 188 ? 13.564 -27.062 -32.300 1.00 41.28 188 ASN A CA 1
ATOM 1561 C C . ASN A 1 188 ? 14.914 -27.603 -31.833 1.00 40.27 188 ASN A C 1
ATOM 1562 O O . ASN A 1 188 ? 14.997 -28.260 -30.797 1.00 40.41 188 ASN A O 1
ATOM 1567 N N . TYR A 1 189 ? 15.974 -27.314 -32.592 1.00 38.48 189 TYR A N 1
ATOM 1568 C CA . TYR A 1 189 ? 17.311 -27.684 -32.161 1.00 40.33 189 TYR A CA 1
ATOM 1569 C C . TYR A 1 189 ? 17.670 -26.926 -30.883 1.00 42.33 189 TYR A C 1
ATOM 1570 O O . TYR A 1 189 ? 18.212 -27.506 -29.945 1.00 41.41 189 TYR A O 1
ATOM 1579 N N . TYR A 1 190 ? 17.349 -25.628 -30.847 1.00 41.90 190 TYR A N 1
ATOM 1580 C CA . TYR A 1 190 ? 17.676 -24.800 -29.699 1.00 42.84 190 TYR A CA 1
ATOM 1581 C C . TYR A 1 190 ? 17.006 -25.345 -28.435 1.00 44.98 190 TYR A C 1
ATOM 1582 O O . TYR A 1 190 ? 17.648 -25.481 -27.395 1.00 46.64 190 TYR A O 1
ATOM 1591 N N . LYS A 1 191 ? 15.708 -25.657 -28.533 1.00 46.47 191 LYS A N 1
ATOM 1592 C CA . LYS A 1 191 ? 14.924 -26.088 -27.383 1.00 48.65 191 LYS A CA 1
ATOM 1593 C C . LYS A 1 191 ? 15.394 -27.449 -26.871 1.00 48.80 191 LYS A C 1
ATOM 1594 O O . LYS A 1 191 ? 15.443 -27.665 -25.664 1.00 51.08 191 LYS A O 1
ATOM 1600 N N . ALA A 1 192 ? 15.731 -28.359 -27.793 1.00 48.71 192 ALA A N 1
ATOM 1601 C CA . ALA A 1 192 ? 16.238 -29.674 -27.430 1.00 47.56 192 ALA A CA 1
ATOM 1602 C C . ALA A 1 192 ? 17.592 -29.543 -26.730 1.00 49.84 192 ALA A C 1
ATOM 1603 O O . ALA A 1 192 ? 17.846 -30.235 -25.745 1.00 52.29 192 ALA A O 1
ATOM 1605 N N . GLN A 1 193 ? 18.447 -28.640 -27.231 1.00 47.76 193 GLN A N 1
ATOM 1606 C CA . GLN A 1 193 ? 19.789 -28.470 -26.699 1.00 48.53 193 GLN A CA 1
ATOM 1607 C C . GLN A 1 193 ? 19.724 -27.920 -25.278 1.00 50.43 193 GLN A C 1
ATOM 1608 O O . GLN A 1 193 ? 20.527 -28.298 -24.425 1.00 50.89 193 GLN A O 1
ATOM 1614 N N . LYS A 1 194 ? 18.759 -27.025 -25.046 1.00 51.41 194 LYS A N 1
ATOM 1615 C CA . LYS A 1 194 ? 18.602 -26.349 -23.770 1.00 53.02 194 LYS A CA 1
ATOM 1616 C C . LYS A 1 194 ? 18.048 -27.302 -22.714 1.00 57.43 194 LYS A C 1
ATOM 1617 O O . LYS A 1 194 ? 18.326 -27.133 -21.528 1.00 60.17 194 LYS A O 1
ATOM 1623 N N . GLU A 1 195 ? 17.258 -28.288 -23.154 1.00 63.51 195 GLU A N 1
ATOM 1624 C CA . GLU A 1 195 ? 16.717 -29.309 -22.270 1.00 67.36 195 GLU A CA 1
ATOM 1625 C C . GLU A 1 195 ? 17.827 -30.273 -21.856 1.00 66.78 195 GLU A C 1
ATOM 1626 O O . GLU A 1 195 ? 17.931 -30.621 -20.684 1.00 70.40 195 GLU A O 1
ATOM 1632 N N . GLU A 1 196 ? 18.657 -30.679 -22.824 1.00 64.28 196 GLU A N 1
ATOM 1633 C CA . GLU A 1 196 ? 19.751 -31.613 -22.601 1.00 65.98 196 GLU A CA 1
ATOM 1634 C C . GLU A 1 196 ? 20.816 -30.980 -21.703 1.00 68.00 196 GLU A C 1
ATOM 1635 O O . GLU A 1 196 ? 21.347 -31.640 -20.811 1.00 71.45 196 GLU A O 1
ATOM 1641 N N . ASN A 1 197 ? 21.123 -29.699 -21.939 1.00 62.74 197 ASN A N 1
ATOM 1642 C CA . ASN A 1 197 ? 22.187 -29.034 -21.207 1.00 57.07 197 ASN A CA 1
ATOM 1643 C C . ASN A 1 197 ? 21.815 -27.570 -20.992 1.00 55.34 197 ASN A C 1
ATOM 1644 O O . ASN A 1 197 ? 22.149 -26.714 -21.809 1.00 55.67 197 ASN A O 1
ATOM 1649 N N . PRO A 1 198 ? 21.134 -27.231 -19.875 1.00 54.98 198 PRO A N 1
ATOM 1650 C CA . PRO A 1 198 ? 20.686 -25.858 -19.633 1.00 56.68 198 PRO A CA 1
ATOM 1651 C C . PRO A 1 198 ? 21.798 -24.835 -19.390 1.00 58.64 198 PRO A C 1
ATOM 1652 O O . PRO A 1 198 ? 21.517 -23.641 -19.293 1.00 56.51 198 PRO A O 1
ATOM 1656 N N . ASP A 1 199 ? 23.054 -25.299 -19.305 1.00 58.48 199 ASP A N 1
ATOM 1657 C CA . ASP A 1 199 ? 24.173 -24.402 -19.041 1.00 59.58 199 ASP A CA 1
ATOM 1658 C C . ASP A 1 199 ? 24.681 -23.764 -20.337 1.00 57.61 199 ASP A C 1
ATOM 1659 O O . ASP A 1 199 ? 25.435 -22.790 -20.280 1.00 55.18 199 ASP A O 1
ATOM 1664 N N . LEU A 1 200 ? 24.280 -24.317 -21.494 1.00 52.54 200 LEU A N 1
ATOM 1665 C CA . LEU A 1 200 ? 24.716 -23.799 -22.785 1.00 50.16 200 LEU A CA 1
ATOM 1666 C C . LEU A 1 200 ? 24.172 -22.387 -22.978 1.00 49.19 200 LEU A C 1
ATOM 1667 O O . LEU A 1 200 ? 23.035 -22.112 -22.603 1.00 50.89 200 LEU A O 1
ATOM 1672 N N . ILE A 1 201 ? 24.992 -21.506 -23.565 1.00 47.84 201 ILE A N 1
ATOM 1673 C CA . ILE A 1 201 ? 24.518 -20.182 -23.944 1.00 46.89 201 ILE A CA 1
ATOM 1674 C C . ILE A 1 201 ? 24.091 -20.202 -25.411 1.00 45.78 201 ILE A C 1
ATOM 1675 O O . ILE A 1 201 ? 24.349 -21.163 -26.135 1.00 44.89 201 ILE A O 1
ATOM 1680 N N . ILE A 1 202 ? 23.425 -19.124 -25.831 1.00 44.54 202 ILE A N 1
ATOM 1681 C CA . ILE A 1 202 ? 22.864 -19.027 -27.166 1.00 41.85 202 ILE A CA 1
ATOM 1682 C C . ILE A 1 202 ? 23.969 -19.252 -28.200 1.00 41.31 202 ILE A C 1
ATOM 1683 O O . ILE A 1 202 ? 23.801 -20.066 -29.104 1.00 40.73 202 ILE A O 1
ATOM 1688 N N . ASP A 1 203 ? 25.108 -18.565 -28.034 1.00 41.74 203 ASP A N 1
ATOM 1689 C CA . ASP A 1 203 ? 26.193 -18.619 -29.004 1.00 43.60 203 ASP A CA 1
ATOM 1690 C C . ASP A 1 203 ? 26.801 -20.020 -29.092 1.00 43.61 203 ASP A C 1
ATOM 1691 O O . ASP A 1 203 ? 27.322 -20.388 -30.139 1.00 45.07 203 ASP A O 1
ATOM 1696 N N . ASP A 1 204 ? 26.741 -20.800 -28.006 1.00 44.43 204 ASP A N 1
ATOM 1697 C CA . ASP A 1 204 ? 27.223 -22.173 -28.041 1.00 44.20 204 ASP A CA 1
ATOM 1698 C C . ASP A 1 204 ? 26.403 -22.969 -29.051 1.00 44.09 204 ASP A C 1
ATOM 1699 O O . ASP A 1 204 ? 26.949 -23.704 -29.870 1.00 43.57 204 ASP A O 1
ATOM 1704 N N . ILE A 1 205 ? 25.079 -22.807 -28.974 1.00 41.70 205 ILE A N 1
ATOM 1705 C CA . ILE A 1 205 ? 24.145 -23.574 -29.777 1.00 41.83 205 ILE A CA 1
ATOM 1706 C C . ILE A 1 205 ? 24.201 -23.104 -31.230 1.00 44.49 205 ILE A C 1
ATOM 1707 O O . ILE A 1 205 ? 24.183 -23.927 -32.146 1.00 47.43 205 ILE A O 1
ATOM 1712 N N . VAL A 1 206 ? 24.305 -21.784 -31.426 1.00 43.59 206 VAL A N 1
ATOM 1713 C CA . VAL A 1 206 ? 24.312 -21.188 -32.751 1.00 42.83 206 VAL A CA 1
ATOM 1714 C C . VAL A 1 206 ? 25.572 -21.606 -33.517 1.00 44.96 206 VAL A C 1
ATOM 1715 O O . VAL A 1 206 ? 25.475 -22.043 -34.663 1.00 47.97 206 VAL A O 1
ATOM 1719 N N . LYS A 1 207 ? 26.750 -21.506 -32.887 1.00 45.50 207 LYS A N 1
ATOM 1720 C CA . LYS A 1 207 ? 27.981 -21.863 -33.583 1.00 47.55 207 LYS A CA 1
ATOM 1721 C C . LYS A 1 207 ? 28.024 -23.356 -33.915 1.00 47.14 207 LYS A C 1
ATOM 1722 O O . LYS A 1 207 ? 28.550 -23.725 -34.960 1.00 51.61 207 LYS A O 1
ATOM 1728 N N . THR A 1 208 ? 27.464 -24.209 -33.046 1.00 46.11 208 THR A N 1
ATOM 1729 C CA . THR A 1 208 ? 27.381 -25.632 -33.347 1.00 46.32 208 THR A CA 1
ATOM 1730 C C . THR A 1 208 ? 26.456 -25.851 -34.546 1.00 46.88 208 THR A C 1
ATOM 1731 O O . THR A 1 208 ? 26.804 -26.570 -35.485 1.00 45.00 208 THR A O 1
ATOM 1735 N N . TYR A 1 209 ? 25.279 -25.216 -34.503 1.00 42.94 209 TYR A N 1
ATOM 1736 C CA . TYR A 1 209 ? 24.306 -25.332 -35.575 1.00 42.31 209 TYR A CA 1
ATOM 1737 C C . TYR A 1 209 ? 24.934 -24.903 -36.898 1.00 42.43 209 TYR A C 1
ATOM 1738 O O . TYR A 1 209 ? 24.814 -25.611 -37.893 1.00 42.61 209 TYR A O 1
ATOM 1747 N N . LEU A 1 210 ? 25.608 -23.747 -36.892 1.00 42.19 210 LEU A N 1
ATOM 1748 C CA . LEU A 1 210 ? 26.184 -23.185 -38.106 1.00 43.08 210 LEU A CA 1
ATOM 1749 C C . LEU A 1 210 ? 27.270 -24.106 -38.658 1.00 46.00 210 LEU A C 1
ATOM 1750 O O . LEU A 1 210 ? 27.416 -24.239 -39.871 1.00 47.57 210 LEU A O 1
ATOM 1755 N N . SER A 1 211 ? 28.045 -24.717 -37.757 1.00 48.03 211 SER A N 1
ATOM 1756 C CA . SER A 1 211 ? 29.090 -25.643 -38.156 1.00 49.98 211 SER A CA 1
ATOM 1757 C C . SER A 1 211 ? 28.475 -26.899 -38.776 1.00 49.32 211 SER A C 1
ATOM 1758 O O . SER A 1 211 ? 28.885 -27.313 -39.854 1.00 48.73 211 SER A O 1
ATOM 1761 N N . ASN A 1 212 ? 27.464 -27.470 -38.108 1.00 50.52 212 ASN A N 1
ATOM 1762 C CA . ASN A 1 212 ? 26.834 -28.713 -38.532 1.00 52.95 212 ASN A CA 1
ATOM 1763 C C . ASN A 1 212 ? 26.094 -28.552 -39.861 1.00 52.72 212 ASN A C 1
ATOM 1764 O O . ASN A 1 212 ? 26.155 -29.438 -40.709 1.00 54.27 212 ASN A O 1
ATOM 1769 N N . GLU A 1 213 ? 25.371 -27.438 -40.030 1.00 51.97 213 GLU A N 1
ATOM 1770 C CA . GLU A 1 213 ? 24.391 -27.340 -41.101 1.00 47.59 213 GLU A CA 1
ATOM 1771 C C . GLU A 1 213 ? 24.927 -26.529 -42.276 1.00 45.87 213 GLU A C 1
ATOM 1772 O O . GLU A 1 213 ? 24.413 -26.658 -43.387 1.00 45.10 213 GLU A O 1
ATOM 1778 N N . TYR A 1 214 ? 25.924 -25.669 -42.024 1.00 41.53 214 TYR A N 1
ATOM 1779 C CA . TYR A 1 214 ? 26.358 -24.723 -43.042 1.00 42.16 214 TYR A CA 1
ATOM 1780 C C . TYR A 1 214 ? 27.879 -24.700 -43.163 1.00 46.41 214 TYR A C 1
ATOM 1781 O O . TYR A 1 214 ? 28.420 -23.847 -43.864 1.00 46.09 214 TYR A O 1
ATOM 1790 N N . SER A 1 215 ? 28.544 -25.643 -42.479 1.00 52.14 215 SER A N 1
ATOM 1791 C CA . SER A 1 215 ? 29.993 -25.801 -42.480 1.00 55.48 215 SER A CA 1
ATOM 1792 C C . SER A 1 215 ? 30.704 -24.473 -42.211 1.00 56.32 215 SER A C 1
ATOM 1793 O O . SER A 1 215 ? 31.731 -24.176 -42.819 1.00 56.03 215 SER A O 1
ATOM 1796 N N . LYS A 1 216 ? 30.149 -23.671 -41.297 1.00 56.86 216 LYS A N 1
ATOM 1797 C CA . LYS A 1 216 ? 30.826 -22.464 -40.857 1.00 55.92 216 LYS A CA 1
ATOM 1798 C C . LYS A 1 216 ? 31.973 -22.859 -39.930 1.00 53.10 216 LYS A C 1
ATOM 1799 O O . LYS A 1 216 ? 31.883 -23.854 -39.213 1.00 51.57 216 LYS A O 1
ATOM 1805 N N . ASP A 1 217 ? 33.054 -22.075 -39.978 1.00 51.19 217 ASP A N 1
ATOM 1806 C CA . ASP A 1 217 ? 34.273 -22.360 -39.241 1.00 50.97 217 ASP A CA 1
ATOM 1807 C C . ASP A 1 217 ? 34.149 -21.801 -37.826 1.00 51.81 217 ASP A C 1
ATOM 1808 O O . ASP A 1 217 ? 33.957 -20.599 -37.649 1.00 51.14 217 ASP A O 1
ATOM 1813 N N . ILE A 1 218 ? 34.283 -22.679 -36.826 1.00 53.60 218 ILE A N 1
ATOM 1814 C CA . ILE A 1 218 ? 34.052 -22.293 -35.442 1.00 56.50 218 ILE A CA 1
ATOM 1815 C C . ILE A 1 218 ? 35.130 -21.318 -34.965 1.00 54.63 218 ILE A C 1
ATOM 1816 O O . ILE A 1 218 ? 34.846 -20.462 -34.130 1.00 56.26 218 ILE A O 1
ATOM 1821 N N . ASP A 1 219 ? 36.350 -21.433 -35.505 1.00 50.98 219 ASP A N 1
ATOM 1822 C CA . ASP A 1 219 ? 37.441 -20.572 -35.074 1.00 52.39 219 ASP A CA 1
ATOM 1823 C C . ASP A 1 219 ? 37.162 -19.126 -35.476 1.00 52.61 219 ASP A C 1
ATOM 1824 O O . ASP A 1 219 ? 37.459 -18.207 -34.714 1.00 51.67 219 ASP A O 1
ATOM 1829 N N . GLU A 1 220 ? 36.578 -18.941 -36.666 1.00 52.69 220 GLU A N 1
ATOM 1830 C CA . GLU A 1 220 ? 36.282 -17.614 -37.182 1.00 54.98 220 GLU A CA 1
ATOM 1831 C C . GLU A 1 220 ? 35.068 -17.024 -36.466 1.00 52.39 220 GLU A C 1
ATOM 1832 O O . GLU A 1 220 ? 35.013 -15.814 -36.255 1.00 51.42 220 GLU A O 1
ATOM 1838 N N . LEU A 1 221 ? 34.115 -17.880 -36.078 1.00 50.19 221 LEU A N 1
ATOM 1839 C CA . LEU A 1 221 ? 32.975 -17.446 -35.282 1.00 51.32 221 LEU A CA 1
ATOM 1840 C C . LEU A 1 221 ? 33.455 -17.011 -33.896 1.00 52.90 221 LEU A C 1
ATOM 1841 O O . LEU A 1 221 ? 33.046 -15.965 -33.393 1.00 53.94 221 LEU A O 1
ATOM 1846 N N . ASN A 1 222 ? 34.348 -17.809 -33.294 1.00 50.54 222 ASN A N 1
ATOM 1847 C CA . ASN A 1 222 ? 34.928 -17.482 -32.000 1.00 47.44 222 ASN A CA 1
ATOM 1848 C C . ASN A 1 222 ? 35.670 -16.147 -32.062 1.00 45.91 222 ASN A C 1
ATOM 1849 O O . ASN A 1 222 ? 35.612 -15.359 -31.120 1.00 44.78 222 ASN A O 1
ATOM 1854 N N . ALA A 1 223 ? 36.371 -15.901 -33.172 1.00 41.99 223 ALA A N 1
ATOM 1855 C CA . ALA A 1 223 ? 37.153 -14.683 -33.292 1.00 42.66 223 ALA A CA 1
ATOM 1856 C C . ALA A 1 223 ? 36.226 -13.473 -33.424 1.00 43.66 223 ALA A C 1
ATOM 1857 O O . ALA A 1 223 ? 36.528 -12.409 -32.888 1.00 44.01 223 ALA A O 1
ATOM 1859 N N . TYR A 1 224 ? 35.083 -13.659 -34.102 1.00 44.10 224 TYR A N 1
ATOM 1860 C CA . TYR A 1 224 ? 34.075 -12.618 -34.261 1.00 45.15 224 TYR A CA 1
ATOM 1861 C C . TYR A 1 224 ? 33.446 -12.268 -32.907 1.00 46.72 224 TYR A C 1
ATOM 1862 O O . TYR A 1 224 ? 33.236 -11.092 -32.608 1.00 44.27 224 TYR A O 1
ATOM 1871 N N . ILE A 1 225 ? 33.155 -13.287 -32.084 1.00 46.73 225 ILE A N 1
ATOM 1872 C CA . ILE A 1 225 ? 32.591 -13.050 -30.762 1.00 49.84 225 ILE A CA 1
ATOM 1873 C C . ILE A 1 225 ? 33.560 -12.194 -29.948 1.00 52.83 225 ILE A C 1
ATOM 1874 O O . ILE A 1 225 ? 33.137 -11.267 -29.261 1.00 50.48 225 ILE A O 1
ATOM 1879 N N . GLU A 1 226 ? 34.858 -12.513 -30.051 1.00 57.88 226 GLU A N 1
ATOM 1880 C CA . GLU A 1 226 ? 35.910 -11.808 -29.335 1.00 63.96 226 GLU A CA 1
ATOM 1881 C C . GLU A 1 226 ? 35.926 -10.337 -29.747 1.00 59.91 226 GLU A C 1
ATOM 1882 O O . GLU A 1 226 ? 35.937 -9.465 -28.883 1.00 60.87 226 GLU A O 1
ATOM 1888 N N . GLU A 1 227 ? 35.921 -10.082 -31.065 1.00 56.38 227 GLU A N 1
ATOM 1889 C CA . GLU A 1 227 ? 35.942 -8.734 -31.614 1.00 55.42 227 GLU A CA 1
ATOM 1890 C C . GLU A 1 227 ? 34.729 -7.939 -31.130 1.00 51.98 227 GLU A C 1
ATOM 1891 O O . GLU A 1 227 ? 34.865 -6.763 -30.796 1.00 50.52 227 GLU A O 1
ATOM 1897 N N . SER A 1 228 ? 33.555 -8.589 -31.103 1.00 49.47 228 SER A N 1
ATOM 1898 C CA . SER A 1 228 ? 32.289 -7.940 -30.789 1.00 47.47 228 SER A CA 1
ATOM 1899 C C . SER A 1 228 ? 32.249 -7.536 -29.319 1.00 45.80 228 SER A C 1
ATOM 1900 O O . SER A 1 228 ? 31.932 -6.391 -28.992 1.00 47.29 228 SER A O 1
ATOM 1903 N N . LEU A 1 229 ? 32.582 -8.491 -28.446 1.00 44.03 229 LEU A N 1
ATOM 1904 C CA . LEU A 1 229 ? 32.684 -8.246 -27.017 1.00 44.37 229 LEU A CA 1
ATOM 1905 C C . LEU A 1 229 ? 33.613 -7.062 -26.759 1.00 45.06 229 LEU A C 1
ATOM 1906 O O . LEU A 1 229 ? 33.244 -6.137 -26.039 1.00 42.94 229 LEU A O 1
ATOM 1911 N N . ASN A 1 230 ? 34.797 -7.093 -27.389 1.00 46.71 230 ASN A N 1
ATOM 1912 C CA . ASN A 1 230 ? 35.833 -6.090 -27.192 1.00 50.48 230 ASN A CA 1
ATOM 1913 C C . ASN A 1 230 ? 35.386 -4.721 -27.699 1.00 47.80 230 ASN A C 1
ATOM 1914 O O . ASN A 1 230 ? 35.672 -3.707 -27.068 1.00 45.56 230 ASN A O 1
ATOM 1919 N N . LYS A 1 231 ? 34.692 -4.700 -28.837 1.00 46.94 231 LYS A N 1
ATOM 1920 C CA . LYS A 1 231 ? 34.291 -3.436 -29.428 1.00 48.74 231 LYS A CA 1
ATOM 1921 C C . LYS A 1 231 ? 33.262 -2.732 -28.544 1.00 50.52 231 LYS A C 1
ATOM 1922 O O . LYS A 1 231 ? 33.352 -1.523 -28.340 1.00 49.58 231 LYS A O 1
ATOM 1928 N N . VAL A 1 232 ? 32.288 -3.490 -28.023 1.00 49.22 232 VAL A N 1
ATOM 1929 C CA . VAL A 1 232 ? 31.192 -2.888 -27.282 1.00 48.71 232 VAL A CA 1
ATOM 1930 C C . VAL A 1 232 ? 31.661 -2.494 -25.880 1.00 49.22 232 VAL A C 1
ATOM 1931 O O . VAL A 1 232 ? 31.256 -1.454 -25.366 1.00 50.00 232 VAL A O 1
ATOM 1935 N N . THR A 1 233 ? 32.542 -3.308 -25.284 1.00 51.85 233 THR A N 1
ATOM 1936 C CA . THR A 1 233 ? 33.088 -3.032 -23.961 1.00 53.00 233 THR A CA 1
ATOM 1937 C C . THR A 1 233 ? 33.833 -1.699 -23.967 1.00 53.19 233 THR A C 1
ATOM 1938 O O . THR A 1 233 ? 33.711 -0.925 -23.024 1.00 51.96 233 THR A O 1
ATOM 1942 N N . GLU A 1 234 ? 34.599 -1.444 -25.034 1.00 55.93 234 GLU A N 1
ATOM 1943 C CA . GLU A 1 234 ? 35.383 -0.224 -25.144 1.00 58.20 234 GLU A CA 1
ATOM 1944 C C . GLU A 1 234 ? 34.495 0.952 -25.556 1.00 58.49 234 GLU A C 1
ATOM 1945 O O . GLU A 1 234 ? 35.005 2.028 -25.864 1.00 58.10 234 GLU A O 1
ATOM 1951 N N . ASN A 1 235 ? 33.168 0.749 -25.541 1.00 55.53 235 ASN A N 1
ATOM 1952 C CA . ASN A 1 235 ? 32.226 1.771 -25.976 1.00 51.23 235 ASN A CA 1
ATOM 1953 C C . ASN A 1 235 ? 30.986 1.787 -25.081 1.00 50.05 235 ASN A C 1
ATOM 1954 O O . ASN A 1 235 ? 29.864 1.693 -25.577 1.00 51.35 235 ASN A O 1
ATOM 1959 N N . SER A 1 236 ? 31.196 1.925 -23.765 1.00 46.65 236 SER A N 1
ATOM 1960 C CA . SER A 1 236 ? 30.129 2.039 -22.776 1.00 47.73 236 SER A CA 1
ATOM 1961 C C . SER A 1 236 ? 29.235 0.799 -22.766 1.00 50.64 236 SER A C 1
ATOM 1962 O O . SER A 1 236 ? 28.048 0.900 -22.448 1.00 50.29 236 SER A O 1
ATOM 1965 N N . GLY A 1 237 ? 29.807 -0.363 -23.110 1.00 48.31 237 GLY A N 1
ATOM 1966 C CA . GLY A 1 237 ? 29.073 -1.618 -23.071 1.00 44.67 237 GLY A CA 1
ATOM 1967 C C . GLY A 1 237 ? 28.473 -1.887 -21.694 1.00 45.17 237 GLY A C 1
ATOM 1968 O O . GLY A 1 237 ? 29.130 -1.686 -20.676 1.00 47.26 237 GLY A O 1
ATOM 1969 N N . ASN A 1 238 ? 27.210 -2.325 -21.685 1.00 44.30 238 ASN A N 1
ATOM 1970 C CA . ASN A 1 238 ? 26.522 -2.771 -20.485 1.00 43.41 238 ASN A CA 1
ATOM 1971 C C . ASN A 1 238 ? 25.775 -4.059 -20.824 1.00 43.04 238 ASN A C 1
ATOM 1972 O O . ASN A 1 238 ? 24.839 -4.036 -21.618 1.00 43.98 238 ASN A O 1
ATOM 1977 N N . ASP A 1 239 ? 26.187 -5.173 -20.208 1.00 43.01 239 ASP A N 1
ATOM 1978 C CA . ASP A 1 239 ? 25.730 -6.491 -20.617 1.00 43.01 239 ASP A CA 1
ATOM 1979 C C . ASP A 1 239 ? 24.371 -6.801 -19.995 1.00 43.60 239 ASP A C 1
ATOM 1980 O O . ASP A 1 239 ? 24.225 -6.835 -18.776 1.00 45.72 239 ASP A O 1
ATOM 1985 N N . VAL A 1 240 ? 23.395 -7.065 -20.868 1.00 42.39 240 VAL A N 1
ATOM 1986 C CA . VAL A 1 240 ? 22.047 -7.487 -20.511 1.00 42.71 240 VAL A CA 1
ATOM 1987 C C . VAL A 1 240 ? 22.098 -8.704 -19.586 1.00 42.78 240 VAL A C 1
ATOM 1988 O O . VAL A 1 240 ? 21.193 -8.905 -18.779 1.00 41.69 240 VAL A O 1
ATOM 1992 N N . ARG A 1 241 ? 23.162 -9.510 -19.704 1.00 44.14 241 ARG A N 1
ATOM 1993 C CA . ARG A 1 241 ? 23.290 -10.731 -18.921 1.00 45.26 241 ARG A CA 1
ATOM 1994 C C . ARG A 1 241 ? 23.724 -10.397 -17.494 1.00 46.99 241 ARG A C 1
ATOM 1995 O O . ARG A 1 241 ? 23.784 -11.288 -16.652 1.00 47.87 241 ARG A O 1
ATOM 2003 N N . ASN A 1 242 ? 23.999 -9.111 -17.231 1.00 46.13 242 ASN A N 1
ATOM 2004 C CA . ASN A 1 242 ? 24.287 -8.625 -15.888 1.00 47.23 242 ASN A CA 1
ATOM 2005 C C . ASN A 1 242 ? 23.113 -7.815 -15.331 1.00 46.89 242 ASN A C 1
ATOM 2006 O O . ASN A 1 242 ? 23.189 -7.330 -14.206 1.00 45.34 242 ASN A O 1
ATOM 2011 N N . PHE A 1 243 ? 22.035 -7.673 -16.119 1.00 46.56 243 PHE A N 1
ATOM 2012 C CA . PHE A 1 243 ? 20.880 -6.851 -15.775 1.00 46.59 243 PHE A CA 1
ATOM 2013 C C . PHE A 1 243 ? 19.840 -7.711 -15.056 1.00 49.73 243 PHE A C 1
ATOM 2014 O O . PHE A 1 243 ? 18.939 -8.273 -15.682 1.00 49.81 243 PHE A O 1
ATOM 2022 N N . GLU A 1 244 ? 19.966 -7.779 -13.727 1.00 52.26 244 GLU A N 1
ATOM 2023 C CA . GLU A 1 244 ? 19.301 -8.785 -12.913 1.00 54.44 244 GLU A CA 1
ATOM 2024 C C . GLU A 1 244 ? 17.785 -8.583 -12.910 1.00 53.02 244 GLU A C 1
ATOM 2025 O O . GLU A 1 244 ? 17.038 -9.552 -13.027 1.00 50.85 244 GLU A O 1
ATOM 2031 N N . GLU A 1 245 ? 17.350 -7.323 -12.774 1.00 52.48 245 GLU A N 1
ATOM 2032 C CA . GLU A 1 245 ? 15.942 -6.960 -12.705 1.00 56.54 245 GLU A CA 1
ATOM 2033 C C . GLU A 1 245 ? 15.227 -7.386 -13.986 1.00 55.27 245 GLU A C 1
ATOM 2034 O O . GLU A 1 245 ? 14.061 -7.772 -13.953 1.00 55.05 245 GLU A O 1
ATOM 2040 N N . PHE A 1 246 ? 15.939 -7.298 -15.115 1.00 50.76 246 PHE A N 1
ATOM 2041 C CA . PHE A 1 246 ? 15.411 -7.676 -16.414 1.00 47.49 246 PHE A CA 1
ATOM 2042 C C . PHE A 1 246 ? 15.358 -9.199 -16.531 1.00 45.82 246 PHE A C 1
ATOM 2043 O O . PHE A 1 246 ? 14.335 -9.756 -16.928 1.00 43.09 246 PHE A O 1
ATOM 2051 N N . LYS A 1 247 ? 16.465 -9.857 -16.162 1.00 45.37 247 LYS A N 1
ATOM 2052 C CA . LYS A 1 247 ? 16.636 -11.291 -16.345 1.00 48.75 247 LYS A CA 1
ATOM 2053 C C . LYS A 1 247 ? 15.612 -12.083 -15.538 1.00 49.20 247 LYS A C 1
ATOM 2054 O O . LYS A 1 247 ? 15.193 -13.155 -15.964 1.00 51.70 247 LYS A O 1
ATOM 2060 N N . THR A 1 248 ? 15.219 -11.555 -14.373 1.00 50.70 248 THR A N 1
ATOM 2061 C CA . THR A 1 248 ? 14.344 -12.285 -13.468 1.00 52.22 248 THR A CA 1
ATOM 2062 C C . THR A 1 248 ? 12.911 -11.773 -13.592 1.00 52.46 248 THR A C 1
ATOM 2063 O O . THR A 1 248 ? 12.007 -12.311 -12.959 1.00 54.20 248 THR A O 1
ATOM 2067 N N . GLY A 1 249 ? 12.715 -10.733 -14.412 1.00 52.77 249 GLY A N 1
ATOM 2068 C CA . GLY A 1 249 ? 11.408 -10.127 -14.622 1.00 52.13 249 GLY A CA 1
ATOM 2069 C C . GLY A 1 249 ? 10.526 -10.982 -15.527 1.00 52.99 249 GLY A C 1
ATOM 2070 O O . GLY A 1 249 ? 10.935 -12.054 -15.970 1.00 52.62 249 GLY A O 1
ATOM 2071 N N . GLU A 1 250 ? 9.321 -10.487 -15.826 1.00 56.24 250 GLU A N 1
ATOM 2072 C CA . GLU A 1 250 ? 8.321 -11.341 -16.446 1.00 62.73 250 GLU A CA 1
ATOM 2073 C C . GLU A 1 250 ? 8.323 -11.216 -17.969 1.00 58.59 250 GLU A C 1
ATOM 2074 O O . GLU A 1 250 ? 7.527 -11.877 -18.632 1.00 60.32 250 GLU A O 1
ATOM 2080 N N . VAL A 1 251 ? 9.208 -10.381 -18.527 1.00 52.13 251 VAL A N 1
ATOM 2081 C CA . VAL A 1 251 ? 9.223 -10.215 -19.973 1.00 48.28 251 VAL A CA 1
ATOM 2082 C C . VAL A 1 251 ? 10.554 -10.684 -20.557 1.00 45.45 251 VAL A C 1
ATOM 2083 O O . VAL A 1 251 ? 10.791 -10.522 -21.750 1.00 46.25 251 VAL A O 1
ATOM 2087 N N . PHE A 1 252 ? 11.414 -11.276 -19.723 1.00 44.10 252 PHE A N 1
ATOM 2088 C CA . PHE A 1 252 ? 12.677 -11.795 -20.224 1.00 42.51 252 PHE A CA 1
ATOM 2089 C C . PHE A 1 252 ? 12.449 -12.904 -21.252 1.00 40.60 252 PHE A C 1
ATOM 2090 O O . PHE A 1 252 ? 13.192 -13.011 -22.223 1.00 41.39 252 PHE A O 1
ATOM 2098 N N . ASN A 1 253 ? 11.418 -13.725 -21.036 1.00 40.07 253 ASN A N 1
ATOM 2099 C CA . ASN A 1 253 ? 11.107 -14.814 -21.950 1.00 44.00 253 ASN A CA 1
ATOM 2100 C C . ASN A 1 253 ? 10.682 -14.262 -23.310 1.00 41.75 253 ASN A C 1
ATOM 2101 O O . ASN A 1 253 ? 11.010 -14.842 -24.340 1.00 41.52 253 ASN A O 1
ATOM 2106 N N . LEU A 1 254 ? 9.948 -13.145 -23.306 1.00 41.24 254 LEU A N 1
ATOM 2107 C CA . LEU A 1 254 ? 9.457 -12.553 -24.541 1.00 41.31 254 LEU A CA 1
ATOM 2108 C C . LEU A 1 254 ? 10.629 -11.933 -25.298 1.00 39.84 254 LEU A C 1
ATOM 2109 O O . LEU A 1 254 ? 10.671 -11.955 -26.524 1.00 39.07 254 LEU A O 1
ATOM 2114 N N . TYR A 1 255 ? 11.585 -11.387 -24.546 1.00 39.46 255 TYR A N 1
ATOM 2115 C CA . TYR A 1 255 ? 12.790 -10.845 -25.144 1.00 39.78 255 TYR A CA 1
ATOM 2116 C C . TYR A 1 255 ? 13.556 -11.958 -25.862 1.00 39.97 255 TYR A C 1
ATOM 2117 O O . TYR A 1 255 ? 14.047 -11.758 -26.971 1.00 40.78 255 TYR A O 1
ATOM 2126 N N . GLU A 1 256 ? 13.648 -13.132 -25.229 1.00 39.13 256 GLU A N 1
ATOM 2127 C CA . GLU A 1 256 ? 14.432 -14.226 -25.782 1.00 40.34 256 GLU A CA 1
ATOM 2128 C C . GLU A 1 256 ? 13.705 -14.837 -26.977 1.00 39.75 256 GLU A C 1
ATOM 2129 O O . GLU A 1 256 ? 14.339 -15.297 -27.927 1.00 38.76 256 GLU A O 1
ATOM 2135 N N . GLN A 1 257 ? 12.371 -14.808 -26.924 1.00 38.00 257 GLN A N 1
ATOM 2136 C CA . GLN A 1 257 ? 11.538 -15.209 -28.045 1.00 36.67 257 GLN A CA 1
ATOM 2137 C C . GLN A 1 257 ? 11.940 -14.408 -29.284 1.00 36.52 257 GLN A C 1
ATOM 2138 O O . GLN A 1 257 ? 12.243 -14.988 -30.322 1.00 37.95 257 GLN A O 1
ATOM 2144 N N . GLU A 1 258 ? 11.976 -13.075 -29.152 1.00 37.11 258 GLU A N 1
ATOM 2145 C CA . GLU A 1 258 ? 12.305 -12.181 -30.255 1.00 37.06 258 GLU A CA 1
ATOM 2146 C C . GLU A 1 258 ? 13.760 -12.341 -30.700 1.00 37.87 258 GLU A C 1
ATOM 2147 O O . GLU A 1 258 ? 14.036 -12.265 -31.897 1.00 36.14 258 GLU A O 1
ATOM 2153 N N . LEU A 1 259 ? 14.674 -12.547 -29.738 1.00 38.32 259 LEU A N 1
ATOM 2154 C CA . LEU A 1 259 ? 16.107 -12.654 -29.994 1.00 38.93 259 LEU A CA 1
ATOM 2155 C C . LEU A 1 259 ? 16.449 -13.982 -30.676 1.00 41.73 259 LEU A C 1
ATOM 2156 O O . LEU A 1 259 ? 17.112 -13.981 -31.709 1.00 41.78 259 LEU A O 1
ATOM 2161 N N . VAL A 1 260 ? 15.987 -15.104 -30.095 1.00 43.64 260 VAL A N 1
ATOM 2162 C CA . VAL A 1 260 ? 16.461 -16.443 -30.423 1.00 41.73 260 VAL A CA 1
ATOM 2163 C C . VAL A 1 260 ? 15.536 -17.132 -31.427 1.00 42.94 260 VAL A C 1
ATOM 2164 O O . VAL A 1 260 ? 16.011 -17.866 -32.293 1.00 42.79 260 VAL A O 1
ATOM 2168 N N . GLU A 1 261 ? 14.219 -16.952 -31.280 1.00 41.97 261 GLU A N 1
ATOM 2169 C CA . GLU A 1 261 ? 13.293 -17.633 -32.169 1.00 41.42 261 GLU A CA 1
ATOM 2170 C C . GLU A 1 261 ? 13.070 -16.800 -33.431 1.00 42.36 261 GLU A C 1
ATOM 2171 O O . GLU A 1 261 ? 13.162 -17.318 -34.540 1.00 41.84 261 GLU A O 1
ATOM 2177 N N . ARG A 1 262 ? 12.802 -15.500 -33.253 1.00 43.30 262 ARG A N 1
ATOM 2178 C CA . ARG A 1 262 ? 12.308 -14.650 -34.326 1.00 41.20 262 ARG A CA 1
ATOM 2179 C C . ARG A 1 262 ? 13.453 -14.007 -35.101 1.00 40.43 262 ARG A C 1
ATOM 2180 O O . ARG A 1 262 ? 13.264 -13.614 -36.250 1.00 39.41 262 ARG A O 1
ATOM 2188 N N . TRP A 1 263 ? 14.619 -13.888 -34.453 1.00 38.08 263 TRP A N 1
ATOM 2189 C CA . TRP A 1 263 ? 15.760 -13.149 -34.975 1.00 37.62 263 TRP A CA 1
ATOM 2190 C C . TRP A 1 263 ? 15.349 -11.715 -35.302 1.00 39.49 263 TRP A C 1
ATOM 2191 O O . TRP A 1 263 ? 15.840 -11.116 -36.260 1.00 40.63 263 TRP A O 1
ATOM 2202 N N . ASN A 1 264 ? 14.432 -11.181 -34.489 1.00 39.52 264 ASN A N 1
ATOM 2203 C CA . ASN A 1 264 ? 13.973 -9.810 -34.615 1.00 38.67 264 ASN A CA 1
ATOM 2204 C C . ASN A 1 264 ? 14.655 -8.963 -33.544 1.00 38.34 264 ASN A C 1
ATOM 2205 O O . ASN A 1 264 ? 14.145 -8.847 -32.432 1.00 39.09 264 ASN A O 1
ATOM 2210 N N . LEU A 1 265 ? 15.806 -8.369 -33.887 1.00 37.60 265 LEU A N 1
ATOM 2211 C CA . LEU A 1 265 ? 16.574 -7.592 -32.923 1.00 37.48 265 LEU A CA 1
ATOM 2212 C C . LEU A 1 265 ? 15.870 -6.272 -32.598 1.00 37.07 265 LEU A C 1
ATOM 2213 O O . LEU A 1 265 ? 16.039 -5.750 -31.501 1.00 37.22 265 LEU A O 1
ATOM 2218 N N . ALA A 1 266 ? 15.089 -5.737 -33.544 1.00 36.59 266 ALA A N 1
ATOM 2219 C CA . ALA A 1 266 ? 14.317 -4.527 -33.302 1.00 37.12 266 ALA A CA 1
ATOM 2220 C C . ALA A 1 266 ? 13.206 -4.803 -32.286 1.00 39.58 266 ALA A C 1
ATOM 2221 O O . ALA A 1 266 ? 12.953 -3.982 -31.408 1.00 40.99 266 ALA A O 1
ATOM 2223 N N . GLY A 1 267 ? 12.559 -5.969 -32.396 1.00 39.24 267 GLY A N 1
ATOM 2224 C CA . GLY A 1 267 ? 11.508 -6.351 -31.465 1.00 38.68 267 GLY A CA 1
ATOM 2225 C C . GLY A 1 267 ? 12.053 -6.636 -30.066 1.00 38.48 267 GLY A C 1
ATOM 2226 O O . GLY A 1 267 ? 11.459 -6.238 -29.066 1.00 39.33 267 GLY A O 1
ATOM 2227 N N . ALA A 1 268 ? 13.192 -7.332 -30.008 1.00 37.26 268 ALA A N 1
ATOM 2228 C CA . ALA A 1 268 ? 13.836 -7.614 -28.736 1.00 38.45 268 ALA A CA 1
ATOM 2229 C C . ALA A 1 268 ? 14.240 -6.301 -28.071 1.00 37.45 268 ALA A C 1
ATOM 2230 O O . ALA A 1 268 ? 14.094 -6.135 -26.867 1.00 38.60 268 ALA A O 1
ATOM 2232 N N . SER A 1 269 ? 14.710 -5.352 -28.881 1.00 39.20 269 SER A N 1
ATOM 2233 C CA . SER A 1 269 ? 15.122 -4.048 -28.392 1.00 41.42 269 SER A CA 1
ATOM 2234 C C . SER A 1 269 ? 13.926 -3.204 -27.938 1.00 40.80 269 SER A C 1
ATOM 2235 O O . SER A 1 269 ? 14.072 -2.351 -27.066 1.00 42.03 269 SER A O 1
ATOM 2238 N N . ASP A 1 270 ? 12.750 -3.432 -28.530 1.00 38.05 270 ASP A N 1
ATOM 2239 C CA . ASP A 1 270 ? 11.529 -2.786 -28.075 1.00 39.88 270 ASP A CA 1
ATOM 2240 C C . ASP A 1 270 ? 11.238 -3.180 -26.628 1.00 39.26 270 ASP A C 1
ATOM 2241 O O . ASP A 1 270 ? 10.745 -2.367 -25.851 1.00 40.80 270 ASP A O 1
ATOM 2246 N N . ILE A 1 271 ? 11.522 -4.442 -26.289 1.00 35.86 271 ILE A N 1
ATOM 2247 C CA . ILE A 1 271 ? 11.216 -4.971 -24.971 1.00 35.12 271 ILE A CA 1
ATOM 2248 C C . ILE A 1 271 ? 12.288 -4.521 -23.980 1.00 35.43 271 ILE A C 1
ATOM 2249 O O . ILE A 1 271 ? 11.947 -4.063 -22.891 1.00 36.27 271 ILE A O 1
ATOM 2254 N N . LEU A 1 272 ? 13.567 -4.663 -24.363 1.00 34.50 272 LEU A N 1
ATOM 2255 C CA . LEU A 1 272 ? 14.699 -4.239 -23.548 1.00 36.81 272 LEU A CA 1
ATOM 2256 C C . LEU A 1 272 ? 14.536 -2.770 -23.153 1.00 38.62 272 LEU A C 1
ATOM 2257 O O . LEU A 1 272 ? 14.696 -2.422 -21.987 1.00 38.66 272 LEU A O 1
ATOM 2262 N N . ARG A 1 273 ? 14.212 -1.902 -24.119 1.00 37.94 273 ARG A N 1
ATOM 2263 C CA . ARG A 1 273 ? 14.238 -0.470 -23.845 1.00 39.56 273 ARG A CA 1
ATOM 2264 C C . ARG A 1 273 ? 13.226 -0.117 -22.755 1.00 40.14 273 ARG A C 1
ATOM 2265 O O . ARG A 1 273 ? 13.432 0.835 -22.005 1.00 40.16 273 ARG A O 1
ATOM 2273 N N . VAL A 1 274 ? 12.138 -0.893 -22.670 1.00 40.06 274 VAL A N 1
ATOM 2274 C CA . VAL A 1 274 ? 11.114 -0.613 -21.680 1.00 39.52 274 VAL A CA 1
ATOM 2275 C C . VAL A 1 274 ? 11.647 -0.981 -20.295 1.00 40.44 274 VAL A C 1
ATOM 2276 O O . VAL A 1 274 ? 11.538 -0.185 -19.363 1.00 43.32 274 VAL A O 1
ATOM 2280 N N . ALA A 1 275 ? 12.252 -2.169 -20.174 1.00 37.86 275 ALA A N 1
ATOM 2281 C CA . ALA A 1 275 ? 12.848 -2.595 -18.916 1.00 39.49 275 ALA A CA 1
ATOM 2282 C C . ALA A 1 275 ? 13.936 -1.621 -18.464 1.00 40.09 275 ALA A C 1
ATOM 2283 O O . ALA A 1 275 ? 14.077 -1.382 -17.269 1.00 42.30 275 ALA A O 1
ATOM 2285 N N . ILE A 1 276 ? 14.681 -1.047 -19.418 1.00 41.06 276 ILE A N 1
ATOM 2286 C CA . ILE A 1 276 ? 15.769 -0.132 -19.110 1.00 41.48 276 ILE A CA 1
ATOM 2287 C C . ILE A 1 276 ? 15.223 1.141 -18.458 1.00 43.40 276 ILE A C 1
ATOM 2288 O O . ILE A 1 276 ? 15.788 1.632 -17.482 1.00 46.21 276 ILE A O 1
ATOM 2293 N N . LEU A 1 277 ? 14.125 1.676 -18.998 1.00 42.84 277 LEU A N 1
ATOM 2294 C CA . LEU A 1 277 ? 13.594 2.929 -18.488 1.00 43.96 277 LEU A CA 1
ATOM 2295 C C . LEU A 1 277 ? 12.880 2.708 -17.155 1.00 46.04 277 LEU A C 1
ATOM 2296 O O . LEU A 1 277 ? 12.915 3.586 -16.290 1.00 47.56 277 LEU A O 1
ATOM 2301 N N . LYS A 1 278 ? 12.225 1.548 -16.998 1.00 43.32 278 LYS A N 1
ATOM 2302 C CA . LYS A 1 278 ? 11.560 1.231 -15.745 1.00 41.84 278 LYS A CA 1
ATOM 2303 C C . LYS A 1 278 ? 12.587 1.080 -14.623 1.00 44.47 278 LYS A C 1
ATOM 2304 O O . LYS A 1 278 ? 12.423 1.656 -13.550 1.00 47.46 278 LYS A O 1
ATOM 2310 N N . ASN A 1 279 ? 13.650 0.314 -14.886 1.00 42.92 279 ASN A N 1
ATOM 2311 C CA . ASN A 1 279 ? 14.556 -0.109 -13.832 1.00 43.26 279 ASN A CA 1
ATOM 2312 C C . ASN A 1 279 ? 15.674 0.907 -13.605 1.00 41.39 279 ASN A C 1
ATOM 2313 O O . ASN A 1 279 ? 16.288 0.891 -12.546 1.00 43.52 279 ASN A O 1
ATOM 2318 N N . ILE A 1 280 ? 15.959 1.769 -14.588 1.00 41.52 280 ILE A N 1
ATOM 2319 C CA . ILE A 1 280 ? 17.088 2.680 -14.449 1.00 40.36 280 ILE A CA 1
ATOM 2320 C C . ILE A 1 280 ? 16.641 4.116 -14.697 1.00 41.35 280 ILE A C 1
ATOM 2321 O O . ILE A 1 280 ? 16.974 5.007 -13.917 1.00 42.28 280 ILE A O 1
ATOM 2326 N N . GLY A 1 281 ? 15.920 4.336 -15.802 1.00 41.87 281 GLY A N 1
ATOM 2327 C CA . GLY A 1 281 ? 15.428 5.661 -16.142 1.00 40.59 281 GLY A CA 1
ATOM 2328 C C . GLY A 1 281 ? 16.463 6.504 -16.884 1.00 42.03 281 GLY A C 1
ATOM 2329 O O . GLY A 1 281 ? 17.661 6.217 -16.867 1.00 42.80 281 GLY A O 1
ATOM 2330 N N . GLY A 1 282 ? 15.978 7.573 -17.517 1.00 42.11 282 GLY A N 1
ATOM 2331 C CA . GLY A 1 282 ? 16.810 8.411 -18.359 1.00 41.38 282 GLY A CA 1
ATOM 2332 C C . GLY A 1 282 ? 16.232 8.525 -19.767 1.00 42.38 282 GLY A C 1
ATOM 2333 O O . GLY A 1 282 ? 15.012 8.522 -19.943 1.00 39.43 282 GLY A O 1
ATOM 2334 N N . VAL A 1 283 ? 17.138 8.602 -20.751 1.00 41.52 283 VAL A N 1
ATOM 2335 C CA . VAL A 1 283 ? 16.791 8.862 -22.137 1.00 42.07 283 VAL A CA 1
ATOM 2336 C C . VAL A 1 283 ? 17.201 7.659 -22.984 1.00 41.53 283 VAL A C 1
ATOM 2337 O O . VAL A 1 283 ? 18.379 7.295 -23.006 1.00 41.82 283 VAL A O 1
ATOM 2341 N N . TYR A 1 284 ? 16.224 7.064 -23.682 1.00 38.44 284 TYR A N 1
ATOM 2342 C CA . TYR A 1 284 ? 16.528 6.030 -24.658 1.00 40.92 284 TYR A CA 1
ATOM 2343 C C . TYR A 1 284 ? 16.589 6.631 -26.061 1.00 40.33 284 TYR A C 1
ATOM 2344 O O . TYR A 1 284 ? 15.700 7.384 -26.452 1.00 40.82 284 TYR A O 1
ATOM 2353 N N . LEU A 1 285 ? 17.636 6.267 -26.816 1.00 39.85 285 LEU A N 1
ATOM 2354 C CA . LEU A 1 285 ? 17.739 6.636 -28.221 1.00 39.20 285 LEU A CA 1
ATOM 2355 C C . LEU A 1 285 ? 18.102 5.414 -29.060 1.00 38.94 285 LEU A C 1
ATOM 2356 O O . LEU A 1 285 ? 18.939 4.601 -28.661 1.00 35.64 285 LEU A O 1
ATOM 2361 N N . ASP A 1 286 ? 17.491 5.332 -30.246 1.00 37.04 286 ASP A N 1
ATOM 2362 C CA . ASP A 1 286 ? 17.972 4.463 -31.304 1.00 37.56 286 ASP A CA 1
ATOM 2363 C C . ASP A 1 286 ? 19.340 4.950 -31.771 1.00 39.41 286 ASP A C 1
ATOM 2364 O O . ASP A 1 286 ? 19.636 6.145 -31.717 1.00 41.80 286 ASP A O 1
ATOM 2369 N N . VAL A 1 287 ? 20.160 4.014 -32.262 1.00 39.86 287 VAL A N 1
ATOM 2370 C CA . VAL A 1 287 ? 21.519 4.312 -32.689 1.00 38.23 287 VAL A CA 1
ATOM 2371 C C . VAL A 1 287 ? 21.536 5.128 -33.984 1.00 39.30 287 VAL A C 1
ATOM 2372 O O . VAL A 1 287 ? 22.599 5.583 -34.398 1.00 41.70 287 VAL A O 1
ATOM 2376 N N . ASP A 1 288 ? 20.378 5.321 -34.627 1.00 38.23 288 ASP A N 1
ATOM 2377 C CA . ASP A 1 288 ? 20.366 6.138 -35.830 1.00 38.22 288 ASP A CA 1
ATOM 2378 C C . ASP A 1 288 ? 19.947 7.575 -35.513 1.00 39.33 288 ASP A C 1
ATOM 2379 O O . ASP A 1 288 ? 19.756 8.374 -36.423 1.00 38.61 288 ASP A O 1
ATOM 2384 N N . MET A 1 289 ? 19.818 7.911 -34.225 1.00 41.42 289 MET A N 1
ATOM 2385 C CA . MET A 1 289 ? 19.371 9.245 -33.849 1.00 40.71 289 MET A CA 1
ATOM 2386 C C . MET A 1 289 ? 20.578 10.145 -33.592 1.00 40.23 289 MET A C 1
ATOM 2387 O O . MET A 1 289 ? 21.605 9.693 -33.090 1.00 40.65 289 MET A O 1
ATOM 2392 N N . LEU A 1 290 ? 20.451 11.424 -33.960 1.00 40.67 290 LEU A N 1
ATOM 2393 C CA . LEU A 1 290 ? 21.514 12.388 -33.711 1.00 39.25 290 LEU A CA 1
ATOM 2394 C C . LEU A 1 290 ? 20.996 13.513 -32.818 1.00 39.01 290 LEU A C 1
ATOM 2395 O O . LEU A 1 290 ? 19.792 13.752 -32.756 1.00 41.84 290 LEU A O 1
ATOM 2400 N N . PRO A 1 291 ? 21.886 14.252 -32.113 1.00 38.78 291 PRO A N 1
ATOM 2401 C CA . PRO A 1 291 ? 21.461 15.356 -31.252 1.00 38.32 291 PRO A CA 1
ATOM 2402 C C . PRO A 1 291 ? 20.747 16.447 -32.046 1.00 40.21 291 PRO A C 1
ATOM 2403 O O . PRO A 1 291 ? 21.002 16.624 -33.236 1.00 38.75 291 PRO A O 1
ATOM 2407 N N . GLY A 1 292 ? 19.841 17.166 -31.370 1.00 41.14 292 GLY A N 1
ATOM 2408 C CA . GLY A 1 292 ? 19.217 18.345 -31.946 1.00 41.47 292 GLY A CA 1
ATOM 2409 C C . GLY A 1 292 ? 20.265 19.358 -32.400 1.00 41.22 292 GLY A C 1
ATOM 2410 O O . GLY A 1 292 ? 21.256 19.568 -31.710 1.00 42.50 292 GLY A O 1
ATOM 2411 N N . ILE A 1 293 ? 20.054 19.934 -33.590 1.00 42.15 293 ILE A N 1
ATOM 2412 C CA . ILE A 1 293 ? 20.859 21.046 -34.069 1.00 46.92 293 ILE A CA 1
ATOM 2413 C C . ILE A 1 293 ? 20.556 22.260 -33.192 1.00 47.65 293 ILE A C 1
ATOM 2414 O O . ILE A 1 293 ? 19.392 22.540 -32.910 1.00 45.47 293 ILE A O 1
ATOM 2419 N N . HIS A 1 294 ? 21.611 22.955 -32.745 1.00 51.63 294 HIS A N 1
ATOM 2420 C CA . HIS A 1 294 ? 21.455 24.156 -31.933 1.00 52.59 294 HIS A CA 1
ATOM 2421 C C . HIS A 1 294 ? 20.518 25.141 -32.631 1.00 50.04 294 HIS A C 1
ATOM 2422 O O . HIS A 1 294 ? 20.744 25.495 -33.785 1.00 46.07 294 HIS A O 1
ATOM 2429 N N . PRO A 1 295 ? 19.432 25.591 -31.961 1.00 52.77 295 PRO A N 1
ATOM 2430 C CA . PRO A 1 295 ? 18.419 26.441 -32.592 1.00 55.39 295 PRO A CA 1
ATOM 2431 C C . PRO A 1 295 ? 18.890 27.745 -33.236 1.00 59.21 295 PRO A C 1
ATOM 2432 O O . PRO A 1 295 ? 18.265 28.210 -34.189 1.00 61.77 295 PRO A O 1
ATOM 2436 N N . ASP A 1 296 ? 19.981 28.334 -32.733 1.00 59.56 296 ASP A N 1
ATOM 2437 C CA . ASP A 1 296 ? 20.438 29.582 -33.330 1.00 68.20 296 ASP A CA 1
ATOM 2438 C C . ASP A 1 296 ? 21.697 29.374 -34.171 1.00 68.18 296 ASP A C 1
ATOM 2439 O O . ASP A 1 296 ? 22.460 30.315 -34.382 1.00 73.27 296 ASP A O 1
ATOM 2444 N N . LEU A 1 297 ? 21.889 28.152 -34.680 1.00 62.85 297 LEU A N 1
ATOM 2445 C CA . LEU A 1 297 ? 22.980 27.905 -35.608 1.00 60.35 297 LEU A CA 1
ATOM 2446 C C . LEU A 1 297 ? 22.564 28.329 -37.017 1.00 60.72 297 LEU A C 1
ATOM 2447 O O . LEU A 1 297 ? 23.342 28.963 -37.728 1.00 61.34 297 LEU A O 1
ATOM 2452 N N . PHE A 1 298 ? 21.329 27.987 -37.405 1.00 59.86 298 PHE A N 1
ATOM 2453 C CA . PHE A 1 298 ? 20.859 28.192 -38.767 1.00 59.45 298 PHE A CA 1
ATOM 2454 C C . PHE A 1 298 ? 19.578 29.022 -38.776 1.00 63.13 298 PHE A C 1
ATOM 2455 O O . PHE A 1 298 ? 18.850 29.031 -39.769 1.00 66.86 298 PHE A O 1
ATOM 2463 N N . LYS A 1 299 ? 19.323 29.733 -37.673 1.00 65.63 299 LYS A N 1
ATOM 2464 C CA . LYS A 1 299 ? 18.151 30.588 -37.551 1.00 70.26 299 LYS A CA 1
ATOM 2465 C C . LYS A 1 299 ? 18.085 31.566 -38.729 1.00 73.38 299 LYS A C 1
ATOM 2466 O O . LYS A 1 299 ? 16.994 31.859 -39.214 1.00 75.12 299 LYS A O 1
ATOM 2472 N N . ASP A 1 300 ? 19.254 32.031 -39.204 1.00 72.78 300 ASP A N 1
ATOM 2473 C CA . ASP A 1 300 ? 19.351 33.138 -40.148 1.00 72.53 300 ASP A CA 1
ATOM 2474 C C . ASP A 1 300 ? 19.431 32.658 -41.597 1.00 72.10 300 ASP A C 1
ATOM 2475 O O . ASP A 1 300 ? 19.574 33.480 -42.499 1.00 70.66 300 ASP A O 1
ATOM 2480 N N . ILE A 1 301 ? 19.360 31.340 -41.821 1.00 71.12 301 ILE A N 1
ATOM 2481 C CA . ILE A 1 301 ? 19.238 30.814 -43.174 1.00 70.75 301 ILE A CA 1
ATOM 2482 C C . ILE A 1 301 ? 17.811 30.299 -43.350 1.00 73.27 301 ILE A C 1
ATOM 2483 O O . ILE A 1 301 ? 17.403 29.361 -42.669 1.00 75.28 301 ILE A O 1
ATOM 2488 N N . ASN A 1 302 ? 17.053 30.934 -44.251 1.00 78.14 302 ASN A N 1
ATOM 2489 C CA . ASN A 1 302 ? 15.666 30.549 -44.473 1.00 80.70 302 ASN A CA 1
ATOM 2490 C C . ASN A 1 302 ? 15.606 29.414 -45.491 1.00 76.98 302 ASN A C 1
ATOM 2491 O O . ASN A 1 302 ? 16.468 29.312 -46.363 1.00 71.29 302 ASN A O 1
ATOM 2496 N N . LYS A 1 303 ? 14.585 28.560 -45.339 1.00 72.44 303 LYS A N 1
ATOM 2497 C CA . LYS A 1 303 ? 14.405 27.377 -46.161 1.00 73.85 303 LYS A CA 1
ATOM 2498 C C . LYS A 1 303 ? 14.066 27.805 -47.588 1.00 75.44 303 LYS A C 1
ATOM 2499 O O . LYS A 1 303 ? 13.066 28.490 -47.801 1.00 77.41 303 LYS A O 1
ATOM 2505 N N . PRO A 1 304 ? 14.888 27.439 -48.604 1.00 74.61 304 PRO A N 1
ATOM 2506 C CA . PRO A 1 304 ? 14.492 27.590 -50.006 1.00 74.78 304 PRO A CA 1
ATOM 2507 C C . PRO A 1 304 ? 13.160 26.896 -50.283 1.00 74.98 304 PRO A C 1
ATOM 2508 O O . PRO A 1 304 ? 12.852 25.865 -49.686 1.00 73.15 304 PRO A O 1
ATOM 2512 N N . ASP A 1 305 ? 12.372 27.489 -51.189 1.00 79.12 305 ASP A N 1
ATOM 2513 C CA . ASP A 1 305 ? 11.048 26.992 -51.532 1.00 79.81 305 ASP A CA 1
ATOM 2514 C C . ASP A 1 305 ? 11.172 25.655 -52.260 1.00 79.20 305 ASP A C 1
ATOM 2515 O O . ASP A 1 305 ? 10.233 24.862 -52.264 1.00 82.74 305 ASP A O 1
ATOM 2520 N N . SER A 1 306 ? 12.345 25.421 -52.863 1.00 79.74 306 SER A N 1
ATOM 2521 C CA . SER A 1 306 ? 12.665 24.196 -53.584 1.00 79.10 306 SER A CA 1
ATOM 2522 C C . SER A 1 306 ? 12.757 22.993 -52.642 1.00 79.42 306 SER A C 1
ATOM 2523 O O . SER A 1 306 ? 13.042 21.880 -53.084 1.00 78.66 306 SER A O 1
ATOM 2526 N N . VAL A 1 307 ? 12.532 23.234 -51.343 1.00 78.34 307 VAL A N 1
ATOM 2527 C CA . VAL A 1 307 ? 12.541 22.219 -50.300 1.00 77.73 307 VAL A CA 1
ATOM 2528 C C . VAL A 1 307 ? 11.250 22.399 -49.501 1.00 80.59 307 VAL A C 1
ATOM 2529 O O . VAL A 1 307 ? 11.070 23.427 -48.852 1.00 83.95 307 VAL A O 1
ATOM 2533 N N . LYS A 1 308 ? 10.348 21.408 -49.556 1.00 83.81 308 LYS A N 1
ATOM 2534 C CA . LYS A 1 308 ? 8.967 21.644 -49.152 1.00 87.92 308 LYS A CA 1
ATOM 2535 C C . LYS A 1 308 ? 8.533 20.717 -48.021 1.00 84.34 308 LYS A C 1
ATOM 2536 O O . LYS A 1 308 ? 7.387 20.274 -47.994 1.00 86.52 308 LYS A O 1
ATOM 2542 N N . THR A 1 309 ? 9.438 20.451 -47.078 1.00 82.06 309 THR A N 1
ATOM 2543 C CA . THR A 1 309 ? 9.092 19.730 -45.863 1.00 78.31 309 THR A CA 1
ATOM 2544 C C . THR A 1 309 ? 10.120 20.090 -44.796 1.00 73.12 309 THR A C 1
ATOM 2545 O O . THR A 1 309 ? 11.272 20.372 -45.121 1.00 75.06 309 THR A O 1
ATOM 2549 N N . ALA A 1 310 ? 9.692 20.094 -43.530 1.00 67.85 310 ALA A N 1
ATOM 2550 C CA . ALA A 1 310 ? 10.607 20.369 -42.432 1.00 67.23 310 ALA A CA 1
ATOM 2551 C C . ALA A 1 310 ? 11.677 19.279 -42.342 1.00 65.35 310 ALA A C 1
ATOM 2552 O O . ALA A 1 310 ? 12.798 19.547 -41.916 1.00 64.68 310 ALA A O 1
ATOM 2554 N N . VAL A 1 311 ? 11.330 18.062 -42.784 1.00 63.29 311 VAL A N 1
ATOM 2555 C CA . VAL A 1 311 ? 12.197 16.901 -42.658 1.00 60.23 311 VAL A CA 1
ATOM 2556 C C . VAL A 1 311 ? 13.350 16.985 -43.661 1.00 61.07 311 VAL A C 1
ATOM 2557 O O . VAL A 1 311 ? 14.498 16.773 -43.281 1.00 61.09 311 VAL A O 1
ATOM 2561 N N . ASP A 1 312 ? 13.048 17.321 -44.924 1.00 62.72 312 ASP A N 1
ATOM 2562 C CA . ASP A 1 312 ? 14.075 17.452 -45.947 1.00 61.74 312 ASP A CA 1
ATOM 2563 C C . ASP A 1 312 ? 15.022 18.594 -45.585 1.00 59.98 312 ASP A C 1
ATOM 2564 O O . ASP A 1 312 ? 16.215 18.506 -45.867 1.00 61.15 312 ASP A O 1
ATOM 2569 N N . TRP A 1 313 ? 14.482 19.647 -44.954 1.00 54.96 313 TRP A N 1
ATOM 2570 C CA . TRP A 1 313 ? 15.277 20.793 -44.537 1.00 54.96 313 TRP A CA 1
ATOM 2571 C C . TRP A 1 313 ? 16.261 20.383 -43.443 1.00 55.74 313 TRP A C 1
ATOM 2572 O O . TRP A 1 313 ? 17.454 20.658 -43.549 1.00 54.00 313 TRP A O 1
ATOM 2583 N N . GLU A 1 314 ? 15.745 19.719 -42.401 1.00 57.77 314 GLU A N 1
ATOM 2584 C CA . GLU A 1 314 ? 16.564 19.213 -41.311 1.00 60.01 314 GLU A CA 1
ATOM 2585 C C . GLU A 1 314 ? 17.653 18.300 -41.877 1.00 58.59 314 GLU A C 1
ATOM 2586 O O . GLU A 1 314 ? 18.816 18.398 -41.486 1.00 60.25 314 GLU A O 1
ATOM 2592 N N . GLU A 1 315 ? 17.260 17.430 -42.815 1.00 55.60 315 GLU A N 1
ATOM 2593 C CA . GLU A 1 315 ? 18.173 16.529 -43.501 1.00 55.65 315 GLU A CA 1
ATOM 2594 C C . GLU A 1 315 ? 19.308 17.335 -44.130 1.00 54.21 315 GLU A C 1
ATOM 2595 O O . GLU A 1 315 ? 20.470 16.970 -43.972 1.00 52.48 315 GLU A O 1
ATOM 2601 N N . MET A 1 316 ? 18.951 18.433 -44.819 1.00 53.27 316 MET A N 1
ATOM 2602 C CA . MET A 1 316 ? 19.897 19.331 -45.469 1.00 55.21 316 MET A CA 1
ATOM 2603 C C . MET A 1 316 ? 20.896 19.861 -44.440 1.00 53.45 316 MET A C 1
ATOM 2604 O O . MET A 1 316 ? 22.097 19.921 -44.711 1.00 49.41 316 MET A O 1
ATOM 2609 N N . GLN A 1 317 ? 20.377 20.247 -43.266 1.00 49.33 317 GLN A N 1
ATOM 2610 C CA . GLN A 1 317 ? 21.164 20.946 -42.264 1.00 52.51 317 GLN A CA 1
ATOM 2611 C C . GLN A 1 317 ? 22.209 20.009 -41.662 1.00 54.47 317 GLN A C 1
ATOM 2612 O O . GLN A 1 317 ? 23.332 20.432 -41.387 1.00 55.91 317 GLN A O 1
ATOM 2618 N N . LEU A 1 318 ? 21.829 18.738 -41.465 1.00 53.67 318 LEU A N 1
ATOM 2619 C CA . LEU A 1 318 ? 22.714 17.737 -40.887 1.00 51.36 318 LEU A CA 1
ATOM 2620 C C . LEU A 1 318 ? 23.855 17.428 -41.854 1.00 53.70 318 LEU A C 1
ATOM 2621 O O . LEU A 1 318 ? 24.984 17.178 -41.428 1.00 52.47 318 LEU A O 1
ATOM 2626 N N . GLU A 1 319 ? 23.544 17.438 -43.155 1.00 52.65 319 GLU A N 1
ATOM 2627 C CA . GLU A 1 319 ? 24.536 17.110 -44.164 1.00 54.73 319 GLU A CA 1
ATOM 2628 C C . GLU A 1 319 ? 25.537 18.255 -44.290 1.00 56.06 319 GLU A C 1
ATOM 2629 O O . GLU A 1 319 ? 26.698 18.022 -44.622 1.00 56.42 319 GLU A O 1
ATOM 2635 N N . ALA A 1 320 ? 25.073 19.479 -43.997 1.00 53.55 320 ALA A N 1
ATOM 2636 C CA . ALA A 1 320 ? 25.915 20.664 -44.009 1.00 50.98 320 ALA A CA 1
ATOM 2637 C C . ALA A 1 320 ? 26.963 20.556 -42.905 1.00 50.73 320 ALA A C 1
ATOM 2638 O O . ALA A 1 320 ? 28.149 20.797 -43.139 1.00 48.43 320 ALA A O 1
ATOM 2640 N N . ILE A 1 321 ? 26.501 20.182 -41.707 1.00 48.38 321 ILE A N 1
ATOM 2641 C CA . ILE A 1 321 ? 27.369 20.000 -40.557 1.00 47.33 321 ILE A CA 1
ATOM 2642 C C . ILE A 1 321 ? 28.407 18.927 -40.883 1.00 48.95 321 ILE A C 1
ATOM 2643 O O . ILE A 1 321 ? 29.577 19.069 -40.538 1.00 47.47 321 ILE A O 1
ATOM 2648 N N . MET A 1 322 ? 27.979 17.857 -41.563 1.00 50.50 322 MET A N 1
ATOM 2649 C CA . MET A 1 322 ? 28.859 16.717 -41.757 1.00 52.78 322 MET A CA 1
ATOM 2650 C C . MET A 1 322 ? 29.813 16.981 -42.920 1.00 52.96 322 MET A C 1
ATOM 2651 O O . MET A 1 322 ? 30.947 16.505 -42.908 1.00 51.20 322 MET A O 1
ATOM 2656 N N . LYS A 1 323 ? 29.349 17.753 -43.908 1.00 55.00 323 LYS A N 1
ATOM 2657 C CA . LYS A 1 323 ? 30.185 18.122 -45.040 1.00 56.45 323 LYS A CA 1
ATOM 2658 C C . LYS A 1 323 ? 31.342 18.992 -44.552 1.00 55.49 323 LYS A C 1
ATOM 2659 O O . LYS A 1 323 ? 32.496 18.726 -44.874 1.00 53.55 323 LYS A O 1
ATOM 2665 N N . HIS A 1 324 ? 31.028 20.003 -43.735 1.00 57.33 324 HIS A N 1
ATOM 2666 C CA . HIS A 1 324 ? 32.002 21.026 -43.392 1.00 60.11 324 HIS A CA 1
ATOM 2667 C C . HIS A 1 324 ? 32.764 20.704 -42.106 1.00 61.70 324 HIS A C 1
ATOM 2668 O O . HIS A 1 324 ? 33.854 21.233 -41.903 1.00 61.73 324 HIS A O 1
ATOM 2675 N N . LYS A 1 325 ? 32.201 19.848 -41.240 1.00 62.07 325 LYS A N 1
ATOM 2676 C CA . LYS A 1 325 ? 32.835 19.567 -39.959 1.00 59.83 325 LYS A CA 1
ATOM 2677 C C . LYS A 1 325 ? 33.433 18.164 -39.933 1.00 59.52 325 LYS A C 1
ATOM 2678 O O . LYS A 1 325 ? 34.391 17.919 -39.202 1.00 58.42 325 LYS A O 1
ATOM 2684 N N . GLU A 1 326 ? 32.837 17.250 -40.707 1.00 61.58 326 GLU A N 1
ATOM 2685 C CA . GLU A 1 326 ? 33.366 15.909 -40.913 1.00 64.73 326 GLU A CA 1
ATOM 2686 C C . GLU A 1 326 ? 33.359 15.088 -39.621 1.00 59.87 326 GLU A C 1
ATOM 2687 O O . GLU A 1 326 ? 34.145 14.150 -39.498 1.00 57.42 326 GLU A O 1
ATOM 2693 N N . TYR A 1 327 ? 32.467 15.420 -38.675 1.00 54.42 327 TYR A N 1
ATOM 2694 C CA . TYR A 1 327 ? 32.404 14.719 -37.399 1.00 51.85 327 TYR A CA 1
ATOM 2695 C C . TYR A 1 327 ? 32.247 13.212 -37.607 1.00 50.97 327 TYR A C 1
ATOM 2696 O O . TYR A 1 327 ? 32.826 12.421 -36.862 1.00 49.69 327 TYR A O 1
ATOM 2705 N N . ILE A 1 328 ? 31.455 12.833 -38.620 1.00 48.79 328 ILE A N 1
ATOM 2706 C CA . ILE A 1 328 ? 31.151 11.446 -38.941 1.00 50.22 328 ILE A CA 1
ATOM 2707 C C . ILE A 1 328 ? 31.666 11.178 -40.351 1.00 55.28 328 ILE A C 1
ATOM 2708 O O . ILE A 1 328 ? 31.139 11.737 -41.313 1.00 55.87 328 ILE A O 1
ATOM 2713 N N . PRO A 1 329 ? 32.701 10.318 -40.519 1.00 60.47 329 PRO A N 1
ATOM 2714 C CA . PRO A 1 329 ? 33.247 10.020 -41.843 1.00 62.66 329 PRO A CA 1
ATOM 2715 C C . PRO A 1 329 ? 32.198 9.293 -42.681 1.00 62.97 329 PRO A C 1
ATOM 2716 O O . PRO A 1 329 ? 31.430 8.488 -42.156 1.00 64.41 329 PRO A O 1
ATOM 2720 N N . GLU A 1 330 ? 32.168 9.608 -43.980 1.00 63.91 330 GLU A N 1
ATOM 2721 C CA . GLU A 1 330 ? 31.349 8.920 -44.970 1.00 64.28 330 GLU A CA 1
ATOM 2722 C C . GLU A 1 330 ? 29.873 9.302 -44.854 1.00 58.64 330 GLU A C 1
ATOM 2723 O O . GLU A 1 330 ? 29.026 8.628 -45.435 1.00 58.55 330 GLU A O 1
ATOM 2729 N N . TYR A 1 331 ? 29.557 10.374 -44.118 1.00 53.48 331 TYR A N 1
ATOM 2730 C CA . TYR A 1 331 ? 28.179 10.837 -44.064 1.00 49.91 331 TYR A CA 1
ATOM 2731 C C . TYR A 1 331 ? 27.823 11.425 -45.424 1.00 49.97 331 TYR A C 1
ATOM 2732 O O . TYR A 1 331 ? 28.595 12.194 -45.988 1.00 51.48 331 TYR A O 1
ATOM 2741 N N . THR A 1 332 ? 26.660 11.029 -45.947 1.00 50.35 332 THR A N 1
ATOM 2742 C CA . THR A 1 332 ? 26.195 11.457 -47.256 1.00 49.87 332 THR A CA 1
ATOM 2743 C C . THR A 1 332 ? 26.092 12.981 -47.309 1.00 52.39 332 THR A C 1
ATOM 2744 O O . THR A 1 332 ? 25.858 13.637 -46.293 1.00 52.84 332 THR A O 1
ATOM 2748 N N . SER A 1 333 ? 26.274 13.530 -48.516 1.00 54.42 333 SER A N 1
ATOM 2749 C CA . SER A 1 333 ? 25.926 14.912 -48.799 1.00 56.16 333 SER A CA 1
ATOM 2750 C C . SER A 1 333 ? 25.037 14.977 -50.041 1.00 59.66 333 SER A C 1
ATOM 2751 O O . SER A 1 333 ? 24.949 16.016 -50.690 1.00 62.10 333 SER A O 1
ATOM 2754 N N . LYS A 1 334 ? 24.348 13.864 -50.331 1.00 61.49 334 LYS A N 1
ATOM 2755 C CA . LYS A 1 334 ? 23.547 13.720 -51.537 1.00 63.29 334 LYS A CA 1
ATOM 2756 C C . LYS A 1 334 ? 22.517 14.843 -51.639 1.00 61.95 334 LYS A C 1
ATOM 2757 O O . LYS A 1 334 ? 22.331 15.403 -52.715 1.00 62.97 334 LYS A O 1
ATOM 2763 N N . HIS A 1 335 ? 21.841 15.158 -50.529 1.00 58.90 335 HIS A N 1
ATOM 2764 C CA . HIS A 1 335 ? 20.742 16.112 -50.570 1.00 58.35 335 HIS A CA 1
ATOM 2765 C C . HIS A 1 335 ? 21.273 17.543 -50.498 1.00 59.71 335 HIS A C 1
ATOM 2766 O O . HIS A 1 335 ? 20.689 18.460 -51.075 1.00 58.10 335 HIS A O 1
ATOM 2773 N N . PHE A 1 336 ? 22.394 17.722 -49.792 1.00 60.81 336 PHE A N 1
ATOM 2774 C CA . PHE A 1 336 ? 22.951 19.042 -49.549 1.00 58.86 336 PHE A CA 1
ATOM 2775 C C . PHE A 1 336 ? 23.497 19.632 -50.848 1.00 59.28 336 PHE A C 1
ATOM 2776 O O . PHE A 1 336 ? 23.488 20.849 -51.031 1.00 54.43 336 PHE A O 1
ATOM 2784 N N . ASP A 1 337 ? 23.962 18.756 -51.744 1.00 59.48 337 ASP A N 1
ATOM 2785 C CA . ASP A 1 337 ? 24.650 19.177 -52.955 1.00 63.17 337 ASP A CA 1
ATOM 2786 C C . ASP A 1 337 ? 23.675 19.759 -53.982 1.00 66.80 337 ASP A C 1
ATOM 2787 O O . ASP A 1 337 ? 24.068 20.626 -54.762 1.00 70.47 337 ASP A O 1
ATOM 2792 N N . THR A 1 338 ? 22.414 19.298 -53.974 1.00 64.25 338 THR A N 1
ATOM 2793 C CA . THR A 1 338 ? 21.404 19.785 -54.907 1.00 62.09 338 THR A CA 1
ATOM 2794 C C . THR A 1 338 ? 21.108 21.267 -54.665 1.00 64.47 338 THR A C 1
ATOM 2795 O O . THR A 1 338 ? 20.500 21.919 -55.511 1.00 65.85 338 THR A O 1
ATOM 2799 N N . LEU A 1 339 ? 21.541 21.785 -53.508 1.00 65.87 339 LEU A N 1
ATOM 2800 C CA . LEU A 1 339 ? 21.257 23.146 -53.075 1.00 68.13 339 LEU A CA 1
ATOM 2801 C C . LEU A 1 339 ? 21.943 24.153 -53.993 1.00 72.07 339 LEU A C 1
ATOM 2802 O O . LEU A 1 339 ? 23.029 23.894 -54.507 1.00 72.04 339 LEU A O 1
ATOM 2807 N N . ASP A 1 340 ? 21.300 25.316 -54.160 1.00 79.19 340 ASP A N 1
ATOM 2808 C CA . ASP A 1 340 ? 21.889 26.447 -54.860 1.00 83.70 340 ASP A CA 1
ATOM 2809 C C . ASP A 1 340 ? 23.190 26.838 -54.165 1.00 87.64 340 ASP A C 1
ATOM 2810 O O . ASP A 1 340 ? 23.270 26.832 -52.937 1.00 89.25 340 ASP A O 1
ATOM 2815 N N . GLU A 1 341 ? 24.192 27.183 -54.980 1.00 88.56 341 GLU A N 1
ATOM 2816 C CA . GLU A 1 341 ? 25.529 27.496 -54.508 1.00 90.43 341 GLU A CA 1
ATOM 2817 C C . GLU A 1 341 ? 25.478 28.632 -53.492 1.00 90.08 341 GLU A C 1
ATOM 2818 O O . GLU A 1 341 ? 26.274 28.664 -52.556 1.00 94.92 341 GLU A O 1
ATOM 2824 N N . GLU A 1 342 ? 24.537 29.560 -53.689 1.00 88.09 342 GLU A N 1
ATOM 2825 C CA . GLU A 1 342 ? 24.410 30.708 -52.809 1.00 83.90 342 GLU A CA 1
ATOM 2826 C C . GLU A 1 342 ? 23.967 30.241 -51.423 1.00 80.91 342 GLU A C 1
ATOM 2827 O O . GLU A 1 342 ? 24.417 30.780 -50.413 1.00 77.92 342 GLU A O 1
ATOM 2833 N N . VAL A 1 343 ? 23.112 29.212 -51.389 1.00 78.15 343 VAL A N 1
ATOM 2834 C CA . VAL A 1 343 ? 22.628 28.671 -50.130 1.00 72.88 343 VAL A CA 1
ATOM 2835 C C . VAL A 1 343 ? 23.749 27.874 -49.461 1.00 68.36 343 VAL A C 1
ATOM 2836 O O . VAL A 1 343 ? 24.000 28.049 -48.270 1.00 67.93 343 VAL A O 1
ATOM 2840 N N . GLN A 1 344 ? 24.444 27.035 -50.240 1.00 64.47 344 GLN A N 1
ATOM 2841 C CA . GLN A 1 344 ? 25.523 26.202 -49.726 1.00 63.92 344 GLN A CA 1
ATOM 2842 C C . GLN A 1 344 ? 26.616 27.064 -49.104 1.00 66.52 344 GLN A C 1
ATOM 2843 O O . GLN A 1 344 ? 27.320 26.615 -48.201 1.00 67.52 344 GLN A O 1
ATOM 2849 N N . SER A 1 345 ? 26.759 28.291 -49.619 1.00 68.76 345 SER A N 1
ATOM 2850 C CA . SER A 1 345 ? 27.782 29.229 -49.184 1.00 66.01 345 SER A CA 1
ATOM 2851 C C . SER A 1 345 ? 27.392 29.866 -47.852 1.00 63.17 345 SER A C 1
ATOM 2852 O O . SER A 1 345 ? 28.262 30.129 -47.025 1.00 57.20 345 SER A O 1
ATOM 2855 N N . SER A 1 346 ? 26.088 30.113 -47.657 1.00 63.38 346 SER A N 1
ATOM 2856 C CA . SER A 1 346 ? 25.581 30.555 -46.365 1.00 64.40 346 SER A CA 1
ATOM 2857 C C . SER A 1 346 ? 25.894 29.502 -45.304 1.00 66.45 346 SER A C 1
ATOM 2858 O O . SER A 1 346 ? 26.265 29.847 -44.184 1.00 69.63 346 SER A O 1
ATOM 2861 N N . PHE A 1 347 ? 25.768 28.221 -45.685 1.00 64.55 347 PHE A N 1
ATOM 2862 C CA . PHE A 1 347 ? 25.972 27.100 -44.781 1.00 60.42 347 PHE A CA 1
ATOM 2863 C C . PHE A 1 347 ? 27.422 27.032 -44.307 1.00 59.84 347 PHE A C 1
ATOM 2864 O O . PHE A 1 347 ? 27.677 26.999 -43.105 1.00 55.10 347 PHE A O 1
ATOM 2872 N N . GLU A 1 348 ? 28.366 27.024 -45.254 1.00 62.42 348 GLU A N 1
ATOM 2873 C CA . GLU A 1 348 ? 29.768 26.838 -44.911 1.00 64.28 348 GLU A CA 1
ATOM 2874 C C . GLU A 1 348 ? 30.286 28.039 -44.120 1.00 63.41 348 GLU A C 1
ATOM 2875 O O . GLU A 1 348 ? 31.164 27.897 -43.270 1.00 63.83 348 GLU A O 1
ATOM 2881 N N . SER A 1 349 ? 29.711 29.215 -44.395 1.00 62.16 349 SER A N 1
ATOM 2882 C CA . SER A 1 349 ? 30.124 30.458 -43.765 1.00 61.85 349 SER A CA 1
ATOM 2883 C C . SER A 1 349 ? 29.756 30.468 -42.281 1.00 61.48 349 SER A C 1
ATOM 2884 O O . SER A 1 349 ? 30.562 30.891 -41.455 1.00 61.84 349 SER A O 1
ATOM 2887 N N . VAL A 1 350 ? 28.549 29.990 -41.941 1.00 62.06 350 VAL A N 1
ATOM 2888 C CA . VAL A 1 350 ? 28.119 29.942 -40.548 1.00 60.99 350 VAL A CA 1
ATOM 2889 C C . VAL A 1 350 ? 28.856 28.840 -39.788 1.00 59.21 350 VAL A C 1
ATOM 2890 O O . VAL A 1 350 ? 29.164 29.014 -38.613 1.00 60.87 350 VAL A O 1
ATOM 2894 N N . LEU A 1 351 ? 29.152 27.718 -40.455 1.00 56.24 351 LEU A N 1
ATOM 2895 C CA . LEU A 1 351 ? 29.808 26.606 -39.783 1.00 57.04 351 LEU A CA 1
ATOM 2896 C C . LEU A 1 351 ? 31.277 26.931 -39.527 1.00 58.99 351 LEU A C 1
ATOM 2897 O O . LEU A 1 351 ? 31.877 26.383 -38.607 1.00 61.22 351 LEU A O 1
ATOM 2902 N N . ALA A 1 352 ? 31.848 27.820 -40.348 1.00 64.39 352 ALA A N 1
ATOM 2903 C CA . ALA A 1 352 ? 33.223 28.263 -40.168 1.00 63.30 352 ALA A CA 1
ATOM 2904 C C . ALA A 1 352 ? 33.345 29.135 -38.918 1.00 63.98 352 ALA A C 1
ATOM 2905 O O . ALA A 1 352 ? 34.424 29.226 -38.338 1.00 67.08 352 ALA A O 1
ATOM 2907 N N . SER A 1 353 ? 32.235 29.762 -38.506 1.00 63.33 353 SER A N 1
ATOM 2908 C CA . SER A 1 353 ? 32.257 30.716 -37.406 1.00 65.63 353 SER A CA 1
ATOM 2909 C C . SER A 1 353 ? 32.189 30.008 -36.052 1.00 66.26 353 SER A C 1
ATOM 2910 O O . SER A 1 353 ? 32.791 30.462 -35.081 1.00 64.52 353 SER A O 1
ATOM 2913 N N . LYS A 1 354 ? 31.425 28.912 -35.991 1.00 68.15 354 LYS A N 1
ATOM 2914 C CA . LYS A 1 354 ? 31.266 28.148 -34.764 1.00 67.14 354 LYS A CA 1
ATOM 2915 C C . LYS A 1 354 ? 32.307 27.031 -34.765 1.00 66.78 354 LYS A C 1
ATOM 2916 O O . LYS A 1 354 ? 32.426 26.292 -35.738 1.00 68.82 354 LYS A O 1
ATOM 2922 N N . SER A 1 355 ? 33.065 26.923 -33.671 1.00 64.35 355 SER A N 1
ATOM 2923 C CA . SER A 1 355 ? 34.243 26.074 -33.651 1.00 66.05 355 SER A CA 1
ATOM 2924 C C . SER A 1 355 ? 34.202 25.103 -32.470 1.00 66.22 355 SER A C 1
ATOM 2925 O O . SER A 1 355 ? 35.202 24.472 -32.138 1.00 72.74 355 SER A O 1
ATOM 2928 N N . ASP A 1 356 ? 33.012 24.947 -31.883 1.00 6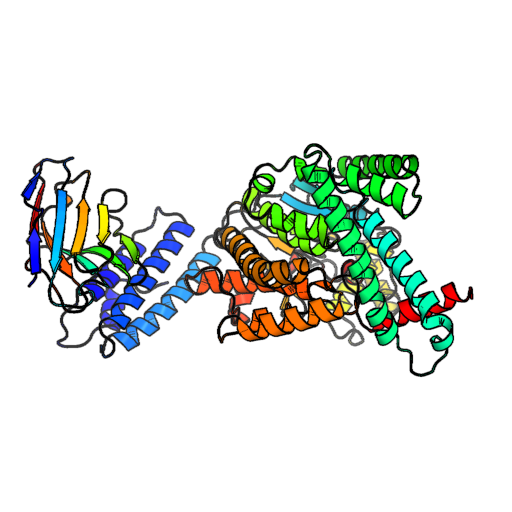5.25 356 ASP A N 1
ATOM 2929 C CA . ASP A 1 356 ? 32.809 24.208 -30.646 1.00 60.61 356 ASP A CA 1
ATOM 2930 C C . ASP A 1 356 ? 31.530 23.388 -30.795 1.00 54.32 356 ASP A C 1
ATOM 2931 O O . ASP A 1 356 ? 30.467 23.957 -31.043 1.00 51.46 356 ASP A O 1
ATOM 2936 N N . LYS A 1 357 ? 31.644 22.060 -30.649 1.00 49.17 357 LYS A N 1
ATOM 2937 C CA . LYS A 1 357 ? 30.576 21.159 -31.054 1.00 52.90 357 LYS A CA 1
ATOM 2938 C C . LYS A 1 357 ? 29.267 21.494 -30.329 1.00 54.59 357 LYS A C 1
ATOM 2939 O O . LYS A 1 357 ? 28.185 21.233 -30.853 1.00 56.66 357 LYS A O 1
ATOM 2945 N N . SER A 1 358 ? 29.374 22.109 -29.144 1.00 51.43 358 SER A N 1
ATOM 2946 C CA . SER A 1 358 ? 28.229 22.396 -28.291 1.00 52.16 358 SER A CA 1
ATOM 2947 C C . SER A 1 358 ? 27.441 23.599 -28.803 1.00 53.23 358 SER A C 1
ATOM 2948 O O . SER A 1 358 ? 26.330 23.856 -28.334 1.00 52.41 358 SER A O 1
ATOM 2951 N N . GLU A 1 359 ? 28.029 24.341 -29.749 1.00 53.00 359 GLU A N 1
ATOM 2952 C CA . GLU A 1 359 ? 27.321 25.423 -30.418 1.00 54.82 359 GLU A CA 1
ATOM 2953 C C . GLU A 1 359 ? 26.719 24.935 -31.737 1.00 52.52 359 GLU A C 1
ATOM 2954 O O . GLU A 1 359 ? 25.962 25.670 -32.369 1.00 52.06 359 GLU A O 1
ATOM 2960 N N . ILE A 1 360 ? 27.063 23.704 -32.147 1.00 50.46 360 ILE A N 1
ATOM 2961 C CA . ILE A 1 360 ? 26.462 23.072 -33.316 1.00 51.05 360 ILE A CA 1
ATOM 2962 C C . ILE A 1 360 ? 25.292 22.196 -32.865 1.00 47.56 360 ILE A C 1
ATOM 2963 O O . ILE A 1 360 ? 24.183 22.307 -33.388 1.00 47.29 360 ILE A O 1
ATOM 2968 N N . PHE A 1 361 ? 25.557 21.320 -31.889 1.00 45.11 361 PHE A N 1
ATOM 2969 C CA . PHE A 1 361 ? 24.541 20.445 -31.325 1.00 47.31 361 PHE A CA 1
ATOM 2970 C C . PHE A 1 361 ? 24.138 20.947 -29.939 1.00 47.69 361 PHE A C 1
ATOM 2971 O O . PHE A 1 361 ? 25.003 21.327 -29.149 1.00 49.00 361 PHE A O 1
ATOM 2979 N N . LEU A 1 362 ? 22.824 20.947 -29.661 1.00 45.26 362 LEU A N 1
ATOM 2980 C CA . LEU A 1 362 ? 22.295 21.421 -28.390 1.00 45.16 362 LEU A CA 1
ATOM 2981 C C . LEU A 1 362 ? 22.444 20.343 -27.316 1.00 45.82 362 LEU A C 1
ATOM 2982 O O . LEU A 1 362 ? 21.844 19.277 -27.421 1.00 46.74 362 LEU A O 1
ATOM 2987 N N . PRO A 1 363 ? 23.250 20.587 -26.255 1.00 47.80 363 PRO A N 1
ATOM 2988 C CA . PRO A 1 363 ? 23.288 19.699 -25.089 1.00 48.63 363 PRO A CA 1
ATOM 2989 C C . PRO A 1 363 ? 21.896 19.541 -24.476 1.00 51.67 363 PRO A C 1
ATOM 2990 O O . PRO A 1 363 ? 21.132 20.504 -24.416 1.00 51.63 363 PRO A O 1
ATOM 2994 N N . LEU A 1 364 ? 21.581 18.315 -24.036 1.00 51.26 364 LEU A N 1
ATOM 2995 C CA . LEU A 1 364 ? 20.302 18.001 -23.418 1.00 49.74 364 LEU A CA 1
ATOM 2996 C C . LEU A 1 364 ? 20.110 18.853 -22.167 1.00 51.65 364 LEU A C 1
ATOM 2997 O O . LEU A 1 364 ? 19.037 19.418 -21.958 1.00 51.21 364 LEU A O 1
ATOM 3002 N N . GLY A 1 365 ? 21.172 18.941 -21.354 1.00 52.42 365 GLY A N 1
ATOM 3003 C CA . GLY A 1 365 ? 21.125 19.621 -20.073 1.00 50.35 365 GLY A CA 1
ATOM 3004 C C . GLY A 1 365 ? 20.159 18.929 -19.114 1.00 53.05 365 GLY A C 1
ATOM 3005 O O . GLY A 1 365 ? 20.071 17.700 -19.090 1.00 50.89 365 GLY A O 1
ATOM 3006 N N . ASP A 1 366 ? 19.434 19.745 -18.341 1.00 52.72 366 ASP A N 1
ATOM 3007 C CA . ASP A 1 366 ? 18.483 19.271 -17.352 1.00 54.54 366 ASP A CA 1
ATOM 3008 C C . ASP A 1 366 ? 17.106 19.137 -17.995 1.00 53.06 366 ASP A C 1
ATOM 3009 O O . ASP A 1 366 ? 16.515 20.120 -18.428 1.00 54.23 366 ASP A O 1
ATOM 3014 N N . ILE A 1 367 ? 16.612 17.900 -18.062 1.00 53.17 367 ILE A N 1
ATOM 3015 C CA . ILE A 1 367 ? 15.286 17.623 -18.586 1.00 53.76 367 ILE A CA 1
ATOM 3016 C C . ILE A 1 367 ? 14.414 17.175 -17.417 1.00 54.49 367 ILE A C 1
ATOM 3017 O O . ILE A 1 367 ? 14.912 16.544 -16.486 1.00 54.31 367 ILE A O 1
ATOM 3022 N N . GLU A 1 368 ? 13.116 17.497 -17.471 1.00 53.71 368 GLU A N 1
ATOM 3023 C CA . GLU A 1 368 ? 12.212 17.006 -16.442 1.00 57.20 368 GLU A CA 1
ATOM 3024 C C . GLU A 1 368 ? 10.994 16.330 -17.061 1.00 52.72 368 GLU A C 1
ATOM 3025 O O . GLU A 1 368 ? 10.544 16.706 -18.139 1.00 52.15 368 GLU A O 1
ATOM 3031 N N . VAL A 1 369 ? 10.477 15.329 -16.341 1.00 48.39 369 VAL A N 1
ATOM 3032 C CA . VAL A 1 369 ? 9.376 14.494 -16.793 1.00 49.39 369 VAL A CA 1
ATOM 3033 C C . VAL A 1 369 ? 8.425 14.294 -15.614 1.00 48.17 369 VAL A C 1
ATOM 3034 O O . VAL A 1 369 ? 8.828 14.447 -14.462 1.00 50.02 369 VAL A O 1
ATOM 3038 N N . SER A 1 370 ? 7.159 13.966 -15.902 1.00 46.98 370 SER A N 1
ATOM 3039 C CA . SER A 1 370 ? 6.239 13.535 -14.856 1.00 42.84 370 SER A CA 1
ATOM 3040 C C . SER A 1 370 ? 6.560 12.102 -14.446 1.00 41.32 370 SER A C 1
ATOM 3041 O O . SER A 1 370 ? 6.898 11.279 -15.293 1.00 39.49 370 SER A O 1
ATOM 3044 N N . PRO A 1 371 ? 6.440 11.749 -13.144 1.00 42.32 371 PRO A N 1
ATOM 3045 C CA . PRO A 1 371 ? 6.567 10.355 -12.704 1.00 42.66 371 PRO A CA 1
ATOM 3046 C C . PRO A 1 371 ? 5.466 9.425 -13.221 1.00 44.42 371 PRO A C 1
ATOM 3047 O O . PRO A 1 371 ? 5.522 8.216 -13.005 1.00 43.69 371 PRO A O 1
ATOM 3051 N N . LEU A 1 372 ? 4.464 9.997 -13.902 1.00 44.85 372 LEU A N 1
ATOM 3052 C CA . LEU A 1 372 ? 3.369 9.214 -14.450 1.00 44.96 372 LEU A CA 1
ATOM 3053 C C . LEU A 1 372 ? 3.722 8.666 -15.832 1.00 46.16 372 LEU A C 1
ATOM 3054 O O . LEU A 1 372 ? 3.144 7.669 -16.258 1.00 47.55 372 LEU A O 1
ATOM 3059 N N . GLU A 1 373 ? 4.668 9.306 -16.532 1.00 43.47 373 GLU A N 1
ATOM 3060 C CA . GLU A 1 373 ? 4.680 9.194 -17.982 1.00 43.03 373 GLU A CA 1
ATOM 3061 C C . GLU A 1 373 ? 6.005 8.681 -18.540 1.00 42.95 373 GLU A C 1
ATOM 3062 O O . GLU A 1 373 ? 7.033 8.660 -17.863 1.00 45.91 373 GLU A O 1
ATOM 3068 N N . VAL A 1 374 ? 5.927 8.278 -19.815 1.00 41.76 374 VAL A N 1
ATOM 3069 C CA . VAL A 1 374 ? 7.049 8.139 -20.726 1.00 38.78 374 VAL A CA 1
ATOM 3070 C C . VAL A 1 374 ? 6.825 9.133 -21.863 1.00 38.73 374 VAL A C 1
ATOM 3071 O O . VAL A 1 374 ? 5.717 9.240 -22.382 1.00 39.87 374 VAL A O 1
ATOM 3075 N N . LYS A 1 375 ? 7.867 9.880 -22.228 1.00 39.68 375 LYS A N 1
ATOM 3076 C CA . LYS A 1 375 ? 7.755 10.791 -23.355 1.00 42.11 375 LYS A CA 1
ATOM 3077 C C . LYS A 1 375 ? 8.291 10.104 -24.609 1.00 42.32 375 LYS A C 1
ATOM 3078 O O . LYS A 1 375 ? 9.295 9.393 -24.548 1.00 38.91 375 LYS A O 1
ATOM 3084 N N . ILE A 1 376 ? 7.594 10.330 -25.732 1.00 44.44 376 ILE A N 1
ATOM 3085 C CA . ILE A 1 376 ? 7.853 9.640 -26.986 1.00 43.95 376 ILE A CA 1
ATOM 3086 C C . ILE A 1 376 ? 7.948 10.661 -28.116 1.00 45.22 376 ILE A C 1
ATOM 3087 O O . ILE A 1 376 ? 7.269 11.687 -28.091 1.00 45.21 376 ILE A O 1
ATOM 3092 N N . ALA A 1 377 ? 8.807 10.357 -29.098 1.00 43.95 377 ALA A N 1
ATOM 3093 C CA . ALA A 1 377 ? 9.014 11.213 -30.256 1.00 45.96 377 ALA A CA 1
ATOM 3094 C C . ALA A 1 377 ? 7.842 11.083 -31.223 1.00 48.42 377 ALA A C 1
ATOM 3095 O O . ALA A 1 377 ? 7.159 10.058 -31.254 1.00 49.57 377 ALA A O 1
ATOM 3097 N N . PHE A 1 378 ? 7.638 12.140 -32.017 1.00 48.40 378 PHE A N 1
ATOM 3098 C CA . PHE A 1 378 ? 6.674 12.118 -33.104 1.00 48.78 378 PHE A CA 1
ATOM 3099 C C . PHE A 1 378 ? 7.418 12.114 -34.434 1.00 47.85 378 PHE A C 1
ATOM 3100 O O . PHE A 1 378 ? 8.538 12.605 -34.528 1.00 45.90 378 PHE A O 1
ATOM 3108 N N . ALA A 1 379 ? 6.773 11.521 -35.443 1.00 53.39 379 ALA A N 1
ATOM 3109 C CA . ALA A 1 379 ? 7.158 11.591 -36.843 1.00 55.32 379 ALA A CA 1
ATOM 3110 C C . ALA A 1 379 ? 5.916 11.317 -37.687 1.00 59.48 379 ALA A C 1
ATOM 3111 O O . ALA A 1 379 ? 5.158 10.392 -37.389 1.00 56.01 379 ALA A O 1
ATOM 3113 N N . LYS A 1 380 ? 5.722 12.141 -38.728 1.00 65.34 380 LYS A N 1
ATOM 3114 C CA . LYS A 1 380 ? 4.586 12.055 -39.638 1.00 68.44 380 LYS A CA 1
ATOM 3115 C C . LYS A 1 380 ? 3.283 12.295 -38.877 1.00 63.60 380 LYS A C 1
ATOM 3116 O O . LYS A 1 380 ? 2.239 11.779 -39.269 1.00 61.63 380 LYS A O 1
ATOM 3122 N N . GLY A 1 381 ? 3.356 13.074 -37.789 1.00 60.21 381 GLY A N 1
ATOM 3123 C CA . GLY A 1 381 ? 2.215 13.291 -36.912 1.00 59.20 381 GLY A CA 1
ATOM 3124 C C . GLY A 1 381 ? 1.839 12.048 -36.101 1.00 58.17 381 GLY A C 1
ATOM 3125 O O . GLY A 1 381 ? 0.804 12.041 -35.441 1.00 60.34 381 GLY A O 1
ATOM 3126 N N . SER A 1 382 ? 2.687 11.009 -36.150 1.00 55.88 382 SER A N 1
ATOM 3127 C CA . SER A 1 382 ? 2.496 9.779 -35.393 1.00 50.71 382 SER A CA 1
ATOM 3128 C C . SER A 1 382 ? 3.616 9.592 -34.371 1.00 48.38 382 SER A C 1
ATOM 3129 O O . SER A 1 382 ? 4.709 10.131 -34.526 1.00 46.90 382 SER A O 1
ATOM 3132 N N . ILE A 1 383 ? 3.338 8.797 -33.335 1.00 45.93 383 ILE A N 1
ATOM 3133 C CA . ILE A 1 383 ? 4.320 8.528 -32.296 1.00 43.42 383 ILE A CA 1
ATOM 3134 C C . ILE A 1 383 ? 5.264 7.427 -32.774 1.00 41.35 383 ILE A C 1
ATOM 3135 O O . ILE A 1 383 ? 4.868 6.528 -33.507 1.00 41.02 383 ILE A O 1
ATOM 3140 N N . ILE A 1 384 ? 6.516 7.501 -32.326 1.00 41.35 384 ILE A N 1
ATOM 3141 C CA . ILE A 1 384 ? 7.539 6.558 -32.737 1.00 39.78 384 ILE A CA 1
ATOM 3142 C C . ILE A 1 384 ? 8.541 6.436 -31.592 1.00 40.69 384 ILE A C 1
ATOM 3143 O O . ILE A 1 384 ? 8.988 7.450 -31.054 1.00 38.93 384 ILE A O 1
ATOM 3148 N N . ASN A 1 385 ? 8.874 5.191 -31.222 1.00 38.72 385 ASN A N 1
ATOM 3149 C CA . ASN A 1 385 ? 9.591 4.925 -29.985 1.00 39.50 385 ASN A CA 1
ATOM 3150 C C . ASN A 1 385 ? 11.103 4.915 -30.205 1.00 40.97 385 ASN A C 1
ATOM 3151 O O . ASN A 1 385 ? 11.830 4.255 -29.459 1.00 41.89 385 ASN A O 1
ATOM 3156 N N . GLN A 1 386 ? 11.582 5.671 -31.198 1.00 38.64 386 GLN A N 1
ATOM 3157 C CA . GLN A 1 386 ? 13.017 5.750 -31.433 1.00 40.65 386 GLN A CA 1
ATOM 3158 C C . GLN A 1 386 ? 13.683 6.641 -30.383 1.00 39.88 386 GLN A C 1
ATOM 3159 O O . GLN A 1 386 ? 14.905 6.618 -30.248 1.00 41.96 386 GLN A O 1
ATOM 3165 N N . ALA A 1 387 ? 12.876 7.434 -29.665 1.00 39.34 387 ALA A N 1
ATOM 3166 C CA . ALA A 1 387 ? 13.368 8.309 -28.611 1.00 39.31 387 ALA A CA 1
ATOM 3167 C C . ALA A 1 387 ? 12.345 8.369 -27.477 1.00 40.56 387 ALA A C 1
ATOM 3168 O O . ALA A 1 387 ? 11.149 8.545 -27.721 1.00 42.58 387 ALA A O 1
ATOM 3170 N N . LEU A 1 388 ? 12.839 8.210 -26.240 1.00 39.51 388 LEU A N 1
ATOM 3171 C CA . LEU A 1 388 ? 11.996 8.016 -25.069 1.00 40.79 388 LEU A CA 1
ATOM 3172 C C . LEU A 1 388 ? 12.637 8.677 -23.854 1.00 40.69 388 LEU A C 1
ATOM 3173 O O . LEU A 1 388 ? 13.860 8.712 -23.733 1.00 41.77 388 LEU A O 1
ATOM 3178 N N . ILE A 1 389 ? 11.788 9.170 -22.947 1.00 41.91 389 ILE A N 1
ATOM 3179 C CA . ILE A 1 389 ? 12.227 9.769 -21.698 1.00 40.94 389 ILE A CA 1
ATOM 3180 C C . ILE A 1 389 ? 11.355 9.209 -20.586 1.00 41.08 389 ILE A C 1
ATOM 3181 O O . ILE A 1 389 ? 10.127 9.297 -20.645 1.00 39.90 389 ILE A O 1
ATOM 3186 N N . SER A 1 390 ? 12.012 8.655 -19.566 1.00 42.10 390 SER A N 1
ATOM 3187 C CA . SER A 1 390 ? 11.297 8.202 -18.389 1.00 42.60 390 SER A CA 1
ATOM 3188 C C . SER A 1 390 ? 12.199 8.271 -17.165 1.00 46.41 390 SER A C 1
ATOM 3189 O O . SER A 1 390 ? 13.398 7.994 -17.249 1.00 47.11 390 SER A O 1
ATOM 3192 N N . ALA A 1 391 ? 11.583 8.663 -16.044 1.00 45.20 391 ALA A N 1
ATOM 3193 C CA . ALA A 1 391 ? 12.139 8.455 -14.720 1.00 45.51 391 ALA A CA 1
ATOM 3194 C C . ALA A 1 391 ? 12.021 6.973 -14.367 1.00 45.93 391 ALA A C 1
ATOM 3195 O O . ALA A 1 391 ? 11.147 6.280 -14.888 1.00 44.88 391 ALA A O 1
ATOM 3197 N N . LYS A 1 392 ? 12.916 6.503 -13.487 1.00 44.24 392 LYS A N 1
ATOM 3198 C CA . LYS A 1 392 ? 12.866 5.145 -12.970 1.00 47.64 392 LYS A CA 1
ATOM 3199 C C . LYS A 1 392 ? 11.486 4.894 -12.356 1.00 46.29 392 LYS A C 1
ATOM 3200 O O . LYS A 1 392 ? 10.937 5.752 -11.668 1.00 42.20 392 LYS A O 1
ATOM 3206 N N . ASP A 1 393 ? 10.923 3.715 -12.642 1.00 47.00 393 ASP A N 1
ATOM 3207 C CA . ASP A 1 393 ? 9.679 3.255 -12.044 1.00 49.24 393 ASP A CA 1
ATOM 3208 C C . ASP A 1 393 ? 8.536 4.225 -12.345 1.00 45.08 393 ASP A C 1
ATOM 3209 O O . ASP A 1 393 ? 7.651 4.422 -11.517 1.00 45.50 393 ASP A O 1
ATOM 3214 N N . SER A 1 394 ? 8.540 4.814 -13.542 1.00 43.90 394 SER A N 1
ATOM 3215 C CA . SER A 1 394 ? 7.415 5.639 -13.952 1.00 44.22 394 SER A CA 1
ATOM 3216 C C . SER A 1 394 ? 6.164 4.771 -14.082 1.00 43.85 394 SER A C 1
ATOM 3217 O O . SER A 1 394 ? 6.251 3.568 -14.312 1.00 44.94 394 SER A O 1
ATOM 3220 N N . TYR A 1 395 ? 4.992 5.386 -13.921 1.00 44.82 395 TYR A N 1
ATOM 3221 C CA . TYR A 1 395 ? 3.753 4.629 -13.927 1.00 45.06 395 TYR A CA 1
ATOM 3222 C C . TYR A 1 395 ? 3.504 4.050 -15.321 1.00 46.47 395 TYR A C 1
ATOM 3223 O O . TYR A 1 395 ? 3.184 2.866 -15.453 1.00 45.02 395 TYR A O 1
ATOM 3232 N N . CYS A 1 396 ? 3.677 4.888 -16.352 1.00 46.88 396 CYS A N 1
ATOM 3233 C CA . CYS A 1 396 ? 3.479 4.468 -17.730 1.00 47.91 396 CYS A CA 1
ATOM 3234 C C . CYS A 1 396 ? 4.449 3.344 -18.066 1.00 46.41 396 CYS A C 1
ATOM 3235 O O . CYS A 1 396 ? 4.132 2.479 -18.878 1.00 48.61 396 CYS A O 1
ATOM 3238 N N . SER A 1 397 ? 5.621 3.378 -17.426 1.00 45.88 397 SER A N 1
ATOM 3239 C CA . SER A 1 397 ? 6.625 2.332 -17.536 1.00 44.64 397 SER A CA 1
ATOM 3240 C C . SER A 1 397 ? 6.022 0.969 -17.209 1.00 45.72 397 SER A C 1
ATOM 3241 O O . SER A 1 397 ? 6.292 -0.005 -17.904 1.00 42.02 397 SER A O 1
ATOM 3244 N N . ASP A 1 398 ? 5.223 0.902 -16.133 1.00 47.69 398 ASP A N 1
ATOM 3245 C CA . ASP A 1 398 ? 4.645 -0.361 -15.706 1.00 49.64 398 ASP A CA 1
ATOM 3246 C C . ASP A 1 398 ? 3.469 -0.735 -16.608 1.00 45.59 398 ASP A C 1
ATOM 3247 O O . ASP A 1 398 ? 3.210 -1.917 -16.818 1.00 40.57 398 ASP A O 1
ATOM 3252 N N . LEU A 1 399 ? 2.774 0.277 -17.149 1.00 43.02 399 LEU A N 1
ATOM 3253 C CA . LEU A 1 399 ? 1.713 0.040 -18.118 1.00 40.13 399 LEU A CA 1
ATOM 3254 C C . LEU A 1 399 ? 2.290 -0.590 -19.389 1.00 39.61 399 LEU A C 1
ATOM 3255 O O . LEU A 1 399 ? 1.663 -1.470 -19.975 1.00 37.10 399 LEU A O 1
ATOM 3260 N N . LEU A 1 400 ? 3.494 -0.145 -19.789 1.00 39.26 400 LEU A N 1
ATOM 3261 C CA . LEU A 1 400 ? 4.188 -0.635 -20.974 1.00 39.16 400 LEU A CA 1
ATOM 3262 C C . LEU A 1 400 ? 4.457 -2.140 -20.855 1.00 40.89 400 LEU A C 1
ATOM 3263 O O . LEU A 1 400 ? 4.177 -2.894 -21.786 1.00 39.96 400 LEU A O 1
ATOM 3268 N N . ILE A 1 401 ? 4.989 -2.574 -19.702 1.00 41.28 401 ILE A N 1
ATOM 3269 C CA . ILE A 1 401 ? 5.283 -3.982 -19.475 1.00 43.25 401 ILE A CA 1
ATOM 3270 C C . ILE A 1 401 ? 3.993 -4.798 -19.544 1.00 44.27 401 ILE A C 1
ATOM 3271 O O . ILE A 1 401 ? 3.996 -5.907 -20.068 1.00 44.83 401 ILE A O 1
ATOM 3276 N N . LYS A 1 402 ? 2.890 -4.234 -19.038 1.00 46.14 402 LYS A N 1
ATOM 3277 C CA . LYS A 1 402 ? 1.620 -4.945 -19.020 1.00 47.35 402 LYS A CA 1
ATOM 3278 C C . LYS A 1 402 ? 1.031 -5.034 -20.428 1.00 47.31 402 LYS A C 1
ATOM 3279 O O . LYS A 1 402 ? 0.356 -6.010 -20.755 1.00 45.31 402 LYS A O 1
ATOM 3285 N N . GLN A 1 403 ? 1.301 -4.013 -21.252 1.00 43.44 403 GLN A N 1
ATOM 3286 C CA . GLN A 1 403 ? 0.902 -4.039 -22.647 1.00 40.71 403 GLN A CA 1
ATOM 3287 C C . GLN A 1 403 ? 1.638 -5.169 -23.358 1.00 40.59 403 GLN A C 1
ATOM 3288 O O . GLN A 1 403 ? 1.021 -5.927 -24.100 1.00 42.75 403 GLN A O 1
ATOM 3294 N N . ILE A 1 404 ? 2.948 -5.279 -23.102 1.00 38.32 404 ILE A N 1
ATOM 3295 C CA . ILE A 1 404 ? 3.783 -6.289 -23.734 1.00 38.34 404 ILE A CA 1
ATOM 3296 C C . ILE A 1 404 ? 3.294 -7.681 -23.328 1.00 39.75 404 ILE A C 1
ATOM 3297 O O . ILE A 1 404 ? 3.083 -8.533 -24.190 1.00 41.80 404 ILE A O 1
ATOM 3302 N N . GLN A 1 405 ? 3.067 -7.889 -22.024 1.00 40.60 405 GLN A N 1
ATOM 3303 C CA . GLN A 1 405 ? 2.694 -9.200 -21.508 1.00 41.18 405 GLN A CA 1
ATOM 3304 C C . GLN A 1 405 ? 1.362 -9.642 -22.106 1.00 39.73 405 GLN A C 1
ATOM 3305 O O . GLN A 1 405 ? 1.203 -10.788 -22.517 1.00 38.84 405 GLN A O 1
ATOM 3311 N N . ASN A 1 406 ? 0.410 -8.709 -22.148 1.00 40.07 406 ASN A N 1
ATOM 3312 C CA . ASN A 1 406 ? -0.932 -9.004 -22.609 1.00 39.19 406 ASN A CA 1
ATOM 3313 C C . ASN A 1 406 ? -0.921 -9.336 -24.096 1.00 39.84 406 ASN A C 1
ATOM 3314 O O . ASN A 1 406 ? -1.615 -10.261 -24.520 1.00 39.57 406 ASN A O 1
ATOM 3319 N N . ARG A 1 407 ? -0.145 -8.562 -24.871 1.00 38.37 407 ARG A N 1
ATOM 3320 C CA . ARG A 1 407 ? -0.119 -8.716 -26.317 1.00 37.69 407 ARG A CA 1
ATOM 3321 C C . ARG A 1 407 ? 0.516 -10.054 -26.698 1.00 37.78 407 ARG A C 1
ATOM 3322 O O . ARG A 1 407 ? -0.025 -10.780 -27.535 1.00 35.65 407 ARG A O 1
ATOM 3330 N N . TYR A 1 408 ? 1.646 -10.379 -26.056 1.00 36.16 408 TYR A N 1
ATOM 3331 C CA . TYR A 1 408 ? 2.333 -11.634 -26.321 1.00 38.44 408 TYR A CA 1
ATOM 3332 C C . TYR A 1 408 ? 1.537 -12.831 -25.796 1.00 40.80 408 TYR A C 1
ATOM 3333 O O . TYR A 1 408 ? 1.650 -13.928 -26.340 1.00 40.46 408 TYR A O 1
ATOM 3342 N N . LYS A 1 409 ? 0.729 -12.623 -24.751 1.00 40.50 409 LYS A N 1
ATOM 3343 C CA . LYS A 1 409 ? -0.079 -13.705 -24.215 1.00 44.58 409 LYS A CA 1
ATOM 3344 C C . LYS A 1 409 ? -1.126 -14.116 -25.252 1.00 44.86 409 LYS A C 1
ATOM 3345 O O . LYS A 1 409 ? -1.305 -15.302 -25.527 1.00 42.90 409 LYS A O 1
ATOM 3351 N N . ILE A 1 410 ? -1.808 -13.122 -25.826 1.00 43.42 410 ILE A N 1
ATOM 3352 C CA . ILE A 1 410 ? -2.809 -13.381 -26.847 1.00 42.53 410 ILE A CA 1
ATOM 3353 C C . ILE A 1 410 ? -2.141 -14.060 -28.041 1.00 44.30 410 ILE A C 1
ATOM 3354 O O . ILE A 1 410 ? -2.623 -15.093 -28.508 1.00 45.57 410 ILE A O 1
ATOM 3359 N N . LEU A 1 411 ? -1.019 -13.491 -28.512 1.00 42.65 411 LEU A N 1
ATOM 3360 C CA . LEU A 1 411 ? -0.334 -14.024 -29.682 1.00 41.77 411 LEU A CA 1
ATOM 3361 C C . LEU A 1 411 ? 0.105 -15.473 -29.450 1.00 43.01 411 LEU A C 1
ATOM 3362 O O . LEU A 1 411 ? -0.248 -16.350 -30.233 1.00 44.22 411 LEU A O 1
ATOM 3367 N N . ASN A 1 412 ? 0.885 -15.709 -28.385 1.00 42.43 412 ASN A N 1
ATOM 3368 C CA . ASN A 1 412 ? 1.530 -16.992 -28.150 1.00 42.13 412 ASN A CA 1
ATOM 3369 C C . ASN A 1 412 ? 0.498 -18.087 -27.889 1.00 43.30 412 ASN A C 1
ATOM 3370 O O . ASN A 1 412 ? 0.728 -19.237 -28.251 1.00 43.78 412 ASN A O 1
ATOM 3375 N N . ASP A 1 413 ? -0.617 -17.730 -27.243 1.00 41.34 413 ASP A N 1
ATOM 3376 C CA . ASP A 1 413 ? -1.648 -18.694 -26.889 1.00 42.49 413 ASP A CA 1
ATOM 3377 C C . ASP A 1 413 ? -2.456 -19.075 -28.128 1.00 42.65 413 ASP A C 1
ATOM 3378 O O . ASP A 1 413 ? -3.061 -20.143 -28.174 1.00 42.02 413 ASP A O 1
ATOM 3383 N N . THR A 1 414 ? -2.476 -18.183 -29.123 1.00 40.80 414 THR A N 1
ATOM 3384 C CA . THR A 1 414 ? -3.138 -18.468 -30.383 1.00 40.25 414 THR A CA 1
ATOM 3385 C C . THR A 1 414 ? -2.183 -19.221 -31.312 1.00 40.02 414 THR A C 1
ATOM 3386 O O . THR A 1 414 ? -2.557 -20.250 -31.873 1.00 39.47 414 THR A O 1
ATOM 3390 N N . LEU A 1 415 ? -0.953 -18.704 -31.463 1.00 39.37 415 LEU A N 1
ATOM 3391 C CA . LEU A 1 415 ? -0.029 -19.172 -32.489 1.00 39.87 415 LEU A CA 1
ATOM 3392 C C . LEU A 1 415 ? 0.676 -20.459 -32.063 1.00 39.92 415 LEU A C 1
ATOM 3393 O O . LEU A 1 415 ? 0.849 -21.359 -32.881 1.00 42.07 415 LEU A O 1
ATOM 3398 N N . GLY A 1 416 ? 1.095 -20.517 -30.793 1.00 40.89 416 GLY A N 1
ATOM 3399 C CA . GLY A 1 416 ? 1.880 -21.610 -30.235 1.00 41.62 416 GLY A CA 1
ATOM 3400 C C . GLY A 1 416 ? 1.306 -22.996 -30.533 1.00 42.22 416 GLY A C 1
ATOM 3401 O O . GLY A 1 416 ? 1.994 -23.825 -31.123 1.00 44.57 416 GLY A O 1
ATOM 3402 N N . PRO A 1 417 ? 0.048 -23.305 -30.132 1.00 42.65 417 PRO A N 1
ATOM 3403 C CA . PRO A 1 417 ? -0.529 -24.631 -30.376 1.00 41.85 417 PRO A CA 1
ATOM 3404 C C . PRO A 1 417 ? -0.677 -24.978 -31.859 1.00 43.90 417 PRO A C 1
ATOM 3405 O O . PRO A 1 417 ? -0.658 -26.152 -32.225 1.00 44.94 417 PRO A O 1
ATOM 3409 N N . ILE A 1 418 ? -0.810 -23.952 -32.711 1.00 43.52 418 ILE A N 1
ATOM 3410 C CA . ILE A 1 418 ? -0.883 -24.170 -34.148 1.00 41.58 418 ILE A CA 1
ATOM 3411 C C . ILE A 1 418 ? 0.488 -24.578 -34.683 1.00 43.00 418 ILE A C 1
ATOM 3412 O O . ILE A 1 418 ? 0.587 -25.529 -35.455 1.00 44.41 418 ILE A O 1
ATOM 3417 N N . ILE A 1 419 ? 1.541 -23.875 -34.248 1.00 42.04 419 ILE A N 1
ATOM 3418 C CA . ILE A 1 419 ? 2.896 -24.182 -34.685 1.00 43.43 419 ILE A CA 1
ATOM 3419 C C . ILE A 1 419 ? 3.256 -25.622 -34.315 1.00 44.93 419 ILE A C 1
ATOM 3420 O O . ILE A 1 419 ? 3.865 -26.336 -35.111 1.00 44.14 419 ILE A O 1
ATOM 3425 N N . SER A 1 420 ? 2.837 -26.059 -33.124 1.00 47.10 420 SER A N 1
ATOM 3426 C CA . SER A 1 420 ? 3.286 -27.330 -32.575 1.00 50.10 420 SER A CA 1
ATOM 3427 C C . SER A 1 420 ? 2.665 -28.527 -33.304 1.00 50.08 420 SER A C 1
ATOM 3428 O O . SER A 1 420 ? 3.132 -29.651 -33.145 1.00 49.40 420 SER A O 1
ATOM 3431 N N . GLN A 1 421 ? 1.639 -28.282 -34.129 1.00 50.08 421 GLN A N 1
ATOM 3432 C CA . GLN A 1 421 ? 1.050 -29.325 -34.958 1.00 51.30 421 GLN A CA 1
ATOM 3433 C C . GLN A 1 421 ? 2.021 -29.772 -36.053 1.00 52.47 421 GLN A C 1
ATOM 3434 O O . GLN A 1 421 ? 1.790 -30.792 -36.697 1.00 58.80 421 GLN A O 1
ATOM 3440 N N . GLY A 1 422 ? 3.081 -28.985 -36.280 1.00 50.34 422 GLY A N 1
ATOM 3441 C CA . GLY A 1 422 ? 4.194 -29.364 -37.138 1.00 48.22 422 GLY A CA 1
ATOM 3442 C C . GLY A 1 422 ? 3.887 -29.288 -38.633 1.00 50.54 422 GLY A C 1
ATOM 3443 O O . GLY A 1 422 ? 4.580 -29.915 -39.431 1.00 53.17 422 GLY A O 1
ATOM 3444 N N . ASN A 1 423 ? 2.866 -28.507 -39.011 1.00 50.56 423 ASN A N 1
ATOM 3445 C CA . ASN A 1 423 ? 2.488 -28.353 -40.409 1.00 49.81 423 ASN A CA 1
ATOM 3446 C C . ASN A 1 423 ? 3.426 -27.366 -41.107 1.00 47.04 423 ASN A C 1
ATOM 3447 O O . ASN A 1 423 ? 4.259 -26.733 -40.457 1.00 43.86 423 ASN A O 1
ATOM 3452 N N . ASP A 1 424 ? 3.289 -27.274 -42.438 1.00 46.05 424 ASP A N 1
ATOM 3453 C CA . ASP A 1 424 ? 4.078 -26.378 -43.273 1.00 49.85 424 ASP A CA 1
ATOM 3454 C C . ASP A 1 424 ? 3.606 -24.935 -43.069 1.00 45.79 424 ASP A C 1
ATOM 3455 O O . ASP A 1 424 ? 2.612 -24.695 -42.383 1.00 45.27 424 ASP A O 1
ATOM 3460 N N . PHE A 1 425 ? 4.314 -23.987 -43.693 1.00 40.27 425 PHE A N 1
ATOM 3461 C CA . PHE A 1 425 ? 4.051 -22.569 -43.498 1.00 39.85 425 PHE A CA 1
ATOM 3462 C C . PHE A 1 425 ? 2.626 -22.200 -43.917 1.00 41.55 425 PHE A C 1
ATOM 3463 O O . PHE A 1 425 ? 1.944 -21.487 -43.179 1.00 41.41 425 PHE A O 1
ATOM 3471 N N . ASN A 1 426 ? 2.181 -22.686 -45.085 1.00 42.19 426 ASN A N 1
ATOM 3472 C CA . ASN A 1 426 ? 0.880 -22.310 -45.626 1.00 45.15 426 ASN A CA 1
ATOM 3473 C C . ASN A 1 426 ? -0.253 -22.850 -44.752 1.00 46.45 426 ASN A C 1
ATOM 3474 O O . ASN A 1 426 ? -1.211 -22.130 -44.474 1.00 46.76 426 ASN A O 1
ATOM 3479 N N . THR A 1 427 ? -0.136 -24.118 -44.334 1.00 44.64 427 THR A N 1
ATOM 3480 C CA . THR A 1 427 ? -1.117 -24.749 -43.465 1.00 43.37 427 THR A CA 1
ATOM 3481 C C . THR A 1 427 ? -1.140 -24.027 -42.121 1.00 42.99 427 THR A C 1
ATOM 3482 O O . THR A 1 427 ? -2.204 -23.654 -41.642 1.00 44.37 427 THR A O 1
ATOM 3486 N N . THR A 1 428 ? 0.047 -23.833 -41.532 1.00 44.65 428 THR A N 1
ATOM 3487 C CA . THR A 1 428 ? 0.194 -23.141 -40.261 1.00 44.36 428 THR A CA 1
ATOM 3488 C C . THR A 1 428 ? -0.496 -21.781 -40.348 1.00 46.26 428 THR A C 1
ATOM 3489 O O . THR A 1 428 ? -1.222 -21.382 -39.439 1.00 45.28 428 THR A O 1
ATOM 3493 N N . MET A 1 429 ? -0.280 -21.101 -41.477 1.00 46.31 429 MET A N 1
ATOM 3494 C CA . MET A 1 429 ? -0.750 -19.746 -41.695 1.00 45.98 429 MET A CA 1
ATOM 3495 C C . MET A 1 429 ? -2.271 -19.719 -41.858 1.00 46.94 429 MET A C 1
ATOM 3496 O O . MET A 1 429 ? -2.933 -18.812 -41.355 1.00 43.95 429 MET A O 1
ATOM 3501 N N . ASN A 1 430 ? -2.827 -20.712 -42.563 1.00 46.72 430 ASN A N 1
ATOM 3502 C CA . ASN A 1 430 ? -4.263 -20.753 -42.793 1.00 48.24 430 ASN A CA 1
ATOM 3503 C C . ASN A 1 430 ? -4.984 -21.003 -41.470 1.00 48.24 430 ASN A C 1
ATOM 3504 O O . ASN A 1 430 ? -6.020 -20.394 -41.200 1.00 47.32 430 ASN A O 1
ATOM 3509 N N . ASN A 1 431 ? -4.416 -21.897 -40.651 1.00 44.19 431 ASN A N 1
ATOM 3510 C CA . ASN A 1 431 ? -4.995 -22.245 -39.364 1.00 43.36 431 ASN A CA 1
ATOM 3511 C C . ASN A 1 431 ? -4.894 -21.070 -38.393 1.00 43.08 431 ASN A C 1
ATOM 3512 O O . ASN A 1 431 ? -5.826 -20.818 -37.634 1.00 45.23 431 ASN A O 1
ATOM 3517 N N . PHE A 1 432 ? -3.757 -20.366 -38.417 1.00 42.72 432 PHE A N 1
ATOM 3518 C CA . PHE A 1 432 ? -3.574 -19.166 -37.618 1.00 42.07 432 PHE A CA 1
ATOM 3519 C C . PHE A 1 432 ? -4.673 -18.159 -37.950 1.00 42.75 432 PHE A C 1
ATOM 3520 O O . PHE A 1 432 ? -5.296 -17.601 -37.046 1.00 42.86 432 PHE A O 1
ATOM 3528 N N . GLY A 1 433 ? -4.915 -17.965 -39.253 1.00 45.31 433 GLY A N 1
ATOM 3529 C CA . GLY A 1 433 ? -5.940 -17.060 -39.753 1.00 46.10 433 GLY A CA 1
ATOM 3530 C C . GLY A 1 433 ? -7.333 -17.410 -39.231 1.00 49.60 433 GLY A C 1
ATOM 3531 O O . GLY A 1 433 ? -8.107 -16.521 -38.887 1.00 49.44 433 GLY A O 1
ATOM 3532 N N . GLU A 1 434 ? -7.640 -18.713 -39.170 1.00 51.33 434 GLU A N 1
ATOM 3533 C CA . GLU A 1 434 ? -8.934 -19.183 -38.701 1.00 52.11 434 GLU A CA 1
ATOM 3534 C C . GLU A 1 434 ? -9.068 -18.929 -37.202 1.00 47.61 434 GLU A C 1
ATOM 3535 O O . GLU A 1 434 ? -10.131 -18.522 -36.736 1.00 46.13 434 GLU A O 1
ATOM 3541 N N . SER A 1 435 ? -7.990 -19.193 -36.456 1.00 43.96 435 SER A N 1
ATOM 3542 C CA . SER A 1 435 ? -7.990 -18.980 -35.017 1.00 44.96 435 SER A CA 1
ATOM 3543 C C . SER A 1 435 ? -8.182 -17.501 -34.683 1.00 45.34 435 SER A C 1
ATOM 3544 O O . SER A 1 435 ? -8.921 -17.178 -33.750 1.00 45.23 435 SER A O 1
ATOM 3547 N N . LEU A 1 436 ? -7.522 -16.619 -35.450 1.00 41.45 436 LEU A N 1
ATOM 3548 C CA . LEU A 1 436 ? -7.644 -15.184 -35.242 1.00 42.80 436 LEU A CA 1
ATOM 3549 C C . LEU A 1 436 ? -9.096 -14.763 -35.450 1.00 42.76 436 LEU A C 1
ATOM 3550 O O . LEU A 1 436 ? -9.594 -13.899 -34.741 1.00 45.09 436 LEU A O 1
ATOM 3555 N N . GLY A 1 437 ? -9.766 -15.393 -36.419 1.00 44.20 437 GLY A N 1
ATOM 3556 C CA . GLY A 1 437 ? -11.160 -15.111 -36.718 1.00 47.15 437 GLY A CA 1
ATOM 3557 C C . GLY A 1 437 ? -12.107 -15.498 -35.582 1.00 48.66 437 GLY A C 1
ATOM 3558 O O . GLY A 1 437 ? -13.062 -14.777 -35.315 1.00 51.77 437 GLY A O 1
ATOM 3559 N N . ALA A 1 438 ? -11.829 -16.631 -34.923 1.00 48.61 438 ALA A N 1
ATOM 3560 C CA . ALA A 1 438 ? -12.672 -17.160 -33.861 1.00 49.27 438 ALA A CA 1
ATOM 3561 C C . ALA A 1 438 ? -12.587 -16.302 -32.596 1.00 49.18 438 ALA A C 1
ATOM 3562 O O . ALA A 1 438 ? -13.604 -16.070 -31.949 1.00 49.85 438 ALA A O 1
ATOM 3564 N N . ILE A 1 439 ? -11.384 -15.824 -32.254 1.00 50.86 439 ILE A N 1
ATOM 3565 C CA . ILE A 1 439 ? -11.169 -15.120 -30.995 1.00 51.65 439 ILE A CA 1
ATOM 3566 C C . ILE A 1 439 ? -11.371 -13.616 -31.182 1.00 51.43 439 ILE A C 1
ATOM 3567 O O . ILE A 1 439 ? -11.209 -12.838 -30.243 1.00 52.75 439 ILE A O 1
ATOM 3572 N N . ALA A 1 440 ? -11.747 -13.212 -32.399 1.00 48.54 440 ALA A N 1
ATOM 3573 C CA . ALA A 1 440 ? -11.958 -11.807 -32.698 1.00 49.48 440 ALA A CA 1
ATOM 3574 C C . ALA A 1 440 ? -13.269 -11.338 -32.076 1.00 53.35 440 ALA A C 1
ATOM 3575 O O . ALA A 1 440 ? -14.297 -12.009 -32.188 1.00 57.73 440 ALA A O 1
ATOM 3577 N N . ASN A 1 441 ? -13.204 -10.178 -31.414 1.00 53.25 441 ASN A N 1
ATOM 3578 C CA . ASN A 1 441 ? -14.376 -9.520 -30.860 1.00 54.74 441 ASN A CA 1
ATOM 3579 C C . ASN A 1 441 ? -14.204 -8.016 -31.055 1.00 56.79 441 ASN A C 1
ATOM 3580 O O . ASN A 1 441 ? -13.202 -7.580 -31.613 1.00 57.86 441 ASN A O 1
ATOM 3585 N N . GLU A 1 442 ? -15.172 -7.232 -30.568 1.00 61.89 442 GLU A N 1
ATOM 3586 C CA . GLU A 1 442 ? -15.210 -5.799 -30.827 1.00 61.46 442 GLU A CA 1
ATOM 3587 C C . GLU A 1 442 ? -14.038 -5.082 -30.157 1.00 58.97 442 GLU A C 1
ATOM 3588 O O . GLU A 1 442 ? -13.692 -3.971 -30.549 1.00 55.90 442 GLU A O 1
ATOM 3594 N N . GLU A 1 443 ? -13.426 -5.722 -29.157 1.00 58.77 443 GLU A N 1
ATOM 3595 C CA . GLU A 1 443 ? -12.422 -5.062 -28.338 1.00 59.25 443 GLU A CA 1
ATOM 3596 C C . GLU A 1 443 ? -11.029 -5.236 -28.948 1.00 54.29 443 GLU A C 1
ATOM 3597 O O . GLU A 1 443 ? -10.282 -4.264 -29.061 1.00 48.37 443 GLU A O 1
ATOM 3603 N N . ASN A 1 444 ? -10.706 -6.475 -29.348 1.00 48.18 444 ASN A N 1
ATOM 3604 C CA . ASN A 1 444 ? -9.345 -6.872 -29.677 1.00 45.70 444 ASN A CA 1
ATOM 3605 C C . ASN A 1 444 ? -9.080 -6.769 -31.178 1.00 45.15 444 ASN A C 1
ATOM 3606 O O . ASN A 1 444 ? -7.954 -6.995 -31.624 1.00 46.77 444 ASN A O 1
ATOM 3611 N N . ILE A 1 445 ? -10.116 -6.429 -31.953 1.00 45.86 445 ILE A N 1
ATOM 3612 C CA . ILE A 1 445 ? -10.078 -6.585 -33.401 1.00 48.37 445 ILE A CA 1
ATOM 3613 C C . ILE A 1 445 ? -8.936 -5.776 -34.025 1.00 49.61 445 ILE A C 1
ATOM 3614 O O . ILE A 1 445 ? -8.269 -6.266 -34.936 1.00 51.91 445 ILE A O 1
ATOM 3619 N N . SER A 1 446 ? -8.716 -4.547 -33.534 1.00 48.69 446 SER A N 1
ATOM 3620 C CA . SER A 1 446 ? -7.625 -3.702 -34.001 1.00 49.99 446 SER A CA 1
ATOM 3621 C C . SER A 1 446 ? -6.285 -4.428 -33.869 1.00 49.91 446 SER A C 1
ATOM 3622 O O . SER A 1 446 ? -5.395 -4.239 -34.696 1.00 52.45 446 SER A O 1
ATOM 3625 N N . PHE A 1 447 ? -6.156 -5.255 -32.822 1.00 44.45 447 PHE A N 1
ATOM 3626 C CA . PHE A 1 447 ? -4.951 -6.032 -32.574 1.00 43.50 447 PHE A CA 1
ATOM 3627 C C . PHE A 1 447 ? -4.935 -7.277 -33.466 1.00 43.90 447 PHE A C 1
ATOM 3628 O O . PHE A 1 447 ? -3.938 -7.553 -34.139 1.00 43.37 447 PHE A O 1
ATOM 3636 N N . ILE A 1 448 ? -6.056 -8.010 -33.484 1.00 40.83 448 ILE A N 1
ATOM 3637 C CA . ILE A 1 448 ? -6.163 -9.284 -34.184 1.00 42.28 448 ILE A CA 1
ATOM 3638 C C . ILE A 1 448 ? -5.954 -9.115 -35.692 1.00 39.86 448 ILE A C 1
ATOM 3639 O O . ILE A 1 448 ? -5.378 -9.987 -36.339 1.00 39.18 448 ILE A O 1
ATOM 3644 N N . ALA A 1 449 ? -6.395 -7.979 -36.242 1.00 39.91 449 ALA A N 1
ATOM 3645 C CA . ALA A 1 449 ? -6.298 -7.716 -37.671 1.00 39.76 449 ALA A CA 1
ATOM 3646 C C . ALA A 1 449 ? -4.857 -7.424 -38.094 1.00 39.19 449 ALA A C 1
ATOM 3647 O O . ALA A 1 449 ? -4.608 -7.222 -39.277 1.00 41.73 449 ALA A O 1
ATOM 3649 N N . LYS A 1 450 ? -3.907 -7.402 -37.150 1.00 40.70 450 LYS A N 1
ATOM 3650 C CA . LYS A 1 450 ? -2.594 -6.863 -37.468 1.00 40.25 450 LYS A CA 1
ATOM 3651 C C . LYS A 1 450 ? -1.460 -7.793 -37.048 1.00 39.13 450 LYS A C 1
ATOM 3652 O O . LYS A 1 450 ? -0.296 -7.432 -37.201 1.00 40.63 450 LYS A O 1
ATOM 3658 N N . ILE A 1 451 ? -1.787 -8.980 -36.525 1.00 39.41 451 ILE A N 1
ATOM 3659 C CA . ILE A 1 451 ? -0.740 -9.883 -36.060 1.00 40.20 451 ILE A CA 1
ATOM 3660 C C . ILE A 1 451 ? -0.591 -11.086 -36.989 1.00 40.64 451 ILE A C 1
ATOM 3661 O O . ILE A 1 451 ? 0.291 -11.914 -36.773 1.00 44.30 451 ILE A O 1
ATOM 3666 N N . GLY A 1 452 ? -1.459 -11.179 -38.005 1.00 39.78 452 GLY A N 1
ATOM 3667 C CA . GLY A 1 452 ? -1.484 -12.323 -38.901 1.00 40.44 452 GLY A CA 1
ATOM 3668 C C . GLY A 1 452 ? -0.129 -12.600 -39.555 1.00 43.34 452 GLY A C 1
ATOM 3669 O O . GLY A 1 452 ? 0.165 -13.742 -39.897 1.00 44.64 452 GLY A O 1
ATOM 3670 N N . SER A 1 453 ? 0.701 -11.563 -39.711 1.00 41.77 453 SER A N 1
ATOM 3671 C CA . SER A 1 453 ? 1.936 -11.711 -40.464 1.00 43.68 453 SER A CA 1
ATOM 3672 C C . SER A 1 453 ? 3.150 -11.803 -39.539 1.00 39.67 453 SER A C 1
ATOM 3673 O O . SER A 1 453 ? 4.271 -11.548 -39.978 1.00 39.79 453 SER A O 1
ATOM 3676 N N . TYR A 1 454 ? 2.926 -12.210 -38.281 1.00 35.94 454 TYR A N 1
ATOM 3677 C CA . TYR A 1 454 ? 3.991 -12.335 -37.294 1.00 35.83 454 TYR A CA 1
ATOM 3678 C C . TYR A 1 454 ? 5.172 -13.164 -37.816 1.00 36.90 454 TYR A C 1
ATOM 3679 O O . TYR A 1 454 ? 6.323 -12.770 -37.637 1.00 35.72 454 TYR A O 1
ATOM 3688 N N . LEU A 1 455 ? 4.889 -14.296 -38.476 1.00 37.76 455 LEU A N 1
ATOM 3689 C CA . LEU A 1 455 ? 5.919 -15.243 -38.885 1.00 39.53 455 LEU A CA 1
ATOM 3690 C C . LEU A 1 455 ? 6.763 -14.717 -40.049 1.00 41.17 455 LEU A C 1
ATOM 3691 O O . LEU A 1 455 ? 7.798 -15.304 -40.366 1.00 40.23 455 LEU A O 1
ATOM 3696 N N . ARG A 1 456 ? 6.322 -13.623 -40.686 1.00 43.04 456 ARG A N 1
ATOM 3697 C CA . ARG A 1 456 ? 6.987 -13.114 -41.879 1.00 43.95 456 ARG A CA 1
ATOM 3698 C C . ARG A 1 456 ? 8.025 -12.049 -41.528 1.00 42.99 456 ARG A C 1
ATOM 3699 O O . ARG A 1 456 ? 8.806 -11.657 -42.394 1.00 41.06 456 ARG A O 1
ATOM 3707 N N . VAL A 1 457 ? 8.038 -11.599 -40.264 1.00 41.28 457 VAL A N 1
ATOM 3708 C CA . VAL A 1 457 ? 8.802 -10.420 -39.879 1.00 39.76 457 VAL A CA 1
ATOM 3709 C C . VAL A 1 457 ? 10.286 -10.613 -40.196 1.00 38.88 457 VAL A C 1
ATOM 3710 O O . VAL A 1 457 ? 10.915 -11.571 -39.749 1.00 41.30 457 VAL A O 1
ATOM 3714 N N . GLY A 1 458 ? 10.822 -9.689 -40.998 1.00 37.15 458 GLY A N 1
ATOM 3715 C CA . GLY A 1 458 ? 12.236 -9.668 -41.326 1.00 36.04 458 GLY A CA 1
ATOM 3716 C C . GLY A 1 458 ? 12.584 -10.476 -42.574 1.00 34.72 458 GLY A C 1
ATOM 3717 O O . GLY A 1 458 ? 13.750 -10.493 -42.965 1.00 32.84 458 GLY A O 1
ATOM 3718 N N . PHE A 1 459 ? 11.583 -11.122 -43.200 1.00 34.59 459 PHE A N 1
ATOM 3719 C CA . PHE A 1 459 ? 11.841 -12.010 -44.328 1.00 35.42 459 PHE A CA 1
ATOM 3720 C C . PHE A 1 459 ? 10.993 -11.661 -45.550 1.00 38.56 459 PHE A C 1
ATOM 3721 O O . PHE A 1 459 ? 11.250 -12.168 -46.645 1.00 38.18 459 PHE A O 1
ATOM 3729 N N . TYR A 1 460 ? 9.967 -10.829 -45.347 1.00 39.06 460 TYR A N 1
ATOM 3730 C CA . TYR A 1 460 ? 8.983 -10.542 -46.373 1.00 38.61 460 TYR A CA 1
ATOM 3731 C C . TYR A 1 460 ? 8.777 -9.030 -46.437 1.00 40.23 460 TYR A C 1
ATOM 3732 O O . TYR A 1 460 ? 8.889 -8.350 -45.418 1.00 39.65 460 TYR A O 1
ATOM 3741 N N . PRO A 1 461 ? 8.525 -8.441 -47.630 1.00 41.96 461 PRO A N 1
ATOM 3742 C CA . PRO A 1 461 ? 8.331 -6.991 -47.740 1.00 43.33 461 PRO A CA 1
ATOM 3743 C C . PRO A 1 461 ? 7.170 -6.475 -46.890 1.00 43.02 461 PRO A C 1
ATOM 3744 O O . PRO A 1 461 ? 6.058 -7.002 -46.952 1.00 42.04 461 PRO A O 1
ATOM 3748 N N . GLU A 1 462 ? 7.472 -5.455 -46.078 1.00 47.09 462 GLU A N 1
ATOM 3749 C CA . GLU A 1 462 ? 6.526 -4.743 -45.229 1.00 51.78 462 GLU A CA 1
ATOM 3750 C C . GLU A 1 462 ? 5.867 -5.670 -44.205 1.00 49.55 462 GLU A C 1
ATOM 3751 O O . GLU A 1 462 ? 4.701 -5.486 -43.868 1.00 47.66 462 GLU A O 1
ATOM 3757 N N . ALA A 1 463 ? 6.612 -6.666 -43.708 1.00 50.11 463 ALA A N 1
ATOM 3758 C CA . ALA A 1 463 ? 6.159 -7.438 -42.561 1.00 48.50 463 ALA A CA 1
ATOM 3759 C C . ALA A 1 463 ? 6.344 -6.581 -41.308 1.00 48.10 463 ALA A C 1
ATOM 3760 O O . ALA A 1 463 ? 7.463 -6.400 -40.839 1.00 48.11 463 ALA A O 1
ATOM 3762 N N . ASN A 1 464 ? 5.224 -6.077 -40.773 1.00 49.88 464 ASN A N 1
ATOM 3763 C CA . ASN A 1 464 ? 5.190 -4.885 -39.938 1.00 49.97 464 ASN A CA 1
ATOM 3764 C C . ASN A 1 464 ? 4.812 -5.188 -38.490 1.00 47.35 464 ASN A C 1
ATOM 3765 O O . ASN A 1 464 ? 4.793 -4.272 -37.669 1.00 47.75 464 ASN A O 1
ATOM 3770 N N . THR A 1 465 ? 4.498 -6.452 -38.183 1.00 41.96 465 THR A N 1
ATOM 3771 C CA . THR A 1 465 ? 3.788 -6.821 -36.966 1.00 41.25 465 THR A CA 1
ATOM 3772 C C . THR A 1 465 ? 4.397 -6.181 -35.718 1.00 41.54 465 THR A C 1
ATOM 3773 O O . THR A 1 465 ? 3.673 -5.847 -34.780 1.00 41.09 465 THR A O 1
ATOM 3777 N N . THR A 1 466 ? 5.722 -6.008 -35.716 1.00 41.07 466 THR A N 1
ATOM 3778 C CA . THR A 1 466 ? 6.457 -5.544 -34.547 1.00 42.63 466 THR A CA 1
ATOM 3779 C C . THR A 1 466 ? 5.868 -4.249 -33.980 1.00 43.70 466 THR A C 1
ATOM 3780 O O . THR A 1 466 ? 5.906 -4.050 -32.768 1.00 42.56 466 THR A O 1
ATOM 3784 N N . ILE A 1 467 ? 5.314 -3.388 -34.853 1.00 42.77 467 ILE A N 1
ATOM 3785 C CA . ILE A 1 467 ? 4.726 -2.113 -34.461 1.00 42.90 467 ILE A CA 1
ATOM 3786 C C . ILE A 1 467 ? 3.603 -2.347 -33.447 1.00 43.40 467 ILE A C 1
ATOM 3787 O O . ILE A 1 467 ? 3.444 -1.577 -32.499 1.00 43.11 467 ILE A O 1
ATOM 3792 N N . THR A 1 468 ? 2.831 -3.419 -33.659 1.00 42.85 468 THR A N 1
ATOM 3793 C CA . THR A 1 468 ? 1.639 -3.712 -32.874 1.00 43.81 468 THR A CA 1
ATOM 3794 C C . THR A 1 468 ? 2.009 -4.463 -31.592 1.00 45.12 468 THR A C 1
ATOM 3795 O O . THR A 1 468 ? 1.302 -4.383 -30.591 1.00 48.36 468 THR A O 1
ATOM 3799 N N . LEU A 1 469 ? 3.134 -5.181 -31.622 1.00 46.30 469 LEU A N 1
ATOM 3800 C CA . LEU A 1 469 ? 3.494 -6.090 -30.547 1.00 46.65 469 LEU A CA 1
ATOM 3801 C C . LEU A 1 469 ? 4.222 -5.347 -29.430 1.00 44.34 469 LEU A C 1
ATOM 3802 O O . LEU A 1 469 ? 3.940 -5.580 -28.259 1.00 44.46 469 LEU A O 1
ATOM 3807 N N . SER A 1 470 ? 5.153 -4.458 -29.799 1.00 43.10 470 SER A N 1
ATOM 3808 C CA . SER A 1 470 ? 6.067 -3.883 -28.826 1.00 41.75 470 SER A CA 1
ATOM 3809 C C . SER A 1 470 ? 6.508 -2.477 -29.235 1.00 41.82 470 SER A C 1
ATOM 3810 O O . SER A 1 470 ? 7.304 -1.851 -28.538 1.00 39.91 470 SER A O 1
ATOM 3813 N N . GLY A 1 471 ? 5.962 -1.979 -30.352 1.00 42.84 471 GLY A N 1
ATOM 3814 C CA . GLY A 1 471 ? 6.348 -0.689 -30.899 1.00 43.77 471 GLY A CA 1
ATOM 3815 C C . GLY A 1 471 ? 5.363 0.418 -30.530 1.00 45.49 471 GLY A C 1
ATOM 3816 O O . GLY A 1 471 ? 4.689 0.340 -29.505 1.00 46.41 471 GLY A O 1
ATOM 3817 N N . PRO A 1 472 ? 5.262 1.483 -31.360 1.00 45.09 472 PRO A N 1
ATOM 3818 C CA . PRO A 1 472 ? 4.373 2.614 -31.091 1.00 44.16 472 PRO A CA 1
ATOM 3819 C C . PRO A 1 472 ? 2.972 2.288 -30.573 1.00 45.72 472 PRO A C 1
ATOM 3820 O O . PRO A 1 472 ? 2.378 3.107 -29.870 1.00 45.19 472 PRO A O 1
ATOM 3824 N N . THR A 1 473 ? 2.449 1.102 -30.917 1.00 41.60 473 THR A N 1
ATOM 3825 C CA . THR A 1 473 ? 1.080 0.774 -30.552 1.00 40.39 473 THR A CA 1
ATOM 3826 C C . THR A 1 473 ? 0.958 0.589 -29.039 1.00 40.48 473 THR A C 1
ATOM 3827 O O . THR A 1 473 ? -0.049 0.988 -28.451 1.00 40.51 473 THR A O 1
ATOM 3831 N N . ILE A 1 474 ? 1.985 0.005 -28.406 1.00 38.16 474 ILE A N 1
ATOM 3832 C CA . ILE A 1 474 ? 1.918 -0.246 -26.969 1.00 37.76 474 ILE A CA 1
ATOM 3833 C C . ILE A 1 474 ? 1.959 1.075 -26.194 1.00 37.10 474 ILE A C 1
ATOM 3834 O O . ILE A 1 474 ? 1.412 1.167 -25.100 1.00 37.85 474 ILE A O 1
ATOM 3839 N N . TYR A 1 475 ? 2.604 2.098 -26.764 1.00 37.05 475 TYR A N 1
ATOM 3840 C CA . TYR A 1 475 ? 2.664 3.414 -26.145 1.00 37.87 475 TYR A CA 1
ATOM 3841 C C . TYR A 1 475 ? 1.299 4.093 -26.198 1.00 39.27 475 TYR A C 1
ATOM 3842 O O . TYR A 1 475 ? 0.867 4.685 -25.208 1.00 42.05 475 TYR A O 1
ATOM 3851 N N . ALA A 1 476 ? 0.622 3.995 -27.350 1.00 40.10 476 ALA A N 1
ATOM 3852 C CA . ALA A 1 476 ? -0.730 4.520 -27.469 1.00 39.86 476 ALA A CA 1
ATOM 3853 C C . ALA A 1 476 ? -1.645 3.801 -26.481 1.00 41.05 476 ALA A C 1
ATOM 3854 O O . ALA A 1 476 ? -2.493 4.435 -25.858 1.00 43.19 476 ALA A O 1
ATOM 3856 N N . GLY A 1 477 ? -1.443 2.481 -26.338 1.00 41.51 477 GLY A N 1
ATOM 3857 C CA . GLY A 1 477 ? -2.169 1.656 -25.385 1.00 39.03 477 GLY A CA 1
ATOM 3858 C C . GLY A 1 477 ? -1.943 2.092 -23.939 1.00 39.06 477 GLY A C 1
ATOM 3859 O O . GLY A 1 477 ? -2.896 2.213 -23.173 1.00 37.30 477 GLY A O 1
ATOM 3860 N N . ALA A 1 478 ? -0.677 2.339 -23.581 1.00 39.69 478 ALA A N 1
ATOM 3861 C CA . ALA A 1 478 ? -0.327 2.772 -22.235 1.00 40.33 478 ALA A CA 1
ATOM 3862 C C . ALA A 1 478 ? -0.949 4.130 -21.903 1.00 39.54 478 ALA A C 1
ATOM 3863 O O . ALA A 1 478 ? -1.472 4.303 -20.808 1.00 40.25 478 ALA A O 1
ATOM 3865 N N . TYR A 1 479 ? -0.887 5.091 -22.835 1.00 40.47 479 TYR A N 1
ATOM 3866 C CA . TYR A 1 479 ? -1.430 6.416 -22.569 1.00 43.01 479 TYR A CA 1
ATOM 3867 C C . TYR A 1 479 ? -2.948 6.337 -22.439 1.00 46.27 479 TYR A C 1
ATOM 3868 O O . TYR A 1 479 ? -3.545 7.072 -21.658 1.00 47.57 479 TYR A O 1
ATOM 3877 N N . LYS A 1 480 ? -3.566 5.440 -23.212 1.00 48.21 480 LYS A N 1
ATOM 3878 C CA . LYS A 1 480 ? -4.999 5.245 -23.098 1.00 49.29 480 LYS A CA 1
ATOM 3879 C C . LYS A 1 480 ? -5.317 4.632 -21.735 1.00 50.84 480 LYS A C 1
ATOM 3880 O O . LYS A 1 480 ? -6.262 5.062 -21.074 1.00 52.24 480 LYS A O 1
ATOM 3886 N N . ASP A 1 481 ? -4.517 3.633 -21.335 1.00 50.58 481 ASP A N 1
ATOM 3887 C CA . ASP A 1 481 ? -4.562 3.063 -19.996 1.00 48.96 481 ASP A CA 1
ATOM 3888 C C . ASP A 1 481 ? -4.568 4.182 -18.954 1.00 45.90 481 ASP A C 1
ATOM 3889 O O . ASP A 1 481 ? -5.470 4.247 -18.119 1.00 42.03 481 ASP A O 1
ATOM 3894 N N . LEU A 1 482 ? -3.553 5.052 -19.022 1.00 43.99 482 LEU A N 1
ATOM 3895 C CA . LEU A 1 482 ? -3.389 6.130 -18.060 1.00 45.38 482 LEU A CA 1
ATOM 3896 C C . LEU A 1 482 ? -4.658 6.976 -18.016 1.00 47.23 482 LEU A C 1
ATOM 3897 O O . LEU A 1 482 ? -5.226 7.167 -16.943 1.00 47.68 482 LEU A O 1
ATOM 3902 N N . LEU A 1 483 ? -5.116 7.430 -19.193 1.00 47.22 483 LEU A N 1
ATOM 3903 C CA . LEU A 1 483 ? -6.183 8.416 -19.290 1.00 45.79 483 LEU A CA 1
ATOM 3904 C C . LEU A 1 483 ? -7.575 7.821 -19.045 1.00 44.85 483 LEU A C 1
ATOM 3905 O O . LEU A 1 483 ? -8.534 8.580 -18.925 1.00 44.52 483 LEU A O 1
ATOM 3910 N N . THR A 1 484 ? -7.696 6.488 -18.949 1.00 43.80 484 THR A N 1
ATOM 3911 C CA . THR A 1 484 ? -8.999 5.862 -18.747 1.00 46.33 484 THR A CA 1
ATOM 3912 C C . THR A 1 484 ? -9.054 5.080 -17.432 1.00 48.50 484 THR A C 1
ATOM 3913 O O . THR A 1 484 ? -10.076 4.465 -17.125 1.00 45.81 484 THR A O 1
ATOM 3917 N N . PHE A 1 485 ? -7.954 5.112 -16.664 1.00 47.20 485 PHE A N 1
ATOM 3918 C CA . PHE A 1 485 ? -7.863 4.457 -15.364 1.00 49.10 485 PHE A CA 1
ATOM 3919 C C . PHE A 1 485 ? -7.921 2.940 -15.522 1.00 50.08 485 PHE A C 1
ATOM 3920 O O . PHE A 1 485 ? -8.422 2.242 -14.642 1.00 52.98 485 PHE A O 1
ATOM 3928 N N . LYS A 1 486 ? -7.391 2.441 -16.643 1.00 51.34 486 LYS A N 1
ATOM 3929 C CA . LYS A 1 486 ? -7.440 1.020 -16.944 1.00 51.04 486 LYS A CA 1
ATOM 3930 C C . LYS A 1 486 ? -6.026 0.491 -17.159 1.00 50.04 486 LYS A C 1
ATOM 3931 O O . LYS A 1 486 ? -5.045 1.226 -17.045 1.00 46.34 486 LYS A O 1
ATOM 3937 N N . GLU A 1 487 ? -5.946 -0.805 -17.473 1.00 49.15 487 GLU A N 1
ATOM 3938 C CA . GLU A 1 487 ? -4.689 -1.450 -17.805 1.00 50.40 487 GLU A CA 1
ATOM 3939 C C . GLU A 1 487 ? -4.916 -2.400 -18.975 1.00 49.00 487 GLU A C 1
ATOM 3940 O O . GLU A 1 487 ? -6.013 -2.934 -19.127 1.00 47.08 487 GLU A O 1
ATOM 3946 N N . MET A 1 488 ? -3.868 -2.583 -19.792 1.00 48.21 488 MET A N 1
ATOM 3947 C CA . MET A 1 488 ? -3.841 -3.566 -20.864 1.00 48.14 488 MET A CA 1
ATOM 3948 C C . MET A 1 488 ? -4.926 -3.271 -21.905 1.00 50.38 488 MET A C 1
ATOM 3949 O O . MET A 1 488 ? -5.503 -4.197 -22.476 1.00 49.69 488 MET A O 1
AT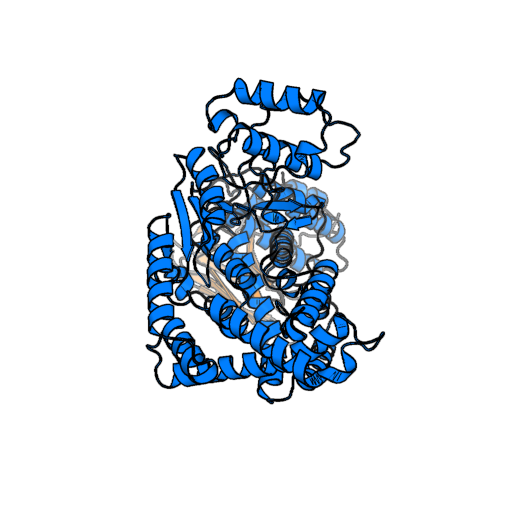OM 3954 N N . SER A 1 489 ? -5.192 -1.981 -22.157 1.00 47.90 489 SER A N 1
ATOM 3955 C CA . SER A 1 489 ? -6.101 -1.587 -23.220 1.00 49.93 489 SER A CA 1
ATOM 3956 C C . SER A 1 489 ? -5.557 -2.093 -24.554 1.00 54.55 489 SER A C 1
ATOM 3957 O O . SER A 1 489 ? -4.413 -1.807 -24.913 1.00 54.45 489 SER A O 1
ATOM 3960 N N . ILE A 1 490 ? -6.392 -2.843 -25.281 1.00 53.96 490 ILE A N 1
ATOM 3961 C CA . ILE A 1 490 ? -5.979 -3.408 -26.554 1.00 54.28 490 ILE A CA 1
ATOM 3962 C C . ILE A 1 490 ? -6.564 -2.576 -27.694 1.00 54.12 490 ILE A C 1
ATOM 3963 O O . ILE A 1 490 ? -6.013 -2.563 -28.793 1.00 55.48 490 ILE A O 1
ATOM 3968 N N . ASP A 1 491 ? -7.665 -1.867 -27.417 1.00 51.45 491 ASP A N 1
ATOM 3969 C CA . ASP A 1 491 ? -8.138 -0.817 -28.306 1.00 52.68 491 ASP A CA 1
ATOM 3970 C C . ASP A 1 491 ? -7.469 0.493 -27.897 1.00 52.90 491 ASP A C 1
ATOM 3971 O O . ASP A 1 491 ? -7.691 0.982 -26.791 1.00 53.04 491 ASP A O 1
ATOM 3976 N N . THR A 1 492 ? -6.692 1.074 -28.819 1.00 53.09 492 THR A N 1
ATOM 3977 C CA . THR A 1 492 ? -5.768 2.149 -28.488 1.00 55.26 492 THR A CA 1
ATOM 3978 C C . THR A 1 492 ? -6.189 3.466 -29.140 1.00 55.90 492 THR A C 1
ATOM 3979 O O . THR A 1 492 ? -5.346 4.326 -29.382 1.00 58.58 492 THR A O 1
ATOM 3983 N N . SER A 1 493 ? -7.492 3.614 -29.411 1.00 56.93 493 SER A N 1
ATOM 3984 C CA . SER A 1 493 ? -8.063 4.865 -29.890 1.00 56.25 493 SER A CA 1
ATOM 3985 C C . SER A 1 493 ? -7.825 5.968 -28.864 1.00 53.92 493 SER A C 1
ATOM 3986 O O . SER A 1 493 ? -8.199 5.834 -27.703 1.00 51.33 493 SER A O 1
ATOM 3989 N N . ILE A 1 494 ? -7.216 7.065 -29.317 1.00 54.52 494 ILE A N 1
ATOM 3990 C CA . ILE A 1 494 ? -7.029 8.235 -28.478 1.00 58.41 494 ILE A CA 1
ATOM 3991 C C . ILE A 1 494 ? -6.808 9.440 -29.393 1.00 57.54 494 ILE A C 1
ATOM 3992 O O . ILE A 1 494 ? -6.265 9.292 -30.489 1.00 55.30 494 ILE A O 1
ATOM 3997 N N . LEU A 1 495 ? -7.277 10.616 -28.950 1.00 56.73 495 LEU A N 1
ATOM 3998 C CA . LEU A 1 495 ? -7.102 11.871 -29.669 1.00 58.09 495 LEU A CA 1
ATOM 3999 C C . LEU A 1 495 ? -5.614 12.137 -29.895 1.00 58.82 495 LEU A C 1
ATOM 4000 O O . LEU A 1 495 ? -4.778 11.772 -29.071 1.00 61.39 495 LEU A O 1
ATOM 4005 N N . SER A 1 496 ? -5.293 12.786 -31.019 1.00 61.06 496 SER A N 1
ATOM 4006 C CA . SER A 1 496 ? -3.926 13.212 -31.277 1.00 65.10 496 SER A CA 1
ATOM 4007 C C . SER A 1 496 ? -3.558 14.412 -30.401 1.00 62.26 496 SER A C 1
ATOM 4008 O O . SER A 1 496 ? -2.373 14.658 -30.180 1.00 61.50 496 SER A O 1
ATOM 4011 N N . SER A 1 497 ? -4.578 15.135 -29.905 1.00 58.44 497 SER A N 1
ATOM 4012 C CA . SER A 1 497 ? -4.403 16.194 -28.917 1.00 59.99 497 SER A CA 1
ATOM 4013 C C . SER A 1 497 ? -3.753 15.628 -27.657 1.00 59.51 497 SER A C 1
ATOM 4014 O O . SER A 1 497 ? -2.740 16.146 -27.194 1.00 60.40 497 SER A O 1
ATOM 4017 N N . GLU A 1 498 ? -4.365 14.563 -27.121 1.00 56.42 498 GLU A N 1
ATOM 4018 C CA . GLU A 1 498 ? -3.940 13.918 -25.889 1.00 57.50 498 GLU A CA 1
ATOM 4019 C C . GLU A 1 498 ? -2.523 13.373 -26.033 1.00 53.38 498 GLU A C 1
ATOM 4020 O O . GLU A 1 498 ? -1.719 13.521 -25.116 1.00 52.32 498 GLU A O 1
ATOM 4026 N N . LEU A 1 499 ? -2.228 12.789 -27.201 1.00 50.23 499 LEU A N 1
ATOM 4027 C CA . LEU A 1 499 ? -0.926 12.201 -27.476 1.00 49.47 499 LEU A CA 1
ATOM 4028 C C . LEU A 1 499 ? 0.161 13.268 -27.446 1.00 46.03 499 LEU A C 1
ATOM 4029 O O . LEU A 1 499 ? 1.284 12.979 -27.044 1.00 46.11 499 LEU A O 1
ATOM 4034 N N . ARG A 1 500 ? -0.187 14.494 -27.858 1.00 46.59 500 ARG A N 1
ATOM 4035 C CA . ARG A 1 500 ? 0.763 15.597 -27.900 1.00 46.68 500 ARG A CA 1
ATOM 4036 C C . ARG A 1 500 ? 1.242 15.960 -26.492 1.00 44.85 500 ARG A C 1
ATOM 4037 O O . ARG A 1 500 ? 2.274 16.607 -26.347 1.00 45.73 500 ARG A O 1
ATOM 4045 N N . ASN A 1 501 ? 0.504 15.531 -25.460 1.00 44.89 501 ASN A N 1
ATOM 4046 C CA . ASN A 1 501 ? 0.890 15.801 -24.082 1.00 45.37 501 ASN A CA 1
ATOM 4047 C C . ASN A 1 501 ? 2.117 14.977 -23.699 1.00 45.35 501 ASN A C 1
ATOM 4048 O O . ASN A 1 501 ? 2.741 15.238 -22.673 1.00 44.48 501 ASN A O 1
ATOM 4053 N N . PHE A 1 502 ? 2.454 13.983 -24.527 1.00 44.56 502 PHE A N 1
ATOM 4054 C CA . PHE A 1 502 ? 3.485 13.021 -24.176 1.00 42.30 502 PHE A CA 1
ATOM 4055 C C . PHE A 1 502 ? 4.698 13.181 -25.084 1.00 40.95 502 PHE A C 1
ATOM 4056 O O . PHE A 1 502 ? 5.555 12.308 -25.133 1.00 38.39 502 PHE A O 1
ATOM 4064 N N . GLU A 1 503 ? 4.774 14.314 -25.781 1.00 45.07 503 GLU A N 1
ATOM 4065 C CA . GLU A 1 503 ? 5.727 14.459 -26.866 1.00 46.57 503 GLU A CA 1
ATOM 4066 C C . GLU A 1 503 ? 7.120 14.734 -26.313 1.00 45.11 503 GLU A C 1
ATOM 4067 O O . GLU A 1 503 ? 7.303 15.634 -25.500 1.00 46.86 503 GLU A O 1
ATOM 4073 N N . PHE A 1 504 ? 8.081 13.923 -26.768 1.00 46.89 504 PHE A N 1
ATOM 4074 C CA . PHE A 1 504 ? 9.505 14.149 -26.599 1.00 45.60 504 PHE A CA 1
ATOM 4075 C C . PHE A 1 504 ? 9.856 15.528 -27.158 1.00 47.01 504 PHE A C 1
ATOM 4076 O O . PHE A 1 504 ? 9.429 15.878 -28.259 1.00 46.73 504 PHE A O 1
ATOM 4084 N N . PRO A 1 505 ? 10.637 16.365 -26.434 1.00 48.55 505 PRO A N 1
ATOM 4085 C CA . PRO A 1 505 ? 10.954 17.719 -26.902 1.00 49.76 505 PRO A CA 1
ATOM 4086 C C . PRO A 1 505 ? 11.758 17.712 -28.203 1.00 50.35 505 PRO A C 1
ATOM 4087 O O . PRO A 1 505 ? 12.876 17.200 -28.245 1.00 50.22 505 PRO A O 1
ATOM 4091 N N . LYS A 1 506 ? 11.174 18.304 -29.253 1.00 50.28 506 LYS A N 1
ATOM 4092 C CA . LYS A 1 506 ? 11.691 18.204 -30.611 1.00 52.25 506 LYS A CA 1
ATOM 4093 C C . LYS A 1 506 ? 13.061 18.873 -30.727 1.00 51.30 506 LYS A C 1
ATOM 4094 O O . LYS A 1 506 ? 13.921 18.402 -31.471 1.00 53.56 506 LYS A O 1
ATOM 4100 N N . VAL A 1 507 ? 13.269 19.958 -29.975 1.00 46.54 507 VAL A N 1
ATOM 4101 C CA . VAL A 1 507 ? 14.514 20.706 -30.051 1.00 47.69 507 VAL A CA 1
ATOM 4102 C C . VAL A 1 507 ? 15.707 19.818 -29.672 1.00 49.78 507 VAL A C 1
ATOM 4103 O O . VAL A 1 507 ? 16.849 20.134 -30.001 1.00 50.04 507 VAL A O 1
ATOM 4107 N N . ASN A 1 508 ? 15.439 18.678 -29.023 1.00 53.49 508 ASN A N 1
ATOM 4108 C CA . ASN A 1 508 ? 16.484 17.859 -28.425 1.00 53.45 508 ASN A CA 1
ATOM 4109 C C . ASN A 1 508 ? 16.901 16.681 -29.310 1.00 53.76 508 ASN A C 1
ATOM 4110 O O . ASN A 1 508 ? 17.744 15.895 -28.888 1.00 60.31 508 ASN A O 1
ATOM 4115 N N . ILE A 1 509 ? 16.324 16.537 -30.514 1.00 51.72 509 ILE A N 1
ATOM 4116 C CA . ILE A 1 509 ? 16.738 15.468 -31.418 1.00 50.74 509 ILE A CA 1
ATOM 4117 C C . ILE A 1 509 ? 16.755 15.942 -32.865 1.00 49.93 509 ILE A C 1
ATOM 4118 O O . ILE A 1 509 ? 15.983 16.812 -33.262 1.00 53.13 509 ILE A O 1
ATOM 4123 N N . SER A 1 510 ? 17.627 15.298 -33.644 1.00 47.42 510 SER A N 1
ATOM 4124 C CA . SER A 1 510 ? 17.520 15.262 -35.088 1.00 47.28 510 SER A CA 1
ATOM 4125 C C . SER A 1 510 ? 17.184 13.827 -35.484 1.00 48.65 510 SER A C 1
ATOM 4126 O O . SER A 1 510 ? 17.963 12.913 -35.210 1.00 48.39 510 SER A O 1
ATOM 4129 N N . GLN A 1 511 ? 16.007 13.650 -36.101 1.00 47.86 511 GLN A N 1
ATOM 4130 C CA . GLN A 1 511 ? 15.502 12.339 -36.481 1.00 48.67 511 GLN A CA 1
ATOM 4131 C C . GLN A 1 511 ? 15.797 12.047 -37.949 1.00 48.04 511 GLN A C 1
ATOM 4132 O O . GLN A 1 511 ? 15.699 10.899 -38.380 1.00 48.63 511 GLN A O 1
ATOM 4138 N N . ALA A 1 512 ? 16.136 13.093 -38.711 1.00 47.90 512 ALA A N 1
ATOM 4139 C CA . ALA A 1 512 ? 16.280 12.981 -40.155 1.00 48.26 512 ALA A CA 1
ATOM 4140 C C . ALA A 1 512 ? 17.731 12.682 -40.540 1.00 49.31 512 ALA A C 1
ATOM 4141 O O . ALA A 1 512 ? 18.339 13.414 -41.325 1.00 49.60 512 ALA A O 1
ATOM 4143 N N . THR A 1 513 ? 18.261 11.574 -40.005 1.00 44.87 513 THR A N 1
ATOM 4144 C CA . THR A 1 513 ? 19.642 11.187 -40.240 1.00 44.98 513 THR A CA 1
ATOM 4145 C C . THR A 1 513 ? 19.721 10.317 -41.491 1.00 45.90 513 THR A C 1
ATOM 4146 O O . THR A 1 513 ? 18.699 9.860 -42.000 1.00 46.19 513 THR A O 1
ATOM 4150 N N . GLU A 1 514 ? 20.950 10.087 -41.968 1.00 46.86 514 GLU A N 1
ATOM 4151 C CA . GLU A 1 514 ? 21.179 9.149 -43.053 1.00 46.10 514 GLU A CA 1
ATOM 4152 C C . GLU A 1 514 ? 20.729 7.755 -42.617 1.00 45.90 514 GLU A C 1
ATOM 4153 O O . GLU A 1 514 ? 20.104 7.034 -43.390 1.00 43.98 514 GLU A O 1
ATOM 4159 N N . GLN A 1 515 ? 21.037 7.384 -41.368 1.00 45.53 515 GLN A N 1
ATOM 4160 C CA . GLN A 1 515 ? 20.860 6.006 -40.933 1.00 46.17 515 GLN A CA 1
ATOM 4161 C C . GLN A 1 515 ? 19.394 5.676 -40.652 1.00 45.52 515 GLN A C 1
ATOM 4162 O O . GLN A 1 515 ? 19.016 4.506 -40.677 1.00 42.79 515 GLN A O 1
ATOM 4168 N N . GLU A 1 516 ? 18.575 6.700 -40.382 1.00 46.65 516 GLU A N 1
ATOM 4169 C CA . GLU A 1 516 ? 17.167 6.472 -40.098 1.00 48.67 516 GLU A CA 1
ATOM 4170 C C . GLU A 1 516 ? 16.479 5.957 -41.362 1.00 49.54 516 GLU A C 1
ATOM 4171 O O . GLU A 1 516 ? 15.455 5.285 -41.286 1.00 51.92 516 GLU A O 1
ATOM 4177 N N . LYS A 1 517 ? 17.079 6.242 -42.523 1.00 51.35 517 LYS A N 1
ATOM 4178 C CA . LYS A 1 517 ? 16.511 5.850 -43.805 1.00 51.12 517 LYS A CA 1
ATOM 4179 C C . LYS A 1 517 ? 16.857 4.394 -44.124 1.00 49.51 517 LYS A C 1
ATOM 4180 O O . LYS A 1 517 ? 16.367 3.857 -45.113 1.00 48.88 517 LYS A O 1
ATOM 4186 N N . ASN A 1 518 ? 17.690 3.765 -43.282 1.00 48.50 518 ASN A N 1
ATOM 4187 C CA . ASN A 1 518 ? 18.155 2.401 -43.490 1.00 49.59 518 ASN A CA 1
ATOM 4188 C C . ASN A 1 518 ? 17.618 1.492 -42.383 1.00 46.47 518 ASN A C 1
ATOM 4189 O O . ASN A 1 518 ? 18.311 1.236 -41.400 1.00 47.81 518 ASN A O 1
ATOM 4194 N N . SER A 1 519 ? 16.373 1.024 -42.554 1.00 45.81 519 SER A N 1
ATOM 4195 C CA . SER A 1 519 ? 15.710 0.124 -41.619 1.00 46.66 519 SER A CA 1
ATOM 4196 C C . SER A 1 519 ? 16.392 -1.246 -41.619 1.00 47.45 519 SER A C 1
ATOM 4197 O O . SER A 1 519 ? 16.650 -1.813 -42.681 1.00 46.47 519 SER A O 1
ATOM 4200 N N . LEU A 1 520 ? 16.653 -1.783 -40.419 1.00 46.88 520 LEU A N 1
ATOM 4201 C CA . LEU A 1 520 ? 17.465 -2.984 -40.269 1.00 47.75 520 LEU A CA 1
ATOM 4202 C C . LEU A 1 520 ? 16.609 -4.211 -39.956 1.00 46.52 520 LEU A C 1
ATOM 4203 O O . LEU A 1 520 ? 17.144 -5.302 -39.780 1.00 48.83 520 LEU A O 1
ATOM 4208 N N . TRP A 1 521 ? 15.286 -4.040 -39.889 1.00 45.77 521 TRP A N 1
ATOM 4209 C CA . TRP A 1 521 ? 14.435 -5.126 -39.435 1.00 44.75 521 TRP A CA 1
ATOM 4210 C C . TRP A 1 521 ? 13.307 -5.383 -40.425 1.00 47.68 521 TRP A C 1
ATOM 4211 O O . TRP A 1 521 ? 12.643 -6.417 -40.342 1.00 49.88 521 TRP A O 1
ATOM 4222 N N . GLN A 1 522 ? 13.095 -4.431 -41.340 1.00 47.84 522 GLN A N 1
ATOM 4223 C CA . GLN A 1 522 ? 12.057 -4.562 -42.350 1.00 48.48 522 GLN A CA 1
ATOM 4224 C C . GLN A 1 522 ? 12.517 -3.917 -43.657 1.00 47.54 522 GLN A C 1
ATOM 4225 O O . GLN A 1 522 ? 13.478 -3.149 -43.685 1.00 47.02 522 GLN A O 1
ATOM 4231 N N . PHE A 1 523 ? 11.810 -4.246 -44.741 1.00 45.78 523 PHE A N 1
ATOM 4232 C CA . PHE A 1 523 ? 12.067 -3.661 -46.044 1.00 44.03 523 PHE A CA 1
ATOM 4233 C C . PHE A 1 523 ? 10.745 -3.490 -46.782 1.00 42.09 523 PHE A C 1
ATOM 4234 O O . PHE A 1 523 ? 9.800 -4.235 -46.550 1.00 42.94 523 PHE A O 1
ATOM 4242 N N . ASN A 1 524 ? 10.696 -2.479 -47.651 1.00 44.21 524 ASN A N 1
ATOM 4243 C CA . ASN A 1 524 ? 9.496 -2.117 -48.387 1.00 49.46 524 ASN A CA 1
ATOM 4244 C C . ASN A 1 524 ? 9.533 -2.762 -49.775 1.00 50.51 524 ASN A C 1
ATOM 4245 O O . ASN A 1 524 ? 10.523 -3.388 -50.152 1.00 49.12 524 ASN A O 1
ATOM 4250 N N . GLU A 1 525 ? 8.458 -2.559 -50.547 1.00 52.71 525 GLU A N 1
ATOM 4251 C CA . GLU A 1 525 ? 8.306 -3.156 -51.865 1.00 54.37 525 GLU A CA 1
ATOM 4252 C C . GLU A 1 525 ? 9.425 -2.699 -52.798 1.00 54.00 525 GLU A C 1
ATOM 4253 O O . GLU A 1 525 ? 9.997 -3.513 -53.516 1.00 56.34 525 GLU A O 1
ATOM 4259 N N . GLU A 1 526 ? 9.724 -1.397 -52.791 1.00 54.21 526 GLU A N 1
ATOM 4260 C CA . GLU A 1 526 ? 10.773 -0.860 -53.639 1.00 56.02 526 GLU A CA 1
ATOM 4261 C C . GLU A 1 526 ? 12.068 -1.639 -53.430 1.00 54.35 526 GLU A C 1
ATOM 4262 O O . GLU A 1 526 ? 12.647 -2.126 -54.397 1.00 54.94 526 GLU A O 1
ATOM 4268 N N . ARG A 1 527 ? 12.509 -1.739 -52.166 1.00 50.37 527 ARG A N 1
ATOM 4269 C CA . ARG A 1 527 ? 13.728 -2.447 -51.808 1.00 50.26 527 ARG A CA 1
ATOM 4270 C C . ARG A 1 527 ? 13.593 -3.925 -52.172 1.00 48.61 527 ARG A C 1
ATOM 4271 O O . ARG A 1 527 ? 14.567 -4.543 -52.604 1.00 48.32 527 ARG A O 1
ATOM 4279 N N . ALA A 1 528 ? 12.375 -4.470 -52.016 1.00 45.04 528 ALA A N 1
ATOM 4280 C CA . ALA A 1 528 ? 12.093 -5.864 -52.331 1.00 47.41 528 ALA A CA 1
ATOM 4281 C C . ALA A 1 528 ? 12.351 -6.152 -53.809 1.00 49.42 528 ALA A C 1
ATOM 4282 O O . ALA A 1 528 ? 12.894 -7.209 -54.134 1.00 48.88 528 ALA A O 1
ATOM 4284 N N . LYS A 1 529 ? 11.965 -5.209 -54.687 1.00 48.13 529 LYS A N 1
ATOM 4285 C CA . LYS A 1 529 ? 12.158 -5.335 -56.127 1.00 49.36 529 LYS A CA 1
ATOM 4286 C C . LYS A 1 529 ? 13.646 -5.301 -56.476 1.00 48.84 529 LYS A C 1
ATOM 4287 O O . LYS A 1 529 ? 14.099 -6.031 -57.357 1.00 50.65 529 LYS A O 1
ATOM 4293 N N . ILE A 1 530 ? 14.402 -4.443 -55.787 1.00 46.37 530 ILE A N 1
ATOM 4294 C CA . ILE A 1 530 ? 15.824 -4.290 -56.061 1.00 49.45 530 ILE A CA 1
ATOM 4295 C C . ILE A 1 530 ? 16.584 -5.543 -55.616 1.00 50.07 530 ILE A C 1
ATOM 4296 O O . ILE A 1 530 ? 17.469 -6.013 -56.328 1.00 48.47 530 ILE A O 1
ATOM 4301 N N . GLN A 1 531 ? 16.239 -6.074 -54.436 1.00 50.82 531 GLN A N 1
ATOM 4302 C CA . GLN A 1 531 ? 16.896 -7.261 -53.914 1.00 49.50 531 GLN A CA 1
ATOM 4303 C C . GLN A 1 531 ? 16.653 -8.443 -54.849 1.00 48.50 531 GLN A C 1
ATOM 4304 O O . GLN A 1 531 ? 17.560 -9.239 -55.089 1.00 45.00 531 GLN A O 1
ATOM 4310 N N . PHE A 1 532 ? 15.419 -8.556 -55.357 1.00 44.95 532 PHE A N 1
ATOM 4311 C CA . PHE A 1 532 ? 15.049 -9.680 -56.197 1.00 44.47 532 PHE A CA 1
ATOM 4312 C C . PHE A 1 532 ? 15.878 -9.694 -57.483 1.00 47.92 532 PHE A C 1
ATOM 4313 O O . PHE A 1 532 ? 16.387 -10.745 -57.880 1.00 48.67 532 PHE A O 1
ATOM 4321 N N . GLU A 1 533 ? 15.995 -8.530 -58.136 1.00 47.05 533 GLU A N 1
ATOM 4322 C CA . GLU A 1 533 ? 16.743 -8.426 -59.379 1.00 48.09 533 GLU A CA 1
ATOM 4323 C C . GLU A 1 533 ? 18.202 -8.787 -59.112 1.00 47.79 533 GLU A C 1
ATOM 4324 O O . GLU A 1 533 ? 18.857 -9.436 -59.922 1.00 48.61 533 GLU A O 1
ATOM 4330 N N . GLU A 1 534 ? 18.694 -8.382 -57.946 1.00 47.58 534 GLU A N 1
ATOM 4331 C CA . GLU A 1 534 ? 20.073 -8.646 -57.589 1.00 49.82 534 GLU A CA 1
ATOM 4332 C C . GLU A 1 534 ? 20.262 -10.134 -57.289 1.00 49.31 534 GLU A C 1
ATOM 4333 O O . GLU A 1 534 ? 21.304 -10.697 -57.626 1.00 47.19 534 GLU A O 1
ATOM 4339 N N . TYR A 1 535 ? 19.262 -10.764 -56.649 1.00 46.51 535 TYR A N 1
ATOM 4340 C CA . TYR A 1 535 ? 19.327 -12.189 -56.356 1.00 46.14 535 TYR A CA 1
ATOM 4341 C C . TYR A 1 535 ? 19.380 -12.984 -57.662 1.00 46.81 535 TYR A C 1
ATOM 4342 O O . TYR A 1 535 ? 20.180 -13.912 -57.787 1.00 41.79 535 TYR A O 1
ATOM 4351 N N . LYS A 1 536 ? 18.518 -12.609 -58.620 1.00 48.33 536 LYS A N 1
ATOM 4352 C CA . LYS A 1 536 ? 18.466 -13.234 -59.933 1.00 50.14 536 LYS A CA 1
ATOM 4353 C C . LYS A 1 536 ? 19.823 -13.123 -60.623 1.00 50.02 536 LYS A C 1
ATOM 4354 O O . LYS A 1 536 ? 20.420 -14.138 -60.981 1.00 44.41 536 LYS A O 1
ATOM 4360 N N . LYS A 1 537 ? 20.291 -11.880 -60.803 1.00 51.09 537 LYS A N 1
ATOM 4361 C CA . LYS A 1 537 ? 21.538 -11.611 -61.499 1.00 56.59 537 LYS A CA 1
ATOM 4362 C C . LYS A 1 537 ? 22.638 -12.502 -60.925 1.00 57.69 537 LYS A C 1
ATOM 4363 O O . LYS A 1 537 ? 23.332 -13.190 -61.670 1.00 57.03 537 LYS A O 1
ATOM 4369 N N . ASN A 1 538 ? 22.770 -12.489 -59.594 1.00 55.10 538 ASN A N 1
ATOM 4370 C CA . ASN A 1 538 ? 23.846 -13.187 -58.912 1.00 53.92 538 ASN A CA 1
ATOM 4371 C C . ASN A 1 538 ? 23.705 -14.690 -59.109 1.00 53.32 538 ASN A C 1
ATOM 4372 O O . ASN A 1 538 ? 24.705 -15.398 -59.199 1.00 50.10 538 ASN A O 1
ATOM 4377 N N . TYR A 1 539 ? 22.458 -15.171 -59.160 1.00 53.53 539 TYR A N 1
ATOM 4378 C CA . TYR A 1 539 ? 22.220 -16.594 -59.326 1.00 51.40 539 TYR A CA 1
ATOM 4379 C C . TYR A 1 539 ? 22.647 -17.045 -60.722 1.00 53.17 539 TYR A C 1
ATOM 4380 O O . TYR A 1 539 ? 23.140 -18.156 -60.890 1.00 55.13 539 TYR A O 1
ATOM 4389 N N . PHE A 1 540 ? 22.430 -16.183 -61.722 1.00 53.80 540 PHE A N 1
ATOM 4390 C CA . PHE A 1 540 ? 22.790 -16.476 -63.100 1.00 56.45 540 PHE A CA 1
ATOM 4391 C C . PHE A 1 540 ? 24.267 -16.171 -63.333 1.00 60.87 540 PHE A C 1
ATOM 4392 O O . PHE A 1 540 ? 24.840 -16.601 -64.334 1.00 65.91 540 PHE A O 1
ATOM 4400 N N . GLU A 1 541 ? 24.854 -15.436 -62.376 1.00 65.04 541 GLU A N 1
ATOM 4401 C CA . GLU A 1 541 ? 26.252 -15.026 -62.301 1.00 66.87 541 GLU A CA 1
ATOM 4402 C C . GLU A 1 541 ? 26.534 -13.887 -63.283 1.00 69.29 541 GLU A C 1
ATOM 4403 O O . GLU A 1 541 ? 27.543 -13.914 -63.979 1.00 82.23 541 GLU A O 1
ATOM 4409 N N . GLY A 1 542 ? 25.653 -12.876 -63.309 1.00 69.56 542 GLY A N 1
ATOM 4410 C CA . GLY A 1 542 ? 25.814 -11.694 -64.145 1.00 65.33 542 GLY A CA 1
ATOM 4411 C C . GLY A 1 542 ? 27.152 -11.010 -63.910 1.00 71.89 542 GLY A C 1
ATOM 4412 O O . GLY A 1 542 ? 27.269 -9.818 -64.278 1.00 81.67 542 GLY A O 1
ATOM 4413 N N . GLN B 2 6 ? -34.886 -9.508 5.687 1.00 79.90 3 GLN C N 1
ATOM 4414 C CA . GLN B 2 6 ? -34.021 -10.706 5.447 1.00 77.22 3 GLN C CA 1
ATOM 4415 C C . GLN B 2 6 ? -32.544 -10.302 5.500 1.00 76.49 3 GLN C C 1
ATOM 4416 O O . GLN B 2 6 ? -31.727 -10.797 4.722 1.00 76.36 3 GLN C O 1
ATOM 4422 N N . LEU B 2 7 ? -32.205 -9.399 6.430 1.00 70.84 4 LEU C N 1
ATOM 4423 C CA . LEU B 2 7 ? -30.832 -8.948 6.602 1.00 69.21 4 LEU C CA 1
ATOM 4424 C C . LEU B 2 7 ? -30.454 -9.017 8.079 1.00 64.34 4 LEU C C 1
ATOM 4425 O O . LEU B 2 7 ? -31.129 -8.434 8.921 1.00 66.99 4 LEU C O 1
ATOM 4430 N N . VAL B 2 8 ? -29.343 -9.706 8.365 1.00 61.49 5 VAL C N 1
ATOM 4431 C CA . VAL B 2 8 ? -28.886 -9.959 9.724 1.00 60.27 5 VAL C CA 1
ATOM 4432 C C . VAL B 2 8 ? -27.549 -9.248 9.930 1.00 57.69 5 VAL C C 1
ATOM 4433 O O . VAL B 2 8 ? -26.573 -9.546 9.243 1.00 52.00 5 VAL C O 1
ATOM 4437 N N . GLU B 2 9 ? -27.530 -8.312 10.888 1.00 59.72 6 GLU C N 1
ATOM 4438 C CA . GLU B 2 9 ? -26.364 -7.490 11.178 1.00 60.40 6 GLU C CA 1
ATOM 4439 C C . GLU B 2 9 ? -25.773 -7.903 12.519 1.00 58.76 6 GLU C C 1
ATOM 4440 O O . GLU B 2 9 ? -26.498 -8.017 13.503 1.00 64.34 6 GLU C O 1
ATOM 4446 N N . SER B 2 10 ? -24.447 -8.072 12.558 1.00 58.88 7 SER C N 1
ATOM 4447 C CA . SER B 2 10 ? -23.749 -8.429 13.785 1.00 59.93 7 SER C CA 1
ATOM 4448 C C . SER B 2 10 ? -22.263 -8.096 13.673 1.00 58.29 7 SER C C 1
ATOM 4449 O O . SER B 2 10 ? -21.772 -7.787 12.588 1.00 57.69 7 SER C O 1
ATOM 4452 N N . GLY B 2 11 ? -21.561 -8.185 14.811 1.00 58.71 8 GLY C N 1
ATOM 4453 C CA . GLY B 2 11 ? -20.111 -8.095 14.862 1.00 55.37 8 GLY C CA 1
ATOM 4454 C C . GLY B 2 11 ? -19.613 -6.895 15.665 1.00 56.05 8 GLY C C 1
ATOM 4455 O O . GLY B 2 11 ? -18.415 -6.786 15.921 1.00 54.56 8 GLY C O 1
ATOM 4456 N N . GLY B 2 12 ? -20.540 -6.010 16.059 1.00 55.88 9 GLY C N 1
ATOM 4457 C CA . GLY B 2 12 ? -20.205 -4.766 16.735 1.00 58.32 9 GLY C CA 1
ATOM 4458 C C . GLY B 2 12 ? -20.012 -4.952 18.237 1.00 61.38 9 GLY C C 1
ATOM 4459 O O . GLY B 2 12 ? -19.975 -6.079 18.727 1.00 64.40 9 GLY C O 1
ATOM 4460 N N . GLY B 2 13 ? -19.885 -3.830 18.956 1.00 61.98 10 GLY C N 1
ATOM 4461 C CA . GLY B 2 13 ? -19.678 -3.850 20.396 1.00 61.60 10 GLY C CA 1
ATOM 4462 C C . GLY B 2 13 ? -18.638 -2.825 20.842 1.00 61.71 10 GLY C C 1
ATOM 4463 O O . GLY B 2 13 ? -18.347 -1.870 20.124 1.00 60.68 10 GLY C O 1
ATOM 4464 N N . LEU B 2 14 ? -18.078 -3.043 22.034 1.00 62.27 11 LEU C N 1
ATOM 4465 C CA . LEU B 2 14 ? -17.119 -2.116 22.608 1.00 63.87 11 LEU C CA 1
ATOM 4466 C C . LEU B 2 14 ? -15.762 -2.802 22.746 1.00 63.06 11 LEU C C 1
ATOM 4467 O O . LEU B 2 14 ? -15.671 -3.894 23.301 1.00 66.95 11 LEU C O 1
ATOM 4472 N N . VAL B 2 15 ? -14.725 -2.143 22.215 1.00 59.06 12 VAL C N 1
ATOM 4473 C CA . VAL B 2 15 ? -13.343 -2.578 22.335 1.00 56.30 12 VAL C CA 1
ATOM 4474 C C . VAL B 2 15 ? -12.532 -1.425 22.914 1.00 55.66 12 VAL C C 1
ATOM 4475 O O . VAL B 2 15 ? -12.967 -0.274 22.882 1.00 56.29 12 VAL C O 1
ATOM 4479 N N . GLN B 2 16 ? -11.344 -1.753 23.431 1.00 58.51 13 GLN C N 1
ATOM 4480 C CA . GLN B 2 16 ? -10.389 -0.748 23.865 1.00 60.57 13 GLN C CA 1
ATOM 4481 C C . GLN B 2 16 ? -9.591 -0.294 22.645 1.00 56.59 13 GLN C C 1
ATOM 4482 O O . GLN B 2 16 ? -9.605 -0.963 21.611 1.00 55.12 13 GLN C O 1
ATOM 4488 N N . THR B 2 17 ? -8.913 0.853 22.766 1.00 56.37 14 THR C N 1
ATOM 4489 C CA . THR B 2 17 ? -8.008 1.307 21.721 1.00 54.37 14 THR C CA 1
ATOM 4490 C C . THR B 2 17 ? -7.000 0.202 21.413 1.00 54.20 14 THR C C 1
ATOM 4491 O O . THR B 2 17 ? -6.366 -0.327 22.322 1.00 55.50 14 THR C O 1
ATOM 4495 N N . GLY B 2 18 ? -6.887 -0.153 20.127 1.00 51.83 15 GLY C N 1
ATOM 4496 C CA . GLY B 2 18 ? -5.957 -1.174 19.676 1.00 51.47 15 GLY C CA 1
ATOM 4497 C C . GLY B 2 18 ? -6.649 -2.475 19.264 1.00 53.46 15 GLY C C 1
ATOM 4498 O O . GLY B 2 18 ? -6.076 -3.260 18.509 1.00 53.23 15 GLY C O 1
ATOM 4499 N N . GLY B 2 19 ? -7.875 -2.695 19.760 1.00 51.40 16 GLY C N 1
ATOM 4500 C CA . GLY B 2 19 ? -8.599 -3.936 19.526 1.00 51.24 16 GLY C CA 1
ATOM 4501 C C . GLY B 2 19 ? -9.091 -4.083 18.086 1.00 52.55 16 GLY C C 1
ATOM 4502 O O . GLY B 2 19 ? -8.917 -3.180 17.273 1.00 50.96 16 GLY C O 1
ATOM 4503 N N . SER B 2 20 ? -9.715 -5.232 17.793 1.00 55.02 17 SER C N 1
ATOM 4504 C CA . SER B 2 20 ? -10.272 -5.537 16.485 1.00 54.92 17 SER C CA 1
ATOM 4505 C C . SER B 2 20 ? -11.763 -5.834 16.611 1.00 54.94 17 SER C C 1
ATOM 4506 O O . SER B 2 20 ? -12.231 -6.208 17.683 1.00 56.13 17 SER C O 1
ATOM 4509 N N . LEU B 2 21 ? -12.484 -5.677 15.495 1.00 53.04 18 LEU C N 1
ATOM 4510 C CA . LEU B 2 21 ? -13.848 -6.156 15.342 1.00 53.31 18 LEU C CA 1
ATOM 4511 C C . LEU B 2 21 ? -14.053 -6.588 13.894 1.00 53.20 18 LEU C C 1
ATOM 4512 O O . LEU B 2 21 ? -13.405 -6.061 12.991 1.00 56.38 18 LEU C O 1
ATOM 4517 N N . ARG B 2 22 ? -14.945 -7.562 13.689 1.00 53.29 19 ARG C N 1
ATOM 4518 C CA . ARG B 2 22 ? -15.352 -7.959 12.353 1.00 54.56 19 ARG C CA 1
ATOM 4519 C C . ARG B 2 22 ? -16.852 -7.722 12.226 1.00 51.42 19 ARG C C 1
ATOM 4520 O O . ARG B 2 22 ? -17.648 -8.443 12.816 1.00 53.34 19 ARG C O 1
ATOM 4528 N N . LEU B 2 23 ? -17.226 -6.686 11.470 1.00 51.50 20 LEU C N 1
ATOM 4529 C CA . LEU B 2 23 ? -18.630 -6.416 11.210 1.00 48.31 20 LEU C CA 1
ATOM 4530 C C . LEU B 2 23 ? -19.121 -7.388 10.150 1.00 48.27 20 LEU C C 1
ATOM 4531 O O . LEU B 2 23 ? -18.363 -7.750 9.252 1.00 45.38 20 LEU C O 1
ATOM 4536 N N . SER B 2 24 ? -20.402 -7.760 10.257 1.00 50.60 21 SER C N 1
ATOM 4537 C CA . SER B 2 24 ? -21.026 -8.684 9.328 1.00 50.55 21 SER C CA 1
ATOM 4538 C C . SER B 2 24 ? -22.452 -8.242 9.012 1.00 49.64 21 SER C C 1
ATOM 4539 O O . SER B 2 24 ? -23.232 -7.945 9.917 1.00 48.63 21 SER C O 1
ATOM 4542 N N . CYS B 2 25 ? -22.761 -8.187 7.711 1.00 50.87 22 CYS C N 1
ATOM 4543 C CA . CYS B 2 25 ? -24.119 -8.060 7.202 1.00 54.63 22 CYS C CA 1
ATOM 4544 C C . CYS B 2 25 ? -24.385 -9.243 6.277 1.00 51.81 22 CYS C C 1
ATOM 4545 O O . CYS B 2 25 ? -23.679 -9.422 5.288 1.00 51.94 22 CYS C O 1
ATOM 4548 N N . ALA B 2 26 ? -25.406 -10.040 6.604 1.00 52.36 23 ALA C N 1
ATOM 4549 C CA . ALA B 2 26 ? -25.751 -11.204 5.804 1.00 55.13 23 ALA C CA 1
ATOM 4550 C C . ALA B 2 26 ? -27.197 -11.092 5.330 1.00 55.35 23 ALA C C 1
ATOM 4551 O O . ALA B 2 26 ? -28.097 -10.863 6.133 1.00 56.81 23 ALA C O 1
ATOM 4553 N N . SER B 2 27 ? -27.399 -11.240 4.016 1.00 57.68 24 SER C N 1
ATOM 4554 C CA . SER B 2 27 ? -28.730 -11.176 3.432 1.00 60.26 24 SER C CA 1
ATOM 4555 C C . SER B 2 27 ? -29.117 -12.533 2.852 1.00 60.24 24 SER C C 1
ATOM 4556 O O . SER B 2 27 ? -28.261 -13.360 2.550 1.00 57.98 24 SER C O 1
ATOM 4559 N N . SER B 2 28 ? -30.426 -12.737 2.695 1.00 64.06 25 SER C N 1
ATOM 4560 C CA . SER B 2 28 ? -30.964 -13.942 2.090 1.00 69.61 25 SER C CA 1
ATOM 4561 C C . SER B 2 28 ? -32.268 -13.582 1.390 1.00 74.52 25 SER C C 1
ATOM 4562 O O . SER B 2 28 ? -33.066 -12.821 1.927 1.00 80.66 25 SER C O 1
ATOM 4565 N N . GLY B 2 29 ? -32.473 -14.127 0.188 1.00 78.65 26 GLY C N 1
ATOM 4566 C CA . GLY B 2 29 ? -33.702 -13.877 -0.547 1.00 80.87 26 GLY C CA 1
ATOM 4567 C C . GLY B 2 29 ? -33.482 -12.942 -1.733 1.00 84.10 26 GLY C C 1
ATOM 4568 O O . GLY B 2 29 ? -34.435 -12.370 -2.258 1.00 83.68 26 GLY C O 1
ATOM 4569 N N . SER B 2 30 ? -32.217 -12.806 -2.147 1.00 88.53 27 SER C N 1
ATOM 4570 C CA . SER B 2 30 ? -31.869 -12.039 -3.331 1.00 88.59 27 SER C CA 1
ATOM 4571 C C . SER B 2 30 ? -30.615 -12.612 -3.988 1.00 90.74 27 SER C C 1
ATOM 4572 O O . SER B 2 30 ? -29.698 -13.071 -3.307 1.00 90.61 27 SER C O 1
ATOM 4575 N N . ILE B 2 31 ? -30.608 -12.574 -5.326 1.00 92.58 28 ILE C N 1
ATOM 4576 C CA . ILE B 2 31 ? -29.437 -12.883 -6.131 1.00 91.18 28 ILE C CA 1
ATOM 4577 C C . ILE B 2 31 ? -28.428 -11.760 -5.915 1.00 86.87 28 ILE C C 1
ATOM 4578 O O . ILE B 2 31 ? -28.594 -10.669 -6.462 1.00 85.01 28 ILE C O 1
ATOM 4583 N N . ALA B 2 32 ? -27.397 -12.039 -5.109 1.00 78.86 29 ALA C N 1
ATOM 4584 C CA . ALA B 2 32 ? -26.321 -11.092 -4.860 1.00 79.20 29 ALA C CA 1
ATOM 4585 C C . ALA B 2 32 ? -26.895 -9.734 -4.453 1.00 78.62 29 ALA C C 1
ATOM 4586 O O . ALA B 2 32 ? -26.795 -8.754 -5.193 1.00 78.53 29 ALA C O 1
ATOM 4588 N N . GLY B 2 33 ? -27.492 -9.697 -3.256 1.00 72.32 30 GLY C N 1
ATOM 4589 C CA . GLY B 2 33 ? -28.005 -8.463 -2.686 1.00 68.02 30 GLY C CA 1
ATOM 4590 C C . GLY B 2 33 ? -26.885 -7.482 -2.345 1.00 65.33 30 GLY C C 1
ATOM 4591 O O . GLY B 2 33 ? -27.153 -6.331 -2.003 1.00 62.71 30 GLY C O 1
ATOM 4592 N N . PHE B 2 34 ? -25.632 -7.943 -2.460 1.00 61.90 31 PHE C N 1
ATOM 4593 C CA . PHE B 2 34 ? -24.479 -7.137 -2.097 1.00 61.38 31 PHE C CA 1
ATOM 4594 C C . PHE B 2 34 ? -23.401 -7.205 -3.171 1.00 63.09 31 PHE C C 1
ATOM 4595 O O . PHE B 2 34 ? -22.213 -7.243 -2.853 1.00 62.60 31 PHE C O 1
ATOM 4603 N N . GLU B 2 35 ? -23.811 -7.184 -4.441 1.00 65.93 32 GLU C N 1
ATOM 4604 C CA . GLU B 2 35 ? -22.832 -7.297 -5.511 1.00 68.02 32 GLU C CA 1
ATOM 4605 C C . GLU B 2 35 ? -22.056 -5.987 -5.660 1.00 65.91 32 GLU C C 1
ATOM 4606 O O . GLU B 2 35 ? -20.958 -5.963 -6.216 1.00 68.24 32 GLU C O 1
ATOM 4612 N N . THR B 2 36 ? -22.654 -4.909 -5.142 1.00 62.54 33 THR C N 1
ATOM 4613 C CA . THR B 2 36 ? -22.007 -3.635 -4.886 1.00 56.34 33 THR C CA 1
ATOM 4614 C C . THR B 2 36 ? -22.232 -3.344 -3.404 1.00 53.40 33 THR C C 1
ATOM 4615 O O . THR B 2 36 ? -23.360 -3.478 -2.930 1.00 52.01 33 THR C O 1
ATOM 4619 N N . VAL B 2 37 ? -21.173 -3.012 -2.653 1.00 48.87 34 VAL C N 1
ATOM 4620 C CA . VAL B 2 37 ? -21.369 -2.726 -1.237 1.00 46.05 34 VAL C CA 1
ATOM 4621 C C . VAL B 2 37 ? -20.629 -1.454 -0.825 1.00 44.54 34 VAL C C 1
ATOM 4622 O O . VAL B 2 37 ? -19.469 -1.254 -1.181 1.00 46.14 34 VAL C O 1
ATOM 4626 N N . THR B 2 38 ? -21.328 -0.599 -0.070 1.00 42.73 35 THR C N 1
ATOM 4627 C CA . THR B 2 38 ? -20.731 0.582 0.537 1.00 43.38 35 THR C CA 1
ATOM 4628 C C . THR B 2 38 ? -20.853 0.471 2.058 1.00 42.60 35 THR C C 1
ATOM 4629 O O . THR B 2 38 ? -21.918 0.131 2.568 1.00 44.07 35 THR C O 1
ATOM 4633 N N . TRP B 2 39 ? -19.747 0.742 2.765 1.00 41.87 36 TRP C N 1
ATOM 4634 C CA . TRP B 2 39 ? -19.741 0.869 4.215 1.00 43.07 36 TRP C CA 1
ATOM 4635 C C . TRP B 2 39 ? -19.651 2.342 4.612 1.00 45.53 36 TRP C C 1
ATOM 4636 O O . TRP B 2 39 ? -18.735 3.049 4.188 1.00 45.57 36 TRP C O 1
ATOM 4647 N N . SER B 2 40 ? -20.594 2.779 5.457 1.00 44.75 37 SER C N 1
ATOM 4648 C CA . SER B 2 40 ? -20.627 4.138 5.976 1.00 44.96 37 SER C CA 1
ATOM 4649 C C . SER B 2 40 ? -20.698 4.113 7.502 1.00 43.69 37 SER C C 1
ATOM 4650 O O . SER B 2 40 ? -20.985 3.075 8.092 1.00 43.85 37 SER C O 1
ATOM 4653 N N . ARG B 2 41 ? -20.433 5.265 8.129 1.00 40.51 38 ARG C N 1
ATOM 4654 C CA . ARG B 2 41 ? -20.473 5.383 9.577 1.00 43.02 38 ARG C CA 1
ATOM 4655 C C . ARG B 2 41 ? -20.941 6.783 9.962 1.00 43.73 38 ARG C C 1
ATOM 4656 O O . ARG B 2 41 ? -20.666 7.751 9.258 1.00 44.67 38 ARG C O 1
ATOM 4664 N N . GLN B 2 42 ? -21.652 6.874 11.088 1.00 45.66 39 GLN C N 1
ATOM 4665 C CA . GLN B 2 42 ? -22.108 8.157 11.586 1.00 48.44 39 GLN C CA 1
ATOM 4666 C C . GLN B 2 42 ? -21.867 8.247 13.086 1.00 50.09 39 GLN C C 1
ATOM 4667 O O . GLN B 2 42 ? -22.383 7.437 13.854 1.00 49.60 39 GLN C O 1
ATOM 4673 N N . ALA B 2 43 ? -21.076 9.253 13.472 1.00 54.78 40 ALA C N 1
ATOM 4674 C CA . ALA B 2 43 ? -20.898 9.641 14.861 1.00 58.53 40 ALA C CA 1
ATOM 4675 C C . ALA B 2 43 ? -21.997 10.640 15.226 1.00 61.56 40 ALA C C 1
ATOM 4676 O O . ALA B 2 43 ? -22.558 11.274 14.333 1.00 63.55 40 ALA C O 1
ATOM 4678 N N . PRO B 2 44 ? -22.351 10.810 16.526 1.00 65.48 41 PRO C N 1
ATOM 4679 C CA . PRO B 2 44 ? -23.374 11.781 16.920 1.00 63.02 41 PRO C CA 1
ATOM 4680 C C . PRO B 2 44 ? -22.821 13.187 16.703 1.00 60.64 41 PRO C C 1
ATOM 4681 O O . PRO B 2 44 ? -21.688 13.480 17.087 1.00 56.50 41 PRO C O 1
ATOM 4685 N N . GLY B 2 45 ? -23.622 14.027 16.040 1.00 62.23 42 GLY C N 1
ATOM 4686 C CA . GLY B 2 45 ? -23.245 15.399 15.738 1.00 64.59 42 GLY C CA 1
ATOM 4687 C C . GLY B 2 45 ? -22.254 15.509 14.579 1.00 64.83 42 GLY C C 1
ATOM 4688 O O . GLY B 2 45 ? -21.625 16.552 14.402 1.00 63.25 42 GLY C O 1
ATOM 4689 N N . LYS B 2 46 ? -22.114 14.425 13.805 1.00 60.86 43 LYS C N 1
ATOM 4690 C CA . LYS B 2 46 ? -21.334 14.449 12.576 1.00 57.68 43 LYS C CA 1
ATOM 4691 C C . LYS B 2 46 ? -22.218 13.994 11.416 1.00 55.47 43 LYS C C 1
ATOM 4692 O O . LYS B 2 46 ? -23.277 13.408 11.632 1.00 52.12 43 LYS C O 1
ATOM 4698 N N . SER B 2 47 ? -21.772 14.290 10.187 1.00 53.52 44 SER C N 1
ATOM 4699 C CA . SER B 2 47 ? -22.412 13.805 8.972 1.00 51.90 44 SER C CA 1
ATOM 4700 C C . SER B 2 47 ? -22.004 12.359 8.707 1.00 48.54 44 SER C C 1
ATOM 4701 O O . SER B 2 47 ? -20.923 11.929 9.104 1.00 47.33 44 SER C O 1
ATOM 4704 N N . LEU B 2 48 ? -22.884 11.623 8.018 1.00 45.64 45 LEU C N 1
ATOM 4705 C CA . LEU B 2 48 ? -22.571 10.284 7.552 1.00 45.68 45 LEU C CA 1
ATOM 4706 C C . LEU B 2 48 ? -21.255 10.323 6.775 1.00 45.67 45 LEU C C 1
ATOM 4707 O O . LEU B 2 48 ? -21.068 11.175 5.915 1.00 45.47 45 LEU C O 1
ATOM 4712 N N . GLN B 2 49 ? -20.345 9.396 7.095 1.00 45.39 46 GLN C N 1
ATOM 4713 C CA . GLN B 2 49 ? -19.007 9.384 6.527 1.00 43.98 46 GLN C CA 1
ATOM 4714 C C . GLN B 2 49 ? -18.755 8.042 5.836 1.00 45.36 46 GLN C C 1
ATOM 4715 O O . GLN B 2 49 ? -19.096 6.983 6.364 1.00 45.55 46 GLN C O 1
ATOM 4721 N N . TRP B 2 50 ? -18.157 8.103 4.639 1.00 44.85 47 TRP C N 1
ATOM 4722 C CA . TRP B 2 50 ? -17.764 6.928 3.873 1.00 40.19 47 TRP C CA 1
ATOM 4723 C C . TRP B 2 50 ? -16.546 6.253 4.506 1.00 40.73 47 TRP C C 1
ATOM 4724 O O . TRP B 2 50 ? -15.585 6.925 4.878 1.00 39.35 47 TRP C O 1
ATOM 4735 N N . VAL B 2 51 ? -16.591 4.915 4.583 1.00 41.05 48 VAL C N 1
ATOM 4736 C CA . VAL B 2 51 ? -15.522 4.107 5.151 1.00 42.27 48 VAL C CA 1
ATOM 4737 C C . VAL B 2 51 ? -14.793 3.345 4.041 1.00 43.69 48 VAL C C 1
ATOM 4738 O O . VAL B 2 51 ? -13.580 3.489 3.884 1.00 43.62 48 VAL C O 1
ATOM 4742 N N . ALA B 2 52 ? -15.531 2.502 3.301 1.00 45.74 49 ALA C N 1
ATOM 4743 C CA . ALA B 2 52 ? -14.940 1.640 2.286 1.00 44.33 49 ALA C CA 1
ATOM 4744 C C . ALA B 2 52 ? -16.010 1.141 1.321 1.00 44.06 49 ALA C C 1
ATOM 4745 O O . ALA B 2 52 ? -17.203 1.211 1.615 1.00 44.07 49 ALA C O 1
ATOM 4747 N N . SER B 2 53 ? -15.554 0.633 0.171 1.00 44.48 50 SER C N 1
ATOM 4748 C CA . SER B 2 53 ? -16.435 0.162 -0.886 1.00 48.03 50 SER C CA 1
ATOM 4749 C C . SER B 2 53 ? -15.829 -1.050 -1.591 1.00 49.08 50 SER C C 1
ATOM 4750 O O . SER B 2 53 ? -14.608 -1.216 -1.619 1.00 48.58 50 SER C O 1
ATOM 4753 N N . MET B 2 54 ? -16.708 -1.878 -2.168 1.00 51.03 51 MET C N 1
ATOM 4754 C CA . MET B 2 54 ? -16.305 -2.987 -3.018 1.00 52.40 51 MET C CA 1
ATOM 4755 C C . MET B 2 54 ? -17.195 -2.999 -4.259 1.00 50.17 51 MET C C 1
ATOM 4756 O O . MET B 2 54 ? -18.417 -3.102 -4.148 1.00 48.32 51 MET C O 1
ATOM 4761 N N . THR B 2 55 ? -16.560 -2.880 -5.433 1.00 48.73 52 THR C N 1
ATOM 4762 C CA . THR B 2 55 ? -17.268 -2.807 -6.703 1.00 51.11 52 THR C CA 1
ATOM 4763 C C . THR B 2 55 ? -17.762 -4.191 -7.117 1.00 52.17 52 THR C C 1
ATOM 4764 O O . THR B 2 55 ? -17.470 -5.192 -6.466 1.00 50.85 52 THR C O 1
ATOM 4768 N N . LYS B 2 56 ? -18.497 -4.220 -8.232 1.00 56.73 53 LYS C N 1
ATOM 4769 C CA . LYS B 2 56 ? -18.958 -5.455 -8.843 1.00 62.34 53 LYS C CA 1
ATOM 4770 C C . LYS B 2 56 ? -17.773 -6.254 -9.391 1.00 62.21 53 LYS C C 1
ATOM 4771 O O . LYS B 2 56 ? -17.925 -7.425 -9.717 1.00 63.84 53 LYS C O 1
ATOM 4777 N N . THR B 2 57 ? -16.596 -5.617 -9.465 1.00 64.55 54 THR C N 1
ATOM 4778 C CA . THR B 2 57 ? -15.377 -6.226 -9.975 1.00 66.10 54 THR C CA 1
ATOM 4779 C C . THR B 2 57 ? -14.530 -6.767 -8.822 1.00 66.20 54 THR C C 1
ATOM 4780 O O . THR B 2 57 ? -13.392 -7.176 -9.039 1.00 70.66 54 THR C O 1
ATOM 4784 N N . ASN B 2 58 ? -15.084 -6.754 -7.603 1.00 64.77 55 ASN C N 1
ATOM 4785 C CA . ASN B 2 58 ? -14.356 -7.158 -6.406 1.00 65.26 55 ASN C CA 1
ATOM 4786 C C . ASN B 2 58 ? -13.181 -6.208 -6.175 1.00 60.39 55 ASN C C 1
ATOM 4787 O O . ASN B 2 58 ? -12.130 -6.615 -5.690 1.00 59.02 55 ASN C O 1
ATOM 4792 N N . ASN B 2 59 ? -13.381 -4.937 -6.534 1.00 60.78 56 ASN C N 1
ATOM 4793 C CA . ASN B 2 59 ? -12.392 -3.891 -6.330 1.00 57.44 56 ASN C CA 1
ATOM 4794 C C . ASN B 2 59 ? -12.648 -3.219 -4.982 1.00 53.29 56 ASN C C 1
ATOM 4795 O O . ASN B 2 59 ? -13.751 -2.746 -4.726 1.00 52.50 56 ASN C O 1
ATOM 4800 N N . GLU B 2 60 ? -11.614 -3.181 -4.134 1.00 49.76 57 GLU C N 1
ATOM 4801 C CA . GLU B 2 60 ? -11.717 -2.641 -2.789 1.00 49.73 57 GLU C CA 1
ATOM 4802 C C . GLU B 2 60 ? -11.191 -1.209 -2.767 1.00 48.78 57 GLU C C 1
ATOM 4803 O O . GLU B 2 60 ? -10.031 -0.962 -3.108 1.00 47.10 57 GLU C O 1
ATOM 4809 N N . ILE B 2 61 ? -12.057 -0.279 -2.345 1.00 47.45 58 ILE C N 1
ATOM 4810 C CA . ILE B 2 61 ? -11.710 1.133 -2.247 1.00 45.18 58 ILE C CA 1
ATOM 4811 C C . ILE B 2 61 ? -11.872 1.578 -0.794 1.00 45.04 58 ILE C C 1
ATOM 4812 O O . ILE B 2 61 ? -12.923 1.372 -0.187 1.00 46.43 58 ILE C O 1
ATOM 4817 N N . TYR B 2 62 ? -10.813 2.189 -0.248 1.00 45.19 59 TYR C N 1
ATOM 4818 C CA . TYR B 2 62 ? -10.743 2.536 1.164 1.00 44.03 59 TYR C CA 1
ATOM 4819 C C . TYR B 2 62 ? -10.581 4.042 1.338 1.00 43.50 59 TYR C C 1
ATOM 4820 O O . TYR B 2 62 ? -9.818 4.680 0.615 1.00 46.77 59 TYR C O 1
ATOM 4829 N N . SER B 2 63 ? -11.306 4.596 2.314 1.00 42.81 60 SER C N 1
ATOM 4830 C CA . SER B 2 63 ? -11.092 5.961 2.771 1.00 44.45 60 SER C CA 1
ATOM 4831 C C . SER B 2 63 ? -9.709 6.068 3.412 1.00 43.83 60 SER C C 1
ATOM 4832 O O . SER B 2 63 ? -9.256 5.134 4.068 1.00 42.47 60 SER C O 1
ATOM 4835 N N . ASP B 2 64 ? -9.067 7.226 3.228 1.00 44.43 61 ASP C N 1
ATOM 4836 C CA . ASP B 2 64 ? -7.698 7.484 3.649 1.00 47.89 61 ASP C CA 1
ATOM 4837 C C . ASP B 2 64 ? -7.519 7.263 5.151 1.00 51.29 61 ASP C C 1
ATOM 4838 O O . ASP B 2 64 ? -6.474 6.783 5.593 1.00 55.17 61 ASP C O 1
ATOM 4843 N N . SER B 2 65 ? -8.539 7.630 5.931 1.00 51.26 62 SER C N 1
ATOM 4844 C CA . SER B 2 65 ? -8.458 7.594 7.382 1.00 52.91 62 SER C CA 1
ATOM 4845 C C . SER B 2 65 ? -8.444 6.157 7.905 1.00 52.83 62 SER C C 1
ATOM 4846 O O . SER B 2 65 ? -8.241 5.938 9.096 1.00 54.47 62 SER C O 1
ATOM 4849 N N . VAL B 2 66 ? -8.631 5.185 7.007 1.00 50.59 63 VAL C N 1
ATOM 4850 C CA . VAL B 2 66 ? -8.961 3.829 7.407 1.00 47.46 63 VAL C CA 1
ATOM 4851 C C . VAL B 2 66 ? -8.037 2.823 6.721 1.00 47.60 63 VAL C C 1
ATOM 4852 O O . VAL B 2 66 ? -7.998 1.661 7.116 1.00 46.93 63 VAL C O 1
ATOM 4856 N N . LYS B 2 67 ? -7.287 3.268 5.705 1.00 49.64 64 LYS C N 1
ATOM 4857 C CA . LYS B 2 67 ? -6.453 2.342 4.952 1.00 53.37 64 LYS C CA 1
ATOM 4858 C C . LYS B 2 67 ? -5.292 1.865 5.818 1.00 52.97 64 LYS C C 1
ATOM 4859 O O . LYS B 2 67 ? -4.756 2.632 6.623 1.00 49.03 64 LYS C O 1
ATOM 4865 N N . GLY B 2 68 ? -4.960 0.577 5.655 1.00 51.98 65 GLY C N 1
ATOM 4866 C CA . GLY B 2 68 ? -3.933 -0.089 6.440 1.00 53.70 65 GLY C CA 1
ATOM 4867 C C . GLY B 2 68 ? -4.456 -0.652 7.762 1.00 56.88 65 GLY C C 1
ATOM 4868 O O . GLY B 2 68 ? -3.702 -1.285 8.502 1.00 57.54 65 GLY C O 1
ATOM 4869 N N . ARG B 2 69 ? -5.742 -0.414 8.060 1.00 54.64 66 ARG C N 1
ATOM 4870 C CA . ARG B 2 69 ? -6.329 -0.883 9.305 1.00 52.46 66 ARG C CA 1
ATOM 4871 C C . ARG B 2 69 ? -7.568 -1.728 9.017 1.00 50.58 66 ARG C C 1
ATOM 4872 O O . ARG B 2 69 ? -7.833 -2.685 9.738 1.00 54.74 66 ARG C O 1
ATOM 4880 N N . PHE B 2 70 ? -8.312 -1.362 7.966 1.00 47.26 67 PHE C N 1
ATOM 4881 C CA . PHE B 2 70 ? -9.601 -1.967 7.666 1.00 50.24 67 PHE C CA 1
ATOM 4882 C C . PHE B 2 70 ? -9.501 -2.840 6.420 1.00 51.25 67 PHE C C 1
ATOM 4883 O O . PHE B 2 70 ? -8.753 -2.524 5.498 1.00 55.40 67 PHE C O 1
ATOM 4891 N N . ILE B 2 71 ? -10.267 -3.938 6.410 1.00 51.89 68 ILE C N 1
ATOM 4892 C CA . ILE B 2 71 ? -10.379 -4.813 5.251 1.00 51.38 68 ILE C CA 1
ATOM 4893 C C . ILE B 2 71 ? -11.853 -5.135 5.022 1.00 49.92 68 ILE C C 1
ATOM 4894 O O . ILE B 2 71 ? -12.533 -5.639 5.914 1.00 53.76 68 ILE C O 1
ATOM 4899 N N . ILE B 2 72 ? -12.325 -4.829 3.810 1.00 48.28 69 ILE C N 1
ATOM 4900 C CA . ILE B 2 72 ? -13.672 -5.159 3.379 1.00 49.39 69 ILE C CA 1
ATOM 4901 C C . ILE B 2 72 ? -13.586 -6.442 2.556 1.00 48.80 69 ILE C C 1
ATOM 4902 O O . ILE B 2 72 ? -12.638 -6.616 1.792 1.00 48.80 69 ILE C O 1
ATOM 4907 N N . SER B 2 73 ? -14.560 -7.342 2.744 1.00 49.44 70 SER C N 1
ATOM 4908 C CA . SER B 2 73 ? -14.586 -8.611 2.027 1.00 51.21 70 SER C CA 1
ATOM 4909 C C . SER B 2 73 ? -16.019 -9.110 1.846 1.00 53.02 70 SER C C 1
ATOM 4910 O O . SER B 2 73 ? -16.934 -8.670 2.541 1.00 54.53 70 SER C O 1
ATOM 4913 N N . ARG B 2 74 ? -16.191 -10.019 0.879 1.00 58.58 71 ARG C N 1
ATOM 4914 C CA . ARG B 2 74 ? -17.470 -10.627 0.546 1.00 62.59 71 ARG C CA 1
ATOM 4915 C C . ARG B 2 74 ? -17.287 -12.136 0.449 1.00 63.43 71 ARG C C 1
ATOM 4916 O O . ARG B 2 74 ? -16.190 -12.608 0.160 1.00 67.18 71 ARG C O 1
ATOM 4924 N N . ASP B 2 75 ? -18.369 -12.887 0.673 1.00 67.20 72 ASP C N 1
ATOM 4925 C CA . ASP B 2 75 ? -18.386 -14.291 0.293 1.00 69.97 72 ASP C CA 1
ATOM 4926 C C . ASP B 2 75 ? -18.589 -14.358 -1.221 1.00 74.19 72 ASP C C 1
ATOM 4927 O O . ASP B 2 75 ? -18.839 -13.331 -1.854 1.00 76.33 72 ASP C O 1
ATOM 4932 N N . ASN B 2 76 ? -18.482 -15.563 -1.796 1.00 75.11 73 ASN C N 1
ATOM 4933 C CA . ASN B 2 76 ? -18.501 -15.720 -3.244 1.00 74.51 73 ASN C CA 1
ATOM 4934 C C . ASN B 2 76 ? -19.910 -15.499 -3.797 1.00 70.75 73 ASN C C 1
ATOM 4935 O O . ASN B 2 76 ? -20.063 -15.108 -4.953 1.00 71.62 73 ASN C O 1
ATOM 4940 N N . ALA B 2 77 ? -20.929 -15.742 -2.963 1.00 66.76 74 ALA C N 1
ATOM 4941 C CA . ALA B 2 77 ? -22.323 -15.560 -3.347 1.00 65.89 74 ALA C CA 1
ATOM 4942 C C . ALA B 2 77 ? -22.702 -14.077 -3.353 1.00 66.16 74 ALA C C 1
ATOM 4943 O O . ALA B 2 77 ? -23.752 -13.709 -3.885 1.00 63.66 74 ALA C O 1
ATOM 4945 N N . LYS B 2 78 ? -21.848 -13.247 -2.735 1.00 66.05 75 LYS C N 1
ATOM 4946 C CA . LYS B 2 78 ? -22.012 -11.801 -2.670 1.00 68.16 75 LYS C CA 1
ATOM 4947 C C . LYS B 2 78 ? -23.304 -11.448 -1.935 1.00 63.66 75 LYS C C 1
ATOM 4948 O O . LYS B 2 78 ? -24.004 -10.513 -2.324 1.00 60.93 75 LYS C O 1
ATOM 4954 N N . ASN B 2 79 ? -23.604 -12.209 -0.873 1.00 61.59 76 ASN C N 1
ATOM 4955 C CA . ASN B 2 79 ? -24.819 -12.027 -0.090 1.00 62.62 76 ASN C CA 1
ATOM 4956 C C . ASN B 2 79 ? -24.490 -11.616 1.343 1.00 58.00 76 ASN C C 1
ATOM 4957 O O . ASN B 2 79 ? -25.359 -11.117 2.054 1.00 53.43 76 ASN C O 1
ATOM 4962 N N . THR B 2 80 ? -23.250 -11.871 1.773 1.00 56.89 77 THR C N 1
ATOM 4963 C CA . THR B 2 80 ? -22.784 -11.401 3.067 1.00 59.99 77 THR C CA 1
ATOM 4964 C C . THR B 2 80 ? -21.491 -10.613 2.874 1.00 55.39 77 THR C C 1
ATOM 4965 O O . THR B 2 80 ? -20.611 -11.037 2.127 1.00 56.44 77 THR C O 1
ATOM 4969 N N . VAL B 2 81 ? -21.398 -9.464 3.552 1.00 51.70 78 VAL C N 1
ATOM 4970 C CA . VAL B 2 81 ? -20.232 -8.594 3.475 1.00 51.32 78 VAL C CA 1
ATOM 4971 C C . VAL B 2 81 ? -19.638 -8.426 4.872 1.00 48.86 78 VAL C C 1
ATOM 4972 O O . VAL B 2 81 ? -20.367 -8.369 5.862 1.00 46.89 78 VAL C O 1
ATOM 4976 N N . TYR B 2 82 ? -18.306 -8.327 4.930 1.00 49.06 79 TYR C N 1
ATOM 4977 C CA . TYR B 2 82 ? -17.592 -8.199 6.190 1.00 49.13 79 TYR C CA 1
ATOM 4978 C C . TYR B 2 82 ? -16.798 -6.897 6.210 1.00 46.76 79 TYR C C 1
ATOM 4979 O O . TYR B 2 82 ? -16.418 -6.389 5.157 1.00 45.53 79 TYR C O 1
ATOM 4988 N N . LEU B 2 83 ? -16.561 -6.367 7.419 1.00 45.51 80 LEU C N 1
ATOM 4989 C CA . LEU B 2 83 ? -15.591 -5.302 7.613 1.00 44.26 80 LEU C CA 1
ATOM 4990 C C . LEU B 2 83 ? -14.666 -5.652 8.778 1.00 45.94 80 LEU C C 1
ATOM 4991 O O . LEU B 2 83 ? -15.002 -5.456 9.946 1.00 46.19 80 LEU C O 1
ATOM 4996 N N . GLN B 2 84 ? -13.485 -6.171 8.440 1.00 45.99 81 GLN C N 1
ATOM 4997 C CA . GLN B 2 84 ? -12.446 -6.363 9.436 1.00 49.17 81 GLN C CA 1
ATOM 4998 C C . GLN B 2 84 ? -11.881 -4.991 9.798 1.00 52.74 81 GLN C C 1
ATOM 4999 O O . GLN B 2 84 ? -11.392 -4.267 8.930 1.00 57.03 81 GLN C O 1
ATOM 5005 N N . MET B 2 85 ? -11.981 -4.621 11.077 1.00 52.12 82 MET C N 1
ATOM 5006 C CA . MET B 2 85 ? -11.388 -3.367 11.516 1.00 56.34 82 MET C CA 1
ATOM 5007 C C . MET B 2 85 ? -10.406 -3.616 12.658 1.00 56.57 82 MET C C 1
ATOM 5008 O O . MET B 2 85 ? -10.798 -4.045 13.741 1.00 61.27 82 MET C O 1
ATOM 5013 N N . ASN B 2 86 ? -9.124 -3.342 12.383 1.00 55.84 83 ASN C N 1
ATOM 5014 C CA . ASN B 2 86 ? -8.042 -3.560 13.329 1.00 56.54 83 ASN C CA 1
ATOM 5015 C C . ASN B 2 86 ? -7.490 -2.217 13.792 1.00 55.57 83 ASN C C 1
ATOM 5016 O O . ASN B 2 86 ? -7.763 -1.187 13.178 1.00 55.71 83 ASN C O 1
ATOM 5021 N N . SER B 2 87 ? -6.707 -2.259 14.878 1.00 55.70 84 SER C N 1
ATOM 5022 C CA . SER B 2 87 ? -6.056 -1.093 15.455 1.00 56.08 84 SER C CA 1
ATOM 5023 C C . SER B 2 87 ? -7.060 0.049 15.571 1.00 56.96 84 SER C C 1
ATOM 5024 O O . SER B 2 87 ? -6.824 1.141 15.054 1.00 59.10 84 SER C O 1
ATOM 5027 N N . LEU B 2 88 ? -8.183 -0.220 16.244 1.00 54.16 85 LEU C N 1
ATOM 5028 C CA . LEU B 2 88 ? -9.256 0.755 16.336 1.00 52.37 85 LEU C CA 1
ATOM 5029 C C . LEU B 2 88 ? -8.822 1.924 17.213 1.00 52.94 85 LEU C C 1
ATOM 5030 O O . LEU B 2 88 ? -8.066 1.748 18.165 1.00 60.24 85 LEU C O 1
ATOM 5035 N N . LYS B 2 89 ? -9.288 3.119 16.840 1.00 51.86 86 LYS C N 1
ATOM 5036 C CA . LYS B 2 89 ? -9.051 4.347 17.580 1.00 52.20 86 LYS C CA 1
ATOM 5037 C C . LYS B 2 89 ? -10.400 4.868 18.071 1.00 51.06 86 LYS C C 1
ATOM 5038 O O . LYS B 2 89 ? -11.431 4.486 17.523 1.00 48.27 86 LYS C O 1
ATOM 5044 N N . PRO B 2 90 ? -10.462 5.733 19.116 1.00 53.11 87 PRO C N 1
ATOM 5045 C CA . PRO B 2 90 ? -11.734 6.327 19.540 1.00 54.37 87 PRO C CA 1
ATOM 5046 C C . PRO B 2 90 ? -12.433 7.090 18.414 1.00 55.97 87 PRO C C 1
ATOM 5047 O O . PRO B 2 90 ? -13.652 7.232 18.422 1.00 54.77 87 PRO C O 1
ATOM 5051 N N . GLU B 2 91 ? -11.631 7.556 17.452 1.00 57.24 88 GLU C N 1
ATOM 5052 C CA . GLU B 2 91 ? -12.054 8.244 16.244 1.00 57.52 88 GLU C CA 1
ATOM 5053 C C . GLU B 2 91 ? -13.032 7.375 15.443 1.00 54.37 88 GLU C C 1
ATOM 5054 O O . GLU B 2 91 ? -13.883 7.895 14.723 1.00 50.71 88 GLU C O 1
ATOM 5060 N N . ASP B 2 92 ? -12.909 6.047 15.575 1.00 48.36 89 ASP C N 1
ATOM 5061 C CA . ASP B 2 92 ? -13.652 5.101 14.755 1.00 45.62 89 ASP C CA 1
ATOM 5062 C C . ASP B 2 92 ? -15.058 4.868 15.305 1.00 44.90 89 ASP C C 1
ATOM 5063 O O . ASP B 2 92 ? -15.872 4.201 14.667 1.00 44.35 89 ASP C O 1
ATOM 5068 N N . THR B 2 93 ? -15.324 5.401 16.502 1.00 43.37 90 THR C N 1
ATOM 5069 C CA . THR B 2 93 ? -16.575 5.191 17.210 1.00 43.04 90 THR C CA 1
ATOM 5070 C C . THR B 2 93 ? -17.726 5.726 16.367 1.00 43.54 90 THR C C 1
ATOM 5071 O O . THR B 2 93 ? -17.639 6.839 15.848 1.00 46.25 90 THR C O 1
ATOM 5075 N N . GLY B 2 94 ? -18.796 4.929 16.244 1.00 42.41 91 GLY C N 1
ATOM 5076 C CA . GLY B 2 94 ? -20.000 5.362 15.550 1.00 40.67 91 GLY C CA 1
ATOM 5077 C C . GLY B 2 94 ? -20.884 4.189 15.134 1.00 42.00 91 GLY C C 1
ATOM 5078 O O . GLY B 2 94 ? -20.575 3.040 15.448 1.00 43.18 91 GLY C O 1
ATOM 5079 N N . VAL B 2 95 ? -21.980 4.510 14.426 1.00 42.62 92 VAL C N 1
ATOM 5080 C CA . VAL B 2 95 ? -22.914 3.535 13.877 1.00 42.46 92 VAL C CA 1
ATOM 5081 C C . VAL B 2 95 ? -22.518 3.259 12.427 1.00 44.33 92 VAL C C 1
ATOM 5082 O O . VAL B 2 95 ? -22.421 4.191 11.627 1.00 41.69 92 VAL C O 1
ATOM 5086 N N . TYR B 2 96 ? -22.321 1.973 12.096 1.00 42.37 93 TYR C N 1
ATOM 5087 C CA . TYR B 2 96 ? -21.859 1.573 10.775 1.00 41.54 93 TYR C CA 1
ATOM 5088 C C . TYR B 2 96 ? -23.019 1.022 9.950 1.00 43.80 93 TYR C C 1
ATOM 5089 O O . TYR B 2 96 ? -23.840 0.262 10.456 1.00 50.40 93 TYR C O 1
ATOM 5098 N N . PHE B 2 97 ? -23.059 1.404 8.668 1.00 45.08 94 PHE C N 1
ATOM 5099 C CA . PHE B 2 97 ? -24.111 0.995 7.753 1.00 44.31 94 PHE C CA 1
ATOM 5100 C C . PHE B 2 97 ? -23.507 0.296 6.540 1.00 45.84 94 PHE C C 1
ATOM 5101 O O . PHE B 2 97 ? -22.591 0.821 5.913 1.00 45.69 94 PHE C O 1
ATOM 5109 N N . CYS B 2 98 ? -24.053 -0.886 6.232 1.00 48.06 95 CYS C N 1
ATOM 5110 C CA . CYS B 2 98 ? -23.771 -1.612 5.006 1.00 52.41 95 CYS C CA 1
ATOM 5111 C C . CYS B 2 98 ? -24.872 -1.308 3.990 1.00 53.28 95 CYS C C 1
ATOM 5112 O O . CYS B 2 98 ? -26.056 -1.352 4.326 1.00 55.06 95 CYS C O 1
ATOM 5115 N N . LYS B 2 99 ? -24.461 -1.005 2.749 1.00 50.41 96 LYS C N 1
ATOM 5116 C CA . LYS B 2 99 ? -25.372 -0.605 1.687 1.00 47.41 96 LYS C CA 1
ATOM 5117 C C . LYS B 2 99 ? -25.091 -1.421 0.429 1.00 47.07 96 LYS C C 1
ATOM 5118 O O . LYS B 2 99 ? -24.005 -1.342 -0.143 1.00 47.24 96 LYS C O 1
ATOM 5124 N N . GLY B 2 100 ? -26.088 -2.210 0.019 1.00 48.39 97 GLY C N 1
ATOM 5125 C CA . GLY B 2 100 ? -26.106 -2.829 -1.294 1.00 46.05 97 GLY C CA 1
ATOM 5126 C C . GLY B 2 100 ? -26.970 -2.008 -2.246 1.00 48.80 97 GLY C C 1
ATOM 5127 O O . GLY B 2 100 ? -27.503 -0.972 -1.854 1.00 49.36 97 GLY C O 1
ATOM 5128 N N . PRO B 2 101 ? -27.131 -2.436 -3.519 1.00 49.50 98 PRO C N 1
ATOM 5129 C CA . PRO B 2 101 ? -28.007 -1.742 -4.466 1.00 51.89 98 PRO C CA 1
ATOM 5130 C C . PRO B 2 101 ? -29.422 -1.470 -3.950 1.00 54.81 98 PRO C C 1
ATOM 5131 O O . PRO B 2 101 ? -29.956 -0.382 -4.175 1.00 53.59 98 PRO C O 1
ATOM 5135 N N . GLU B 2 102 ? -30.014 -2.453 -3.252 1.00 57.70 99 GLU C N 1
ATOM 5136 C CA . GLU B 2 102 ? -31.365 -2.306 -2.723 1.00 64.32 99 GLU C CA 1
ATOM 5137 C C . GLU B 2 102 ? -31.456 -2.693 -1.245 1.00 62.93 99 GLU C C 1
ATOM 5138 O O . GLU B 2 102 ? -32.550 -2.689 -0.684 1.00 65.89 99 GLU C O 1
ATOM 5144 N N . LEU B 2 103 ? -30.322 -3.029 -0.617 1.00 60.89 100 LEU C N 1
ATOM 5145 C CA . LEU B 2 103 ? -30.296 -3.371 0.800 1.00 58.95 100 LEU C CA 1
ATOM 5146 C C . LEU B 2 103 ? -29.582 -2.274 1.583 1.00 56.31 100 LEU C C 1
ATOM 5147 O O . LEU B 2 103 ? -28.618 -1.686 1.094 1.00 56.71 100 LEU C O 1
ATOM 5152 N N . ARG B 2 104 ? -30.040 -2.041 2.817 1.00 51.50 101 ARG C N 1
ATOM 5153 C CA . ARG B 2 104 ? -29.283 -1.23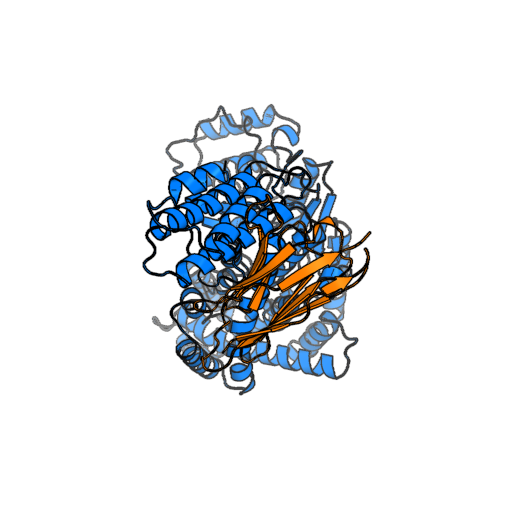1 3.754 1.00 50.75 101 ARG C CA 1
ATOM 5154 C C . ARG B 2 104 ? -29.588 -1.645 5.189 1.00 51.64 101 ARG C C 1
ATOM 5155 O O . ARG B 2 104 ? -30.752 -1.718 5.583 1.00 54.82 101 ARG C O 1
ATOM 5163 N N . GLY B 2 105 ? -28.515 -1.876 5.958 1.00 51.65 102 GLY C N 1
ATOM 5164 C CA . GLY B 2 105 ? -28.603 -2.261 7.357 1.00 52.36 102 GLY C CA 1
ATOM 5165 C C . GLY B 2 105 ? -29.154 -1.139 8.234 1.00 55.89 102 GLY C C 1
ATOM 5166 O O . GLY B 2 105 ? -29.127 0.033 7.852 1.00 57.55 102 GLY C O 1
ATOM 5167 N N . GLN B 2 106 ? -29.648 -1.526 9.417 1.00 54.27 103 GLN C N 1
ATOM 5168 C CA . GLN B 2 106 ? -30.203 -0.608 10.397 1.00 55.20 103 GLN C CA 1
ATOM 5169 C C . GLN B 2 106 ? -29.077 0.119 11.131 1.00 52.54 103 GLN C C 1
ATOM 5170 O O . GLN B 2 106 ? -29.306 1.176 11.716 1.00 49.80 103 GLN C O 1
ATOM 5176 N N . GLY B 2 107 ? -27.869 -0.461 11.108 1.00 49.44 104 GLY C N 1
ATOM 5177 C CA . GLY B 2 107 ? -26.705 0.159 11.720 1.00 48.37 104 GLY C CA 1
ATOM 5178 C C . GLY B 2 107 ? -26.139 -0.664 12.875 1.00 48.43 104 GLY C C 1
ATOM 5179 O O . GLY B 2 107 ? -26.881 -1.140 13.730 1.00 48.20 104 GLY C O 1
ATOM 5180 N N . ILE B 2 108 ? -24.809 -0.811 12.883 1.00 47.52 105 ILE C N 1
ATOM 5181 C CA . ILE B 2 108 ? -24.090 -1.544 13.912 1.00 47.09 105 ILE C CA 1
ATOM 5182 C C . ILE B 2 108 ? -23.289 -0.540 14.743 1.00 47.71 105 ILE C C 1
ATOM 5183 O O . ILE B 2 108 ? -22.464 0.198 14.206 1.00 48.64 105 ILE C O 1
ATOM 5188 N N . GLN B 2 109 ? -23.568 -0.500 16.053 1.00 45.64 106 GLN C N 1
ATOM 5189 C CA . GLN B 2 109 ? -22.853 0.366 16.977 1.00 44.68 106 GLN C CA 1
ATOM 5190 C C . GLN B 2 109 ? -21.427 -0.155 17.172 1.00 44.27 106 GLN C C 1
ATOM 5191 O O . GLN B 2 109 ? -21.216 -1.345 17.407 1.00 44.69 106 GLN C O 1
ATOM 5197 N N . VAL B 2 110 ? -20.450 0.752 17.052 1.00 43.16 107 VAL C N 1
ATOM 5198 C CA . VAL B 2 110 ? -19.051 0.462 17.332 1.00 43.88 107 VAL C CA 1
ATOM 5199 C C . VAL B 2 110 ? -18.538 1.501 18.321 1.00 45.34 107 VAL C C 1
ATOM 5200 O O . VAL B 2 110 ? -18.680 2.697 18.080 1.00 49.07 107 VAL C O 1
ATOM 5204 N N . THR B 2 111 ? -17.936 1.030 19.421 1.00 48.24 108 THR C N 1
ATOM 5205 C CA . THR B 2 111 ? -17.404 1.915 20.447 1.00 49.19 108 THR C CA 1
ATOM 5206 C C . THR B 2 111 ? -15.967 1.521 20.780 1.00 47.79 108 THR C C 1
ATOM 5207 O O . THR B 2 111 ? -15.698 0.372 21.113 1.00 46.64 108 THR C O 1
ATOM 5211 N N . VAL B 2 112 ? -15.056 2.496 20.687 1.00 48.47 109 VAL C N 1
ATOM 5212 C CA . VAL B 2 112 ? -13.658 2.300 21.036 1.00 52.58 109 VAL C CA 1
ATOM 5213 C C . VAL B 2 112 ? -13.346 3.181 22.244 1.00 58.62 109 VAL C C 1
ATOM 5214 O O . VAL B 2 112 ? -13.611 4.383 22.218 1.00 58.71 109 VAL C O 1
ATOM 5218 N N . SER B 2 113 ? -12.748 2.568 23.277 1.00 65.36 110 SER C N 1
ATOM 5219 C CA . SER B 2 113 ? -12.836 3.044 24.652 1.00 73.19 110 SER C CA 1
ATOM 5220 C C . SER B 2 113 ? -11.751 4.059 25.015 1.00 79.16 110 SER C C 1
ATOM 5221 O O . SER B 2 113 ? -12.067 5.125 25.541 1.00 80.72 110 SER C O 1
ATOM 5224 N N . SER B 2 114 ? -10.479 3.694 24.793 1.00 84.08 111 SER C N 1
ATOM 5225 C CA . SER B 2 114 ? -9.323 4.498 25.179 1.00 86.29 111 SER C CA 1
ATOM 5226 C C . SER B 2 114 ? -9.173 4.576 26.705 1.00 82.01 111 SER C C 1
ATOM 5227 O O . SER B 2 114 ? -9.723 3.695 27.391 1.00 82.60 111 SER C O 1
#

Secondary structure (DSSP, 8-state):
----HHHHHHHS--TT----HHHHHHHHHHHHHHT-TT--HHHHHHHHHHHHHHHHHHHHH-TT-TTHHHHHHHHHHHHHHHHHHHHH--EEPP-EEEEE--SSPPPHHHHHHHHHHHHH-TTSEEEEEE-TT-TTHHHHHHHHHHHHHHHHHHHTGGGTT-TT--HHHHHHHHHHHHHHHHHHHHHHHHHHHHH-TT--HHHHHHHHHHHHH---HHHHHHHHHHHHHHHHTTTEEEGGG-HHHHTSTTHHHHHIIIIIS--HHHHHHHHHHHHHHHT-EEEE-TT-EEPBPTTTSTTSPPPTT--SHHHHHHHHHHHHHHHH-SSTT---HHHHTS-HHHHHHHHHHHHH--SHHHHB----S-EE-TT--EEEEETTEEEEEEEEE-TT-HHHHHHHHHHHHHHHHHHHHHHHHHTT---HHHHHHHHHHHHHHS--TTTHHHHTT-TTGGGTTTSTT--THHHHTSHHHHHHHHHHHHHT-SS-S-----HHHHGGGBPPGGGEE---TGGGS-SS---HHHHHHHHHHHHHHHHT-/-EEEE--EEE-TT--EEEEEEE-SSTTTTSSEEEEEE-TTS--EEEEEE-TT--EEE-TTTTTTEEEEE-TTSSEEEEEE-S--GGG-EEEEEE-SS-B---EEEEE--

B-factor: mean 50.34, std 11.75, range [25.74, 110.68]

CATH classification: 1.20.58.1190 (+1 more: 1.10.10.1780)